Protein AF-A0A7W6EVV3-F1 (afdb_monomer_lite)

pLDDT: mean 79.95, std 17.86, range [25.75, 98.62]

InterPro domains:
  IPR005532 Sulfatase-modifying factor enzyme-like domain [PF03781] (248-465)
  IPR011600 Peptidase C14, caspase domain [PF00656] (14-215)
  IPR016187 C-type lectin fold [SSF56436] (246-467)
  IPR029030 Caspase-like domain superfamily [SSF52129] (15-216)
  IPR042095 Sulfatase-modifying factor enzyme superfamily [G3DSA:3.90.1580.10] (241-471)
  IPR051043 Sulfatase Modifying Factor and Kinase [PTHR23150] (242-467)

Sequence (474 aa):
MSTTGFVNSTGTGPVQAYRDLDLVQMREKIAEFRQALRNAGPDAFGVLYFSGHGAALTSYGDLVLLPVDAPSQLSRDHVSLTRARLTRDLLSSGAKNILIVLDMCRNVLDAPPEIARDPVMVSEAAKSSSGVVGSKGLRRIVRESDTALRPDQGYLVAFSTSADQVAFDNGAFSRILAEEVRRPLQNIADALKRTSDRVAVAGLKSGKTLQKPTFDYGLQGAPPCFVSCDANAQDRFYDCANCPYLKVVPAGSATIGSTASEPGRGADEPIQRQMQIERPFAVSVFEVTISEWAACVRDRACRAVADWSKENPNPLLPATGIGFDDAQAYVAWLSVQSGLPYRVPTELEWEYAARANSHSVFPWGDEIAPSDANYDQTASYRGSATSPYRGYPEAVTAYPPNAFGLYQMVGNAWEWTTGCSDAACKARIVRGGSFQSTPAELRTANRLAIGGGRKRDDSGLRVVRDLNADEVGQ

Secondary structure (DSSP, 8-state):
--------TTS--------S--HHHHHHHHHHHHHHHHHH-TT-EEEEEEEE-EEEESTT--EEEPPTT--SS--TTGGGSBHHHHHHHHHTT--SEEEEEEEE---EE---TTGGG-HHHHHHH---TT---S-SS-------TT----TT-EEEEEESS-TT----TT-HHHHHHHHHHT-SS-BHHHHHHHHHHHHHHHHHHH-SPPP--EEEE--SSSPPBSS---GGGTT-B-SSTTSPPEEEEPPEEEEESB-TT-TT--TTSPBPEEEEE-S-EEEESSPPBHHHHHHHHHTTSS------TTT---TTSBP-S--HHHHHHHHHHHHHHHSS-EEPPPHHHHHHHHHTT--SSBTTBS---TTT--S-TTS-STT--------S---TTSS---TTS---SSSSSEEEEEEESSTT--EEEEES--TTS-GGGGSTT-EEEEETT---TTEE---EEEPPTTTS--

Radius of gyration: 24.62 Å; chains: 1; bounding box: 57×50×73 Å

Foldseek 3Di:
DDDDPDDDPPPDDDDPDDPQDDLVRVVVVLVVQLVVLLVVAQADEAEAEDADEKEAAAQAFWIFDAHNPADPAHDPSSRCRTPLNSVVSSQVSNYLEYEYEAQYFHAYDHHDPVVVPDVSRVVQQPDDPPPDDHPQAEDQSDDDPPDPGDLRHKYKYKYQAGHNGGGDDVQCQVVQLVVLLPDAADFNLRSRLSSQLVQQLVCVVPVHDGGGMAMYMHGRDDGHHRHYHNPLCPQWDALGSLGATKHKDAWDKDWAWDDPPQPLDDPLTDHTDIDTDHGIWIWGLFFNFQSSLVVCVVVVLAPDADDCCVLPVDRQAFGFQAFPVRQVSSQVVVCVRRVFRKDAAALVRLLCLQCLRPPEQGVVHPADEPQAEQAQQCDGDPNYHGDHQSPAADGQPRHAAGPSSHGQSAEAAWAWHQDASDPVRQWGKTARYYNHHHVSCRGSRHIDTDGRPDTDSRHTYMMMGGDDPVRRPD

Organism: NCBI:txid173676

Structure (mmCIF, N/CA/C/O backbone):
data_AF-A0A7W6EVV3-F1
#
_entry.id   AF-A0A7W6EVV3-F1
#
loop_
_atom_site.group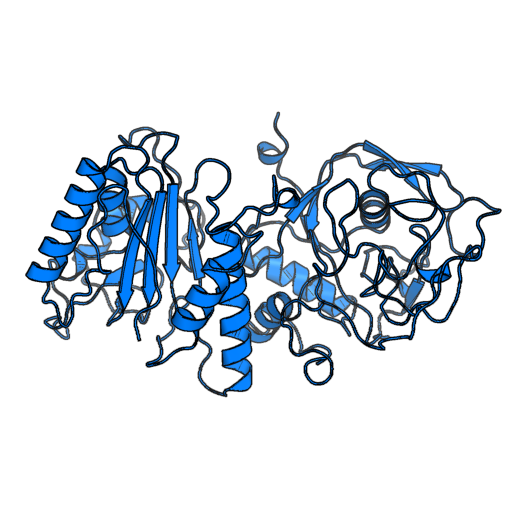_PDB
_atom_site.id
_atom_site.type_symbol
_atom_site.label_atom_id
_atom_site.label_alt_id
_atom_site.label_comp_id
_atom_site.label_asym_id
_atom_site.label_entity_id
_atom_site.label_seq_id
_atom_site.pdbx_PDB_ins_code
_atom_site.Cartn_x
_atom_site.Cartn_y
_atom_site.Cartn_z
_atom_site.occupancy
_atom_site.B_iso_or_equiv
_atom_site.auth_seq_id
_atom_site.auth_comp_id
_atom_site.auth_asym_id
_atom_site.auth_atom_id
_atom_site.pdbx_PDB_model_num
ATOM 1 N N . MET A 1 1 ? -7.040 23.750 23.199 1.00 29.56 1 MET A N 1
ATOM 2 C CA . MET A 1 1 ? -7.863 24.647 22.360 1.00 29.56 1 MET A CA 1
ATOM 3 C C . MET A 1 1 ? -8.603 23.792 21.348 1.00 29.56 1 MET A C 1
ATOM 5 O O . MET A 1 1 ? -7.978 22.962 20.702 1.00 29.56 1 MET A O 1
ATOM 9 N N . SER A 1 2 ? -9.929 23.906 21.329 1.00 34.66 2 SER A N 1
ATOM 10 C CA . SER A 1 2 ? -10.867 23.058 20.591 1.00 34.66 2 SER A CA 1
ATOM 11 C C . SER A 1 2 ? -10.888 23.396 19.099 1.00 34.66 2 SER A C 1
ATOM 13 O O . SER A 1 2 ? -11.368 24.459 18.714 1.00 34.66 2 SER A O 1
ATOM 15 N N . THR A 1 3 ? -10.417 22.482 18.256 1.00 38.22 3 THR A N 1
ATOM 16 C CA . THR A 1 3 ? -10.549 22.567 16.792 1.00 38.22 3 THR A CA 1
ATOM 17 C C . THR A 1 3 ? -10.911 21.199 16.211 1.00 38.22 3 THR A C 1
ATOM 19 O O . THR A 1 3 ? -10.162 20.588 15.451 1.00 38.22 3 THR A O 1
ATOM 22 N N . THR A 1 4 ? -12.085 20.682 16.561 1.00 39.38 4 THR A N 1
ATOM 23 C CA . THR A 1 4 ? -12.719 19.567 15.838 1.00 39.38 4 THR A CA 1
ATOM 24 C C . THR A 1 4 ? -14.141 19.979 15.486 1.00 39.38 4 THR A C 1
ATOM 26 O O . THR A 1 4 ? -15.095 19.688 16.198 1.00 39.38 4 THR A O 1
ATOM 29 N N . GLY A 1 5 ? -14.257 20.751 14.403 1.00 41.00 5 GLY A N 1
ATOM 30 C CA . GLY A 1 5 ? -15.523 21.208 13.837 1.00 41.00 5 GLY A CA 1
ATOM 31 C C . GLY A 1 5 ? -16.332 20.070 13.217 1.00 41.00 5 GLY A C 1
ATOM 32 O O . GLY A 1 5 ? -16.397 19.961 12.000 1.00 41.00 5 GLY A O 1
ATOM 33 N N . PHE A 1 6 ? -16.955 19.241 14.051 1.00 41.88 6 PHE A N 1
ATOM 34 C CA . PHE A 1 6 ? -18.080 18.404 13.643 1.00 41.88 6 PHE A CA 1
ATOM 35 C C . PHE A 1 6 ? -19.371 19.136 14.032 1.00 41.88 6 PHE A C 1
ATOM 37 O O . PHE A 1 6 ? -19.587 19.440 15.204 1.00 41.88 6 PHE A O 1
ATOM 44 N N . VAL A 1 7 ? -20.196 19.468 13.038 1.00 48.59 7 VAL A N 1
ATOM 45 C CA . VAL A 1 7 ? -21.455 20.223 13.169 1.00 48.59 7 VAL A CA 1
ATOM 46 C C . VAL A 1 7 ? -22.551 19.456 12.428 1.00 48.59 7 VAL A C 1
ATOM 48 O O . VAL A 1 7 ? -22.267 18.860 11.391 1.00 48.59 7 VAL A O 1
ATOM 51 N N . ASN A 1 8 ? -23.794 19.484 12.919 1.00 41.88 8 ASN A N 1
ATOM 52 C CA . ASN A 1 8 ? -24.967 19.085 12.132 1.00 41.88 8 ASN A CA 1
ATOM 53 C C . ASN A 1 8 ? -25.751 20.327 11.652 1.00 41.88 8 ASN A C 1
ATOM 55 O O . ASN A 1 8 ? -25.443 21.462 12.027 1.00 41.88 8 ASN A O 1
ATOM 59 N N . SER A 1 9 ? -26.761 20.105 10.806 1.00 38.62 9 SER A N 1
ATOM 60 C CA . SER A 1 9 ? -27.510 21.122 10.047 1.00 38.62 9 SER A CA 1
ATOM 61 C C . SER A 1 9 ? -28.313 22.139 10.874 1.00 38.62 9 SER A C 1
ATOM 63 O O . SER A 1 9 ? -28.941 23.018 10.288 1.00 38.62 9 SER A O 1
ATOM 65 N N . THR A 1 10 ? -28.302 22.056 12.208 1.00 46.47 10 THR A N 1
ATOM 66 C CA . THR A 1 10 ? -29.065 22.948 13.099 1.00 46.47 10 THR A CA 1
ATOM 67 C C . THR A 1 10 ? -28.201 23.942 13.883 1.00 46.47 10 THR A C 1
ATOM 69 O O . THR A 1 10 ? -28.741 24.743 14.636 1.00 46.47 10 THR A O 1
ATOM 72 N N . GLY A 1 11 ? -26.873 23.942 13.709 1.00 43.41 11 GLY A N 1
ATOM 73 C CA . GLY A 1 11 ? -26.024 25.067 14.133 1.00 43.41 11 GLY A CA 1
ATOM 74 C C . GLY A 1 11 ? -25.748 25.233 15.639 1.00 43.41 11 GLY A C 1
ATOM 75 O O . GLY A 1 11 ? -25.311 26.307 16.043 1.00 43.41 11 GLY A O 1
ATOM 76 N N . THR A 1 12 ? -25.924 24.206 16.480 1.00 39.97 12 THR A N 1
ATOM 77 C CA . THR A 1 12 ? -25.537 24.234 17.913 1.00 39.97 12 THR A CA 1
ATOM 78 C C . THR A 1 12 ? -24.711 22.995 18.287 1.00 39.97 12 THR A C 1
ATOM 80 O O . THR A 1 12 ? -25.210 21.883 18.132 1.00 39.97 12 THR A O 1
ATOM 83 N N . GLY A 1 13 ? -23.472 23.148 18.787 1.00 57.44 13 GLY A N 1
ATOM 84 C CA . GLY A 1 13 ? -22.593 22.010 19.121 1.00 57.44 13 GLY A CA 1
ATOM 85 C C . GLY A 1 13 ? -21.436 22.329 20.081 1.00 57.44 13 GLY A C 1
ATOM 86 O O . GLY A 1 13 ? -20.898 23.435 20.074 1.00 57.44 13 GLY A O 1
ATOM 87 N N . PRO A 1 14 ? -21.086 21.366 20.950 1.00 51.50 14 PRO A N 1
ATOM 88 C CA . PRO A 1 14 ? -19.719 20.840 21.029 1.00 51.50 14 PRO A CA 1
ATOM 89 C C . PRO A 1 14 ? -19.708 19.299 21.093 1.00 51.50 14 PRO A C 1
ATOM 91 O O . PRO A 1 14 ? -20.708 18.676 21.444 1.00 51.50 14 PRO A O 1
ATOM 94 N N . VAL A 1 15 ? -18.564 18.672 20.796 1.00 61.72 15 VAL A N 1
ATOM 95 C CA . VAL A 1 15 ? -18.296 17.271 21.173 1.00 61.72 15 VAL A CA 1
ATOM 96 C C . VAL A 1 15 ? -18.698 17.081 22.641 1.00 61.72 15 VAL A C 1
ATOM 98 O O . VAL A 1 15 ? -18.113 17.717 23.520 1.00 61.72 15 VAL A O 1
ATOM 101 N N . GLN A 1 16 ? -19.710 16.250 22.908 1.00 69.81 16 GLN A N 1
ATOM 102 C CA . GLN A 1 16 ? -20.174 15.978 24.268 1.00 69.81 16 GLN A CA 1
ATOM 103 C C . GLN A 1 16 ? -19.215 14.986 24.922 1.00 69.81 16 GLN A C 1
ATOM 105 O O . GLN A 1 16 ? -19.343 13.772 24.786 1.00 69.81 16 GLN A O 1
ATOM 110 N N . ALA A 1 17 ? -18.188 15.533 25.568 1.00 77.25 17 ALA A N 1
ATOM 111 C CA . ALA A 1 17 ? -17.230 14.753 26.328 1.00 77.25 17 ALA A CA 1
ATOM 112 C C . ALA A 1 17 ? -17.781 14.492 27.731 1.00 77.25 17 ALA A C 1
ATOM 114 O O . ALA A 1 17 ? -18.039 15.427 28.489 1.00 77.25 17 ALA A O 1
ATOM 115 N N . TYR A 1 18 ? -17.896 13.217 28.077 1.00 85.56 18 TYR A N 1
ATOM 116 C CA . TYR A 1 18 ? -18.209 12.757 29.422 1.00 85.56 18 TYR A CA 1
ATOM 117 C C . TYR A 1 18 ? -16.962 12.111 30.025 1.00 85.56 18 TYR A C 1
ATOM 119 O O . TYR A 1 18 ? -16.163 11.517 29.300 1.00 85.56 18 TYR A O 1
ATOM 127 N N . ARG A 1 19 ? -16.759 12.274 31.333 1.00 89.00 19 ARG A N 1
ATOM 128 C CA . ARG A 1 19 ? -15.561 11.807 32.042 1.00 89.00 19 ARG A CA 1
ATOM 129 C C . ARG A 1 19 ? -15.965 11.052 33.289 1.00 89.00 19 ARG A C 1
ATOM 131 O O . ARG A 1 19 ? -16.996 11.371 33.869 1.00 89.00 19 ARG A O 1
ATOM 138 N N . ASP A 1 20 ? -15.124 10.096 33.661 1.00 88.62 20 ASP A N 1
ATOM 139 C CA . ASP A 1 20 ? -15.216 9.345 34.909 1.00 88.62 20 ASP A CA 1
ATOM 140 C C . ASP A 1 20 ? -16.608 8.745 35.157 1.00 88.62 20 ASP A C 1
ATOM 142 O O . ASP A 1 20 ? -17.153 8.824 36.254 1.00 88.62 20 ASP A O 1
ATOM 146 N N . LEU A 1 21 ? -17.197 8.185 34.094 1.00 91.25 21 LEU A N 1
ATOM 147 C CA . LEU A 1 21 ? -18.537 7.615 34.137 1.00 91.25 21 LEU A CA 1
ATOM 148 C C . LEU A 1 21 ? -18.537 6.243 34.815 1.00 91.25 21 LEU A C 1
ATOM 150 O O . LEU A 1 21 ? -17.718 5.378 34.480 1.00 91.25 21 LEU A O 1
ATOM 154 N N . ASP A 1 22 ? -19.502 6.040 35.708 1.00 93.12 22 ASP A N 1
ATOM 155 C CA . ASP A 1 22 ? -19.850 4.715 36.222 1.00 93.12 22 ASP A CA 1
ATOM 156 C C . ASP A 1 22 ? -20.603 3.874 35.168 1.00 93.12 22 ASP A C 1
ATOM 158 O O . ASP A 1 22 ? -20.991 4.364 34.097 1.00 93.12 22 ASP A O 1
ATOM 162 N N . LEU A 1 23 ? -20.821 2.586 35.451 1.00 89.88 23 LEU A N 1
ATOM 163 C CA . LEU A 1 23 ? -21.493 1.669 34.523 1.00 89.88 23 LEU A CA 1
ATOM 164 C C . LEU A 1 23 ? -22.886 2.154 34.080 1.00 89.88 23 LEU A C 1
ATOM 166 O O . LEU A 1 23 ? -23.270 1.978 32.917 1.00 89.88 23 LEU A O 1
ATOM 170 N N . VAL A 1 24 ? -23.664 2.723 35.003 1.00 92.44 24 VAL A N 1
ATOM 171 C CA . VAL A 1 24 ? -25.041 3.168 34.748 1.00 92.44 24 VAL A CA 1
ATOM 172 C C . VAL A 1 24 ? -25.023 4.384 33.832 1.00 92.44 24 VAL A C 1
ATOM 174 O O . VAL A 1 24 ? -25.708 4.393 32.807 1.00 92.44 24 VAL A O 1
ATOM 177 N N . GLN A 1 25 ? -24.175 5.358 34.145 1.00 93.62 25 GLN A N 1
ATOM 178 C CA . GLN A 1 25 ? -23.992 6.571 33.361 1.00 93.62 25 GLN A CA 1
ATOM 179 C C . GLN A 1 25 ? -23.459 6.262 31.957 1.00 93.62 25 GLN A C 1
ATOM 181 O O . GLN A 1 25 ? -23.942 6.831 30.977 1.00 93.62 25 GLN A O 1
ATOM 186 N N . MET A 1 26 ? -22.505 5.331 31.817 1.00 91.88 26 MET A N 1
ATOM 187 C CA . MET A 1 26 ? -22.019 4.899 30.500 1.00 91.88 26 MET A CA 1
ATOM 188 C C . MET A 1 26 ? -23.154 4.338 29.637 1.00 91.88 26 MET A C 1
ATOM 190 O O . MET A 1 26 ? -23.307 4.739 28.479 1.00 91.88 26 MET A O 1
ATOM 194 N N . ARG A 1 27 ? -23.974 3.434 30.193 1.00 91.38 27 ARG A N 1
ATOM 195 C CA . ARG A 1 27 ? -25.130 2.851 29.489 1.00 91.38 27 ARG A CA 1
ATOM 196 C C . ARG A 1 27 ? -26.143 3.924 29.089 1.00 91.38 27 ARG A C 1
ATOM 198 O O . ARG A 1 27 ? -26.615 3.914 27.952 1.00 91.38 27 ARG A O 1
ATOM 205 N N . GLU A 1 28 ? -26.445 4.855 29.992 1.00 93.19 28 GLU A N 1
ATOM 206 C CA . GLU A 1 28 ? -27.360 5.969 29.736 1.00 93.19 28 GLU A CA 1
ATOM 207 C C . GLU A 1 28 ? -26.870 6.839 28.569 1.00 93.19 28 GLU A C 1
ATOM 209 O O . GLU A 1 28 ? -27.614 7.060 27.613 1.00 93.19 28 GLU A O 1
ATOM 214 N N . LYS A 1 29 ? -25.592 7.244 28.565 1.00 91.88 29 LYS A N 1
ATOM 215 C CA . LYS A 1 29 ? -25.033 8.084 27.490 1.00 91.88 29 LYS A CA 1
ATOM 216 C C . LYS A 1 29 ? -24.941 7.378 26.144 1.00 91.88 29 LYS A C 1
ATOM 218 O O . LYS A 1 29 ? -25.215 7.994 25.113 1.00 91.88 29 LYS A O 1
ATOM 223 N N . ILE A 1 30 ? -24.641 6.080 26.125 1.00 90.62 30 ILE A N 1
ATOM 224 C CA . ILE A 1 30 ? -24.694 5.281 24.892 1.00 90.62 30 ILE A CA 1
ATOM 225 C C . ILE A 1 30 ? -26.135 5.204 24.360 1.00 90.62 30 ILE A C 1
ATOM 227 O O . ILE A 1 30 ? -26.357 5.334 23.153 1.00 90.62 30 ILE A O 1
ATOM 231 N N . ALA A 1 31 ? -27.127 5.034 25.241 1.00 91.06 31 ALA A N 1
ATOM 232 C CA . ALA A 1 31 ? -28.536 4.984 24.858 1.00 91.06 31 ALA A CA 1
ATOM 233 C C . ALA A 1 31 ? -29.051 6.334 24.328 1.00 91.06 31 ALA A C 1
ATOM 235 O O . ALA A 1 31 ? -29.726 6.360 23.293 1.00 91.06 31 ALA A O 1
ATOM 236 N N . GLU A 1 32 ? -28.690 7.444 24.980 1.00 91.31 32 GLU A N 1
ATOM 237 C CA . GLU A 1 32 ? -28.970 8.809 24.514 1.00 91.31 32 GLU A CA 1
ATOM 238 C C . GLU A 1 32 ? -28.376 9.046 23.120 1.00 91.31 32 GLU A C 1
ATOM 240 O O . GLU A 1 32 ? -29.080 9.488 22.209 1.00 91.31 32 GLU A O 1
ATOM 245 N N . PHE A 1 33 ? -27.108 8.675 22.910 1.00 91.06 33 PHE A N 1
ATOM 246 C CA . PHE A 1 33 ? -26.446 8.814 21.614 1.00 91.06 33 PHE A CA 1
ATOM 247 C C . PHE A 1 33 ? -27.126 7.978 20.523 1.00 91.06 33 PHE A C 1
ATOM 249 O O . PHE A 1 33 ? -27.395 8.470 19.426 1.00 91.06 33 PHE A O 1
ATOM 256 N N . ARG A 1 34 ? -27.496 6.729 20.830 1.00 90.94 34 ARG A N 1
ATOM 257 C CA . ARG A 1 34 ? -28.255 5.866 19.913 1.00 90.94 34 ARG A CA 1
ATOM 258 C C . ARG A 1 34 ? -29.611 6.482 19.543 1.00 90.94 34 ARG A C 1
ATOM 260 O O . ARG A 1 34 ? -30.036 6.367 18.393 1.00 90.94 34 ARG A O 1
ATOM 267 N N . GLN A 1 35 ? -30.296 7.135 20.485 1.00 90.69 35 GLN A N 1
ATOM 268 C CA . GLN A 1 35 ? -31.544 7.851 20.206 1.00 90.69 35 GLN A CA 1
ATOM 269 C C . GLN A 1 35 ? -31.309 9.090 19.336 1.00 90.69 35 GLN A C 1
ATOM 271 O O . GLN A 1 35 ? -32.092 9.342 18.422 1.00 90.69 35 GLN A O 1
ATOM 276 N N . ALA A 1 36 ? -30.225 9.831 19.567 1.00 89.12 36 ALA A N 1
ATOM 277 C CA . ALA A 1 36 ? -29.850 10.960 18.723 1.00 89.12 36 ALA A CA 1
ATOM 278 C C . ALA A 1 36 ? -29.577 10.519 17.274 1.00 89.12 36 ALA A C 1
ATOM 280 O O . ALA A 1 36 ? -30.065 11.160 16.346 1.00 89.12 36 ALA A O 1
ATOM 281 N N . LEU A 1 37 ? -28.890 9.386 17.075 1.00 88.50 37 LEU A N 1
ATOM 282 C CA . LEU A 1 37 ? -28.690 8.786 15.750 1.00 88.50 37 LEU A CA 1
ATOM 283 C C . LEU A 1 37 ? -30.015 8.398 15.081 1.00 88.50 37 LEU A C 1
ATOM 285 O O . LEU A 1 37 ? -30.212 8.716 13.911 1.00 88.50 37 LEU A O 1
ATOM 289 N N . ARG A 1 38 ? -30.951 7.786 15.824 1.00 89.12 38 ARG A N 1
ATOM 290 C CA . ARG A 1 38 ? -32.304 7.492 15.311 1.00 89.12 38 ARG A CA 1
ATOM 291 C C . ARG A 1 38 ? -33.021 8.755 14.844 1.00 89.12 38 ARG A C 1
ATOM 293 O O . ARG A 1 38 ? -33.598 8.764 13.762 1.00 89.12 38 ARG A O 1
ATOM 300 N N . ASN A 1 39 ? -32.976 9.813 15.651 1.00 88.00 39 ASN A N 1
ATOM 301 C CA . ASN A 1 39 ? -33.637 11.081 15.346 1.00 88.00 39 ASN A CA 1
ATOM 302 C C . ASN A 1 39 ? -32.992 11.802 14.149 1.00 88.00 39 ASN A C 1
ATOM 304 O O . ASN A 1 39 ? -33.691 12.483 13.405 1.00 88.00 39 ASN A O 1
ATOM 308 N N . ALA A 1 40 ? -31.677 11.650 13.958 1.00 87.00 40 ALA A N 1
ATOM 309 C CA . ALA A 1 40 ? -30.947 12.198 12.813 1.00 87.00 40 ALA A CA 1
ATOM 310 C C . ALA A 1 40 ? -31.270 11.479 11.490 1.00 87.00 40 ALA A C 1
ATOM 312 O O . ALA A 1 40 ? -31.044 12.037 10.417 1.00 87.00 40 ALA A O 1
ATOM 313 N N . GLY A 1 41 ? -31.835 10.272 11.562 1.00 85.25 41 GLY A N 1
ATOM 314 C CA . GLY A 1 41 ? -32.353 9.551 10.410 1.00 85.25 41 GLY A CA 1
ATOM 315 C C . GLY A 1 41 ? -31.319 8.686 9.679 1.00 85.25 41 GLY A C 1
ATOM 316 O O . GLY A 1 41 ? -30.185 8.507 10.130 1.00 85.25 41 GLY A O 1
ATOM 317 N N . PRO A 1 42 ? -31.725 8.098 8.541 1.00 84.12 42 PRO A N 1
ATOM 318 C CA . PRO A 1 42 ? -30.989 7.032 7.876 1.00 84.12 42 PRO A CA 1
ATOM 319 C C . PRO A 1 42 ? -29.609 7.441 7.367 1.00 84.12 42 PRO A C 1
ATOM 321 O O . PRO A 1 42 ? -28.736 6.584 7.350 1.00 84.12 42 PRO A O 1
ATOM 324 N N . ASP A 1 43 ? -29.399 8.707 7.002 1.00 82.69 43 ASP A N 1
ATOM 325 C CA . ASP A 1 43 ? -28.140 9.224 6.446 1.00 82.69 43 ASP A CA 1
ATOM 326 C C . ASP A 1 43 ? -27.133 9.688 7.512 1.00 82.69 43 ASP A C 1
ATOM 328 O O . ASP A 1 43 ? -26.064 10.206 7.182 1.00 82.69 43 ASP A O 1
ATOM 332 N N . ALA A 1 44 ? -27.446 9.503 8.797 1.00 84.38 44 ALA A N 1
ATOM 333 C CA . ALA A 1 44 ? -26.578 9.926 9.885 1.00 84.38 44 ALA A CA 1
ATOM 334 C C . ALA A 1 44 ? -25.200 9.232 9.846 1.00 84.38 44 ALA A C 1
ATOM 336 O O . ALA A 1 44 ? -25.085 8.025 9.599 1.00 84.38 44 ALA A O 1
ATOM 337 N N . PHE A 1 45 ? -24.159 10.009 10.161 1.00 83.06 45 PHE A N 1
ATOM 338 C CA . PHE A 1 45 ? -22.804 9.531 10.431 1.00 83.06 45 PHE A CA 1
ATOM 339 C C . PHE A 1 45 ? -22.510 9.690 11.927 1.00 83.06 45 PHE A C 1
ATOM 341 O O . PHE A 1 45 ? -22.415 10.809 12.433 1.00 83.06 45 PHE A O 1
ATOM 348 N N . GLY A 1 46 ? -22.403 8.573 12.645 1.00 85.69 46 GLY A N 1
ATOM 349 C CA . GLY A 1 46 ? -22.153 8.556 14.084 1.00 85.69 46 GLY A CA 1
ATOM 350 C C . GLY A 1 46 ? -20.681 8.351 14.415 1.00 85.69 46 GLY A C 1
ATOM 351 O O . GLY A 1 46 ? -20.052 7.457 13.857 1.00 85.69 46 GLY A O 1
ATOM 352 N N . VAL A 1 47 ? -20.147 9.125 15.363 1.00 86.62 47 VAL A N 1
ATOM 353 C CA . VAL A 1 47 ? -18.814 8.897 15.940 1.00 86.62 47 VAL A CA 1
ATOM 354 C C . VAL A 1 47 ? -18.930 8.718 17.447 1.00 86.62 47 VAL A C 1
ATOM 356 O O . VAL A 1 47 ? -19.372 9.632 18.139 1.00 86.62 47 VAL A O 1
ATOM 359 N N . LEU A 1 48 ? -18.495 7.566 17.952 1.00 89.62 48 LEU A N 1
ATOM 360 C CA . LEU A 1 48 ? -18.287 7.325 19.377 1.00 89.62 48 LEU A CA 1
ATOM 361 C C . LEU A 1 48 ? -16.789 7.183 19.634 1.00 89.62 48 LEU A C 1
ATOM 363 O O . LEU A 1 48 ? -16.133 6.350 19.017 1.00 89.62 48 LEU A O 1
ATOM 367 N N . TYR A 1 49 ? -16.254 7.977 20.557 1.00 88.88 49 TYR A N 1
ATOM 368 C CA . TYR A 1 49 ? -14.861 7.891 20.991 1.00 88.88 49 TYR A CA 1
ATOM 369 C C . TYR A 1 49 ? -14.823 7.530 22.475 1.00 88.88 49 TYR A C 1
ATOM 371 O O . TYR A 1 49 ? -15.304 8.294 23.309 1.00 88.88 49 TYR A O 1
ATOM 379 N N . PHE A 1 50 ? -14.247 6.378 22.801 1.00 90.50 50 PHE A N 1
ATOM 380 C CA . PHE A 1 50 ? -13.999 5.936 24.166 1.00 90.50 50 PHE A CA 1
ATOM 381 C C . PHE A 1 50 ? -12.497 5.968 24.444 1.00 90.50 50 PHE A C 1
ATOM 383 O O . PHE A 1 50 ? -11.717 5.421 23.670 1.00 90.50 50 PHE A O 1
ATOM 390 N N . SER A 1 51 ? -12.104 6.587 25.555 1.00 87.06 51 SER A N 1
ATOM 391 C CA . SER A 1 51 ? -10.735 6.566 26.068 1.00 87.06 51 SER A CA 1
ATOM 392 C C . SER A 1 51 ? -10.772 6.254 27.549 1.00 87.06 51 SER A C 1
ATOM 394 O O . SER A 1 51 ? -11.385 7.002 28.309 1.00 87.06 51 SER A O 1
ATOM 396 N N . GLY A 1 52 ? -10.109 5.179 27.958 1.00 85.25 52 GLY A N 1
ATOM 397 C CA . GLY A 1 52 ? -10.124 4.741 29.348 1.00 85.25 52 GLY A CA 1
ATOM 398 C C . GLY A 1 52 ? -9.660 3.303 29.524 1.00 85.25 52 GLY A C 1
ATOM 399 O O . GLY A 1 52 ? -8.964 2.739 28.676 1.00 85.25 52 GLY A O 1
ATOM 400 N N . HIS A 1 53 ? -10.052 2.703 30.645 1.00 86.31 53 HIS A N 1
ATOM 401 C CA . HIS A 1 53 ? -9.748 1.309 30.923 1.00 86.31 53 HIS A CA 1
ATOM 402 C C . HIS A 1 53 ? -10.573 0.383 30.025 1.00 86.31 53 HIS A C 1
ATOM 404 O O . HIS A 1 53 ? -11.768 0.569 29.803 1.00 86.31 53 HIS A O 1
ATOM 410 N N . GLY A 1 54 ? -9.909 -0.637 29.503 1.00 86.19 54 GLY A N 1
ATOM 411 C CA . GLY A 1 54 ? -10.508 -1.656 28.662 1.00 86.19 54 GLY A CA 1
ATOM 412 C C . GLY A 1 54 ? -9.747 -2.957 28.822 1.00 86.19 54 GLY A C 1
ATOM 413 O O . GLY A 1 54 ? -8.618 -2.967 29.320 1.00 86.19 54 GLY A O 1
ATOM 414 N N . ALA A 1 55 ? -10.383 -4.048 28.425 1.00 80.06 55 ALA A N 1
ATOM 415 C CA . ALA A 1 55 ? -9.791 -5.372 28.489 1.00 80.06 55 ALA A CA 1
ATOM 416 C C . ALA A 1 55 ? -10.349 -6.295 27.407 1.00 80.06 55 ALA A C 1
ATOM 418 O O . ALA A 1 55 ? -11.452 -6.087 26.901 1.00 80.06 55 ALA A O 1
ATOM 419 N N . ALA A 1 56 ? -9.594 -7.342 27.083 1.00 76.38 56 ALA A N 1
ATOM 420 C CA . ALA A 1 56 ? -10.082 -8.472 26.306 1.00 76.38 56 ALA A CA 1
ATOM 421 C C . ALA A 1 56 ? -10.665 -9.534 27.250 1.00 76.38 56 ALA A C 1
ATOM 423 O O . ALA A 1 56 ? -10.025 -9.926 28.229 1.00 76.38 56 ALA A O 1
ATOM 424 N N . LEU A 1 57 ? -11.884 -9.995 26.966 1.00 69.25 57 LEU A N 1
ATOM 425 C CA . LEU A 1 57 ? -12.523 -11.076 27.713 1.00 69.25 57 LEU A CA 1
ATOM 426 C C . LEU A 1 57 ? -11.967 -12.410 27.212 1.00 69.25 57 LEU A C 1
ATOM 428 O O . LEU A 1 57 ? -12.404 -12.877 26.167 1.00 69.25 57 LEU A O 1
ATOM 432 N N . THR A 1 58 ? -11.054 -13.048 27.952 1.00 59.69 58 THR A N 1
ATOM 433 C CA . THR A 1 58 ? -10.266 -14.230 27.525 1.00 59.69 58 THR A CA 1
ATOM 434 C C . THR A 1 58 ? -9.281 -13.954 26.388 1.00 59.69 58 THR A C 1
ATOM 436 O O . THR A 1 58 ? -9.372 -12.938 25.695 1.00 59.69 58 THR A O 1
ATOM 439 N N . SER A 1 59 ? -8.306 -14.853 26.201 1.00 47.31 59 SER A N 1
ATOM 440 C CA . SER A 1 59 ? -7.386 -14.768 25.070 1.00 47.31 59 SER A CA 1
ATOM 441 C C . SER A 1 59 ? -8.209 -14.734 23.791 1.00 47.31 59 SER A C 1
ATOM 443 O O . SER A 1 59 ? -8.905 -15.695 23.474 1.00 47.31 59 SER A O 1
ATOM 445 N N . TYR A 1 60 ? -8.117 -13.599 23.098 1.00 48.56 60 TYR A N 1
ATOM 446 C CA . TYR A 1 60 ? -8.788 -13.286 21.844 1.00 48.56 60 TYR A CA 1
ATOM 447 C C . TYR A 1 60 ? -10.310 -12.961 21.913 1.00 48.56 60 TYR A C 1
ATOM 449 O O . TYR A 1 60 ? -10.862 -12.527 20.904 1.00 48.56 60 TYR A O 1
ATOM 457 N N . GLY A 1 61 ? -11.016 -13.061 23.043 1.00 58.16 61 GLY A N 1
ATOM 458 C CA . GLY A 1 61 ? -12.458 -12.745 23.069 1.00 58.16 61 GLY A CA 1
ATOM 459 C C . GLY A 1 61 ? -12.807 -11.253 22.904 1.00 58.16 61 GLY A C 1
ATOM 460 O O . GLY A 1 61 ? -11.938 -10.403 22.701 1.00 58.16 61 GLY A O 1
ATOM 461 N N . ASP A 1 62 ? -14.107 -10.931 22.935 1.00 66.69 62 ASP A N 1
ATOM 462 C CA . ASP A 1 62 ? -14.599 -9.560 22.712 1.00 66.69 62 ASP A CA 1
ATOM 463 C C . ASP A 1 62 ? -14.030 -8.567 23.738 1.00 66.69 62 ASP A C 1
ATOM 465 O O . ASP A 1 62 ? -13.624 -8.934 24.845 1.00 66.69 62 ASP A O 1
ATOM 469 N N . LEU A 1 63 ? -14.005 -7.287 23.371 1.00 78.44 63 LEU A N 1
ATOM 470 C CA . LEU A 1 63 ? -13.472 -6.245 24.244 1.00 78.44 63 LEU A CA 1
ATOM 471 C C . LEU A 1 63 ? -14.558 -5.698 25.155 1.00 78.44 63 LEU A C 1
ATOM 473 O O . LEU A 1 63 ? -15.659 -5.429 24.683 1.00 78.44 63 LEU A O 1
ATOM 477 N N . VAL A 1 64 ? -14.226 -5.462 26.419 1.00 84.50 64 VAL A N 1
ATOM 478 C CA . VAL A 1 64 ? -15.096 -4.789 27.385 1.00 84.50 64 VAL A CA 1
ATOM 479 C C . VAL A 1 64 ? -14.573 -3.384 27.673 1.00 84.50 64 VAL A C 1
ATOM 481 O O . VAL A 1 64 ? -13.376 -3.191 27.898 1.00 84.50 64 VAL A O 1
ATOM 484 N N . LEU A 1 65 ? -15.476 -2.405 27.647 1.00 89.12 65 LEU A N 1
ATOM 485 C CA . LEU A 1 65 ? -15.206 -1.045 28.104 1.00 89.12 65 LEU A CA 1
ATOM 486 C C . LEU A 1 65 ? -15.408 -1.023 29.623 1.00 89.12 65 LEU A C 1
ATOM 488 O O . LEU A 1 65 ? -16.487 -1.380 30.099 1.00 89.12 65 LEU A O 1
ATOM 492 N N . LEU A 1 66 ? -14.378 -0.641 30.380 1.00 88.69 66 LEU A N 1
ATOM 493 C CA . LEU A 1 66 ? -14.418 -0.672 31.841 1.00 88.69 66 LEU A CA 1
ATOM 494 C C . LEU A 1 66 ? -14.789 0.712 32.400 1.00 88.69 66 LEU A C 1
ATOM 496 O O . LEU A 1 66 ? -14.070 1.677 32.125 1.00 88.69 66 LEU A O 1
ATOM 500 N N . PRO A 1 67 ? -15.882 0.823 33.177 1.00 90.25 67 PRO A N 1
ATOM 501 C CA . PRO A 1 67 ? -16.245 2.062 33.861 1.00 90.25 67 PRO A CA 1
ATOM 502 C C . PRO A 1 67 ? -15.325 2.334 35.061 1.00 90.25 67 PRO A C 1
ATOM 504 O O . PRO A 1 67 ? -14.572 1.456 35.490 1.00 90.25 67 PRO A O 1
ATOM 507 N N . VAL A 1 68 ? -15.384 3.543 35.632 1.00 90.00 68 VAL A N 1
ATOM 508 C CA . VAL A 1 68 ? -14.507 3.911 36.767 1.00 90.00 68 VAL A CA 1
ATOM 509 C C . VAL A 1 68 ? -14.820 3.162 38.061 1.00 90.00 68 VAL A C 1
ATOM 511 O O . VAL A 1 68 ? -13.959 3.058 38.931 1.00 90.00 68 VAL A O 1
ATOM 514 N N . ASP A 1 69 ? -16.032 2.624 38.185 1.00 88.81 69 ASP A N 1
ATOM 515 C CA . ASP A 1 69 ? -16.488 1.803 39.305 1.00 88.81 69 ASP A CA 1
ATOM 516 C C . ASP A 1 69 ? -16.238 0.299 39.090 1.00 88.81 69 ASP A C 1
ATOM 518 O O . ASP A 1 69 ? -16.674 -0.519 39.901 1.00 88.81 69 ASP A O 1
ATOM 522 N N . ALA A 1 70 ? -15.516 -0.083 38.026 1.00 85.31 70 ALA A N 1
ATOM 523 C CA . ALA A 1 70 ? -15.222 -1.480 37.736 1.00 85.31 70 ALA A CA 1
ATOM 524 C C . ALA A 1 70 ? -14.411 -2.135 38.877 1.00 85.31 70 ALA A C 1
ATOM 526 O O . ALA A 1 70 ? -13.291 -1.704 39.174 1.00 85.31 70 ALA A O 1
ATOM 527 N N . PRO A 1 71 ? -14.925 -3.210 39.502 1.00 80.56 71 PRO A N 1
ATOM 528 C CA . PRO A 1 71 ? -14.194 -3.943 40.528 1.00 80.56 71 PRO A CA 1
ATOM 529 C C . PRO A 1 71 ? -13.049 -4.760 39.916 1.00 80.56 71 PRO A C 1
ATOM 531 O O . PRO A 1 71 ? -13.045 -5.076 38.726 1.00 80.56 71 PRO A O 1
ATOM 534 N N . SER A 1 72 ? -12.110 -5.200 40.758 1.00 75.56 72 SER A N 1
ATOM 535 C CA . SER A 1 72 ? -11.020 -6.101 40.349 1.00 75.56 72 SER A CA 1
ATOM 536 C C . SER A 1 72 ? -11.517 -7.433 39.772 1.00 75.56 72 SER A C 1
ATOM 538 O O . SER A 1 72 ? -10.843 -8.027 38.933 1.00 75.56 72 SER A O 1
ATOM 540 N N . GLN A 1 73 ? -12.700 -7.889 40.193 1.00 75.75 73 GLN A N 1
ATOM 541 C CA . GLN A 1 73 ? -13.384 -9.057 39.648 1.00 75.75 73 GLN A CA 1
ATOM 542 C C . GLN A 1 73 ? -14.703 -8.634 38.996 1.00 75.75 73 GLN A C 1
ATOM 544 O O . GLN A 1 73 ? -15.664 -8.287 39.682 1.00 75.75 73 GLN A O 1
ATOM 549 N N . LEU A 1 74 ? -14.754 -8.681 37.664 1.00 74.75 74 LEU A N 1
ATOM 550 C CA . LEU A 1 74 ? -15.902 -8.208 36.891 1.00 74.75 74 LEU A CA 1
ATOM 551 C C . LEU A 1 74 ? -17.149 -9.076 37.119 1.00 74.75 74 LEU A C 1
ATOM 553 O O . LEU A 1 74 ? -17.096 -10.305 37.044 1.00 74.75 74 LEU A O 1
ATOM 557 N N . SER A 1 75 ? -18.293 -8.424 37.339 1.00 74.44 75 SER A N 1
ATOM 558 C CA . SER A 1 75 ? -19.605 -9.085 37.364 1.00 74.44 75 SER A CA 1
ATOM 559 C C . SER A 1 75 ? -20.214 -9.195 35.956 1.00 74.44 75 SER A C 1
ATOM 561 O O . SER A 1 75 ? -19.737 -8.560 35.011 1.00 74.44 75 SER A O 1
ATOM 563 N N . ARG A 1 76 ? -21.321 -9.946 35.816 1.00 72.44 76 ARG A N 1
ATOM 564 C CA . ARG A 1 76 ? -22.087 -10.037 34.553 1.00 72.44 76 ARG A CA 1
ATOM 565 C C . ARG A 1 76 ? -22.536 -8.673 34.014 1.00 72.44 76 ARG A C 1
ATOM 567 O O . ARG A 1 76 ? -22.622 -8.495 32.803 1.00 72.44 76 ARG A O 1
ATOM 574 N N . ASP A 1 77 ? -22.809 -7.713 34.893 1.00 75.69 77 ASP A N 1
ATOM 575 C CA . ASP A 1 77 ? -23.234 -6.376 34.481 1.00 75.69 77 ASP A CA 1
ATOM 576 C C . ASP A 1 77 ? -22.100 -5.577 33.840 1.00 75.69 77 ASP A C 1
ATOM 578 O O . ASP A 1 77 ? -22.313 -4.909 32.826 1.00 75.69 77 ASP A O 1
ATOM 582 N N . HIS A 1 78 ? -20.880 -5.699 34.360 1.00 74.19 78 HIS A N 1
ATOM 583 C CA . HIS A 1 78 ? -19.715 -4.996 33.820 1.00 74.19 78 HIS A CA 1
ATOM 584 C C . HIS A 1 78 ? -19.347 -5.495 32.419 1.00 74.19 78 HIS A C 1
ATOM 586 O O . HIS A 1 78 ? -18.984 -4.709 31.551 1.00 74.19 78 HIS A O 1
ATOM 592 N N . VAL A 1 79 ? -19.548 -6.784 32.143 1.00 70.06 79 VAL A N 1
ATOM 593 C CA . VAL A 1 79 ? -19.321 -7.372 30.810 1.00 70.06 79 VAL A CA 1
ATOM 594 C C . VAL A 1 79 ? -20.491 -7.183 29.842 1.00 70.06 79 VAL A C 1
ATOM 596 O O . VAL A 1 79 ? -20.541 -7.813 28.792 1.00 70.06 79 VAL A O 1
ATOM 599 N N . SER A 1 80 ? -21.451 -6.318 30.168 1.00 73.81 80 SER A N 1
ATOM 600 C CA . SER A 1 80 ? -22.527 -5.944 29.242 1.00 73.81 80 SER A CA 1
ATOM 601 C C . SER A 1 80 ? -22.097 -4.910 28.197 1.00 73.81 80 SER A C 1
ATOM 603 O O . SER A 1 80 ? -22.710 -4.841 27.133 1.00 73.81 80 SER A O 1
ATOM 605 N N . LEU A 1 81 ? -21.059 -4.116 28.490 1.00 82.44 81 LEU A N 1
ATOM 606 C CA . LEU A 1 81 ? -20.528 -3.068 27.616 1.00 82.44 81 LEU A CA 1
ATOM 607 C C . LEU A 1 81 ? -19.394 -3.613 26.751 1.00 82.44 81 LEU A C 1
ATOM 609 O O . LEU A 1 81 ? -18.251 -3.156 26.816 1.00 82.44 81 LEU A O 1
ATOM 613 N N . THR A 1 82 ? -19.710 -4.627 25.950 1.00 81.00 82 THR A N 1
ATOM 614 C CA . THR A 1 82 ? -18.738 -5.185 25.014 1.00 81.00 82 THR A CA 1
ATOM 615 C C . THR A 1 82 ? -18.744 -4.447 23.679 1.00 81.00 82 THR A C 1
ATOM 617 O O . THR A 1 82 ? -19.747 -3.841 23.290 1.00 81.00 82 THR A O 1
ATOM 620 N N . ARG A 1 83 ? -17.638 -4.523 22.935 1.00 82.56 83 ARG A N 1
ATOM 621 C CA . ARG A 1 83 ? -17.516 -3.951 21.589 1.00 82.56 83 ARG A CA 1
ATOM 622 C C . ARG A 1 83 ? -18.569 -4.525 20.634 1.00 82.56 83 ARG A C 1
ATOM 624 O O . ARG A 1 83 ? -19.163 -3.743 19.888 1.00 82.56 83 ARG A O 1
ATOM 631 N N . ALA A 1 84 ? -18.852 -5.831 20.659 1.00 70.38 84 ALA A N 1
ATOM 632 C CA . ALA A 1 84 ? -19.888 -6.441 19.817 1.00 70.38 84 ALA A CA 1
ATOM 633 C C . ALA A 1 84 ? -21.273 -5.855 20.107 1.00 70.38 84 ALA A C 1
ATOM 635 O O . ALA A 1 84 ? -21.970 -5.402 19.194 1.00 70.38 84 ALA A O 1
ATOM 636 N N . ARG A 1 85 ? -21.657 -5.822 21.391 1.00 75.69 85 ARG A N 1
ATOM 637 C CA . ARG A 1 85 ? -22.955 -5.299 21.836 1.00 75.69 85 ARG A CA 1
ATOM 638 C C . ARG A 1 85 ? -23.093 -3.819 21.507 1.00 75.69 85 ARG A C 1
ATOM 640 O O . ARG A 1 85 ? -24.082 -3.435 20.894 1.00 75.69 85 ARG A O 1
ATOM 647 N N . LEU A 1 86 ? -22.064 -3.025 21.798 1.00 83.50 86 LEU A N 1
ATOM 648 C CA . LEU A 1 86 ? -22.017 -1.606 21.453 1.00 83.50 86 LEU A CA 1
ATOM 649 C C . LEU A 1 86 ? -22.213 -1.382 19.948 1.00 83.50 86 LEU A C 1
ATOM 651 O O . LEU A 1 86 ? -23.039 -0.568 19.542 1.00 83.50 86 LEU A O 1
ATOM 655 N N . THR A 1 87 ? -21.485 -2.128 19.114 1.00 78.25 87 THR A N 1
ATOM 656 C CA . THR A 1 87 ? -21.579 -2.014 17.651 1.00 78.25 87 THR A CA 1
ATOM 657 C C . THR A 1 87 ? -22.989 -2.347 17.164 1.00 78.25 87 THR A C 1
ATOM 659 O O . THR A 1 87 ? -23.580 -1.581 16.402 1.00 78.25 87 THR A O 1
ATOM 662 N N . ARG A 1 88 ? -23.562 -3.457 17.642 1.00 76.31 88 ARG A N 1
ATOM 663 C CA . ARG A 1 88 ? -24.920 -3.900 17.296 1.00 76.31 88 ARG A CA 1
ATOM 664 C C . ARG A 1 88 ? -25.986 -2.896 17.733 1.00 76.31 88 ARG A C 1
ATOM 666 O O . ARG A 1 88 ? -26.874 -2.555 16.948 1.00 76.31 88 ARG A O 1
ATOM 673 N N . ASP A 1 89 ? -25.883 -2.398 18.959 1.00 82.00 89 ASP A N 1
ATOM 674 C CA . ASP A 1 89 ? -26.823 -1.432 19.515 1.00 82.00 89 ASP A CA 1
ATOM 675 C C . ASP A 1 89 ? -26.796 -0.128 18.724 1.00 82.00 89 ASP A C 1
ATOM 677 O O . ASP A 1 89 ? -27.851 0.385 18.348 1.00 82.00 89 ASP A O 1
ATOM 681 N N . LEU A 1 90 ? -25.612 0.384 18.391 1.00 86.12 90 LEU A N 1
ATOM 682 C CA . LEU A 1 90 ? -25.493 1.588 17.578 1.00 86.12 90 LEU A CA 1
ATOM 683 C C . LEU A 1 90 ? -26.020 1.368 16.155 1.00 86.12 90 LEU A C 1
ATOM 685 O O . LEU A 1 90 ? -26.774 2.207 15.665 1.00 86.12 90 LEU A O 1
ATOM 689 N N . LEU A 1 91 ? -25.719 0.239 15.508 1.00 80.25 91 LEU A N 1
ATOM 690 C CA . LEU A 1 91 ? -26.223 -0.079 14.163 1.00 80.25 91 LEU A CA 1
ATOM 691 C C . LEU A 1 91 ? -27.752 -0.141 14.100 1.00 80.25 91 LEU A C 1
ATOM 693 O O . LEU A 1 91 ? -28.357 0.349 13.145 1.00 80.25 91 LEU A O 1
ATOM 697 N N . SER A 1 92 ? -28.398 -0.643 15.152 1.00 82.19 92 SER A N 1
ATOM 698 C CA . SER A 1 92 ? -29.864 -0.660 15.251 1.00 82.19 92 SER A CA 1
ATOM 699 C C . SER A 1 92 ? -30.509 0.734 15.368 1.00 82.19 92 SER A C 1
ATOM 701 O O . SER A 1 92 ? -31.732 0.844 15.431 1.00 82.19 92 SER A O 1
ATOM 703 N N . SER A 1 93 ? -29.720 1.817 15.422 1.00 87.06 93 SER A N 1
ATOM 704 C CA . SER A 1 93 ? -30.238 3.182 15.257 1.00 87.06 93 SER A CA 1
ATOM 705 C C . SER A 1 93 ? -30.718 3.481 13.832 1.00 87.06 93 SER A C 1
ATOM 707 O O . SER A 1 93 ? -31.456 4.439 13.634 1.00 87.06 93 SER A O 1
ATOM 709 N N . GLY A 1 94 ? -30.305 2.686 12.840 1.00 81.31 94 GLY A N 1
ATOM 710 C CA . GLY A 1 94 ? -30.598 2.951 11.432 1.00 81.31 94 GLY A CA 1
ATOM 711 C C . GLY A 1 94 ? -29.656 3.966 10.774 1.00 81.31 94 GLY A C 1
ATOM 712 O O . GLY A 1 94 ? -29.858 4.278 9.602 1.00 81.31 94 GLY A O 1
ATOM 713 N N . ALA A 1 95 ? -28.637 4.469 11.481 1.00 84.25 95 ALA A N 1
ATOM 714 C CA . ALA A 1 95 ? -27.612 5.338 10.903 1.00 84.25 95 ALA A CA 1
ATOM 715 C C . ALA A 1 95 ? -26.803 4.606 9.820 1.00 84.25 95 ALA A C 1
ATOM 717 O O . ALA A 1 95 ? -26.466 3.428 9.982 1.00 84.25 95 ALA A O 1
ATOM 718 N N . LYS A 1 96 ? -26.477 5.306 8.728 1.00 81.62 96 LYS A N 1
ATOM 719 C CA . LYS A 1 96 ? -25.758 4.744 7.577 1.00 81.62 96 LYS A CA 1
ATOM 720 C C . LYS A 1 96 ? -24.343 4.321 7.930 1.00 81.62 96 LYS A C 1
ATOM 722 O O . LYS A 1 96 ? -23.903 3.267 7.501 1.00 81.62 96 LYS A O 1
ATOM 727 N N . ASN A 1 97 ? -23.623 5.140 8.689 1.00 79.50 97 ASN A N 1
ATOM 728 C CA . ASN A 1 97 ? -22.217 4.900 8.993 1.00 79.50 97 ASN A CA 1
ATOM 729 C C . ASN A 1 97 ? -21.931 5.164 10.467 1.00 79.50 97 ASN A C 1
ATOM 731 O O . ASN A 1 97 ? -22.321 6.202 11.003 1.00 79.50 97 ASN A O 1
ATOM 735 N N . ILE A 1 98 ? -21.221 4.239 11.110 1.00 84.56 98 ILE A N 1
ATOM 736 C CA . ILE A 1 98 ? -20.852 4.345 12.525 1.00 84.56 98 ILE A CA 1
ATOM 737 C C . ILE A 1 98 ? -19.353 4.116 12.678 1.00 84.56 98 ILE A C 1
ATOM 739 O O . ILE A 1 98 ? -18.848 3.049 12.340 1.00 84.56 98 ILE A O 1
ATOM 743 N N . LEU A 1 99 ? -18.653 5.113 13.210 1.00 85.44 99 LEU A N 1
ATOM 744 C CA . LEU A 1 99 ? -17.259 5.033 13.619 1.00 85.44 99 LEU A CA 1
ATOM 745 C C . LEU A 1 99 ? -17.187 4.910 15.141 1.00 85.44 99 LEU A C 1
ATOM 747 O O . LEU A 1 99 ? -17.601 5.811 15.868 1.00 85.44 99 LEU A O 1
ATOM 751 N N . ILE A 1 100 ? -16.619 3.815 15.624 1.00 87.31 100 ILE A N 1
ATOM 752 C CA . ILE A 1 100 ? -16.304 3.605 17.035 1.00 87.31 100 ILE A CA 1
ATOM 753 C C . ILE A 1 100 ? -14.786 3.674 17.172 1.00 87.31 100 ILE A C 1
ATOM 755 O O . ILE A 1 100 ? -14.079 2.952 16.481 1.00 87.31 100 ILE A O 1
ATOM 759 N N . VAL A 1 101 ? -14.264 4.525 18.046 1.00 88.12 101 VAL A N 1
ATOM 760 C CA . VAL A 1 101 ? -12.834 4.596 18.362 1.00 88.12 101 VAL A CA 1
ATOM 761 C C . VAL A 1 101 ? -12.645 4.177 19.811 1.00 88.12 101 VAL A C 1
ATOM 763 O O . VAL A 1 101 ? -13.180 4.817 20.712 1.00 88.12 101 VAL A O 1
ATOM 766 N N . LEU A 1 102 ? -11.902 3.097 20.028 1.00 88.75 102 LEU A N 1
ATOM 767 C CA . LEU A 1 102 ? -11.584 2.539 21.337 1.00 88.75 102 LEU A CA 1
ATOM 768 C C . LEU A 1 102 ? -10.100 2.772 21.630 1.00 88.75 102 LEU A C 1
ATOM 770 O O . LEU A 1 102 ? -9.228 2.016 21.191 1.00 88.75 102 LEU A O 1
ATOM 774 N N . ASP A 1 103 ? -9.821 3.845 22.363 1.00 87.56 103 ASP A N 1
ATOM 775 C CA . ASP A 1 103 ? -8.493 4.200 22.851 1.00 87.56 103 ASP A CA 1
ATOM 776 C C . ASP A 1 103 ? -8.273 3.655 24.264 1.00 87.56 103 ASP A C 1
ATOM 778 O O . ASP A 1 103 ? -8.395 4.355 25.266 1.00 87.56 103 ASP A O 1
ATOM 782 N N . MET A 1 104 ? -8.046 2.347 24.341 1.00 85.75 104 MET A N 1
ATOM 783 C CA . MET A 1 104 ? -8.022 1.617 25.604 1.00 85.75 104 MET A CA 1
ATOM 784 C C . MET A 1 104 ? -7.050 0.440 25.562 1.00 85.75 104 MET A C 1
ATOM 786 O O . MET A 1 104 ? -6.621 -0.018 24.495 1.00 85.75 104 MET A O 1
ATOM 790 N N . CYS A 1 105 ? -6.701 -0.059 26.744 1.00 82.38 105 CYS A N 1
ATOM 791 C CA . CYS A 1 105 ? -5.936 -1.292 26.886 1.00 82.38 105 CYS A CA 1
ATOM 792 C C . CYS A 1 105 ? -6.734 -2.502 26.380 1.00 82.38 105 CYS A C 1
ATOM 794 O O . CYS A 1 105 ? -7.965 -2.511 26.375 1.00 82.38 105 CYS A O 1
ATOM 796 N N . ARG A 1 106 ? -6.011 -3.535 25.951 1.00 78.56 106 ARG A N 1
ATOM 797 C CA . ARG A 1 106 ? -6.555 -4.824 25.503 1.00 78.56 106 ARG A CA 1
ATOM 798 C C . ARG A 1 106 ? -5.845 -5.990 26.187 1.00 78.56 106 ARG A C 1
ATOM 800 O O . ARG A 1 106 ? -5.653 -7.043 25.587 1.00 78.56 106 ARG A O 1
ATOM 807 N N . ASN A 1 107 ? -5.426 -5.794 27.436 1.00 74.25 107 ASN A N 1
ATOM 808 C CA . ASN A 1 107 ? -4.921 -6.877 28.271 1.00 74.25 107 ASN A CA 1
ATOM 809 C C . ASN A 1 107 ? -6.019 -7.924 28.489 1.00 74.25 107 ASN A C 1
ATOM 811 O O . ASN A 1 107 ? -7.192 -7.585 28.646 1.00 74.25 107 ASN A O 1
ATOM 815 N N . VAL A 1 108 ? -5.624 -9.193 28.497 1.00 70.88 108 VAL A N 1
ATOM 816 C CA . VAL A 1 108 ? -6.540 -10.311 28.724 1.00 70.88 108 VAL A CA 1
ATOM 817 C C . VAL A 1 108 ? -6.925 -10.360 30.193 1.00 70.88 108 VAL A C 1
ATOM 819 O O . VAL A 1 108 ? -6.055 -10.357 31.064 1.00 70.88 108 VAL A O 1
ATOM 822 N N . LEU A 1 109 ? -8.226 -10.422 30.456 1.00 68.56 109 LEU A N 1
ATOM 823 C CA . LEU A 1 109 ? -8.774 -10.768 31.761 1.00 68.56 109 LEU A CA 1
ATOM 824 C C . LEU A 1 109 ? -9.346 -12.184 31.720 1.00 68.56 109 LEU A C 1
ATOM 826 O O . LEU A 1 109 ? -9.950 -12.596 30.723 1.00 68.56 109 LEU A O 1
ATOM 830 N N . ASP A 1 110 ? -9.207 -12.900 32.834 1.00 61.72 110 ASP A N 1
ATOM 831 C CA . ASP A 1 110 ? -9.910 -14.158 33.060 1.00 61.72 110 ASP A CA 1
ATOM 832 C C . ASP A 1 110 ? -11.412 -13.870 33.173 1.00 61.72 110 ASP A C 1
ATOM 834 O O . ASP A 1 110 ? -11.888 -13.279 34.146 1.00 61.72 110 ASP A O 1
ATOM 838 N N . ALA A 1 111 ? -12.175 -14.240 32.143 1.00 56.47 111 ALA A N 1
ATOM 839 C CA . ALA A 1 111 ? -13.616 -14.024 32.136 1.00 56.47 111 ALA A CA 1
ATOM 840 C C . ALA A 1 111 ? -14.329 -15.079 33.009 1.00 56.47 111 ALA A C 1
ATOM 842 O O . ALA A 1 111 ? -14.020 -16.269 32.901 1.00 56.47 111 ALA A O 1
ATOM 843 N N . PRO A 1 112 ? -15.325 -14.690 33.830 1.00 56.06 112 PRO A N 1
ATOM 844 C CA . PRO A 1 112 ? -16.196 -15.631 34.529 1.00 56.06 112 PRO A CA 1
ATOM 845 C C . PRO A 1 112 ? -16.767 -16.739 33.608 1.00 56.06 112 PRO A C 1
ATOM 847 O O . PRO A 1 112 ? -17.212 -16.430 32.499 1.00 56.06 112 PRO A O 1
ATOM 850 N N . PRO A 1 113 ? -16.853 -18.012 34.059 1.00 53.56 113 PRO A N 1
ATOM 851 C CA . PRO A 1 113 ? -17.277 -19.160 33.233 1.00 53.56 113 PRO A CA 1
ATOM 852 C C . PRO A 1 113 ? -18.649 -19.009 32.558 1.00 53.56 113 PRO A C 1
ATOM 854 O O . PRO A 1 113 ? -18.945 -19.646 31.549 1.00 53.56 113 PRO A O 1
ATOM 857 N N . GLU A 1 114 ? -19.505 -18.173 33.135 1.00 52.66 114 GLU A N 1
ATOM 858 C CA . GLU A 1 114 ? -20.878 -17.925 32.697 1.00 52.66 114 GLU A CA 1
ATOM 859 C C . GLU A 1 114 ? -20.950 -17.048 31.434 1.00 52.66 114 GLU A C 1
ATOM 861 O O . GLU A 1 114 ? -21.945 -17.089 30.715 1.00 52.66 114 GLU A O 1
ATOM 866 N N . ILE A 1 115 ? -19.887 -16.294 31.135 1.00 50.50 115 ILE A N 1
ATOM 867 C CA . ILE A 1 115 ? -19.789 -15.364 29.996 1.00 50.50 115 ILE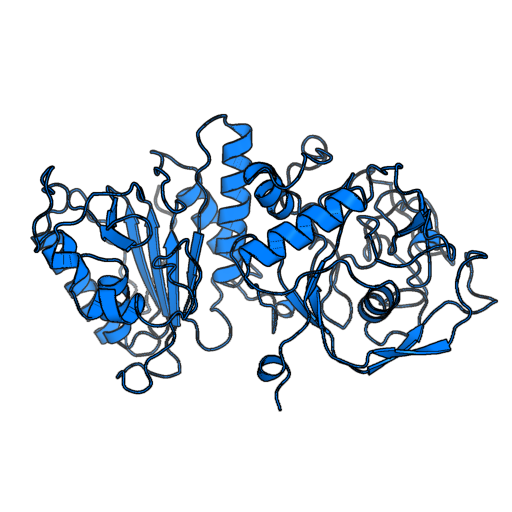 A CA 1
ATOM 868 C C . ILE A 1 115 ? -19.383 -16.097 28.714 1.00 50.50 115 ILE A C 1
ATOM 870 O O . ILE A 1 115 ? -19.829 -15.738 27.627 1.00 50.50 115 ILE A O 1
ATOM 874 N N . ALA A 1 116 ? -18.626 -17.193 28.834 1.00 48.84 116 ALA A N 1
ATOM 875 C CA . ALA A 1 116 ? -18.251 -18.056 27.711 1.00 48.84 116 ALA A CA 1
ATOM 876 C C . ALA A 1 116 ? -19.457 -18.732 27.017 1.00 48.84 116 ALA A C 1
ATOM 878 O O . ALA A 1 116 ? -19.297 -19.348 25.966 1.00 48.84 116 ALA A O 1
ATOM 879 N N . ARG A 1 117 ? -20.663 -18.638 27.602 1.00 47.88 117 ARG A N 1
ATOM 880 C CA . ARG A 1 117 ? -21.907 -19.253 27.107 1.00 47.88 117 ARG A CA 1
ATOM 881 C C . ARG A 1 117 ? -22.918 -18.252 26.526 1.00 47.88 117 ARG A C 1
ATOM 883 O O . ARG A 1 117 ? -24.016 -18.665 26.164 1.00 47.88 117 ARG A O 1
ATOM 890 N N . ASP A 1 118 ? -22.589 -16.961 26.449 1.00 52.88 118 ASP A N 1
ATOM 891 C CA . ASP A 1 118 ? -23.491 -15.930 25.915 1.00 52.88 118 ASP A CA 1
ATOM 892 C C . ASP A 1 118 ? -23.695 -16.091 24.390 1.00 52.88 118 ASP A C 1
ATOM 894 O O . ASP A 1 118 ? -22.717 -16.000 23.649 1.00 52.88 118 ASP A O 1
ATOM 898 N N . PRO A 1 119 ? -24.929 -16.266 23.876 1.00 45.50 119 PRO A N 1
ATOM 899 C CA . PRO A 1 119 ? -25.204 -16.471 22.449 1.00 45.50 119 PRO A CA 1
ATOM 900 C C . PRO A 1 119 ? -24.681 -15.363 21.526 1.00 45.50 119 PRO A C 1
ATOM 902 O O . PRO A 1 119 ? -24.357 -15.629 20.371 1.00 45.50 119 PRO A O 1
ATOM 905 N N . VAL A 1 120 ? -24.584 -14.119 22.004 1.00 47.84 120 VAL A N 1
ATOM 906 C CA . VAL A 1 120 ? -24.052 -12.984 21.228 1.00 47.84 120 VAL A CA 1
ATOM 907 C C . VAL A 1 120 ? -22.542 -13.113 21.038 1.00 47.84 120 VAL A C 1
ATOM 909 O O . VAL A 1 120 ? -22.025 -12.820 19.965 1.00 47.84 120 VAL A O 1
ATOM 912 N N . MET A 1 121 ? -21.859 -13.623 22.060 1.00 47.94 121 MET A N 1
ATOM 913 C CA . MET A 1 121 ? -20.428 -13.918 22.038 1.00 47.94 121 MET A CA 1
ATOM 914 C C . MET A 1 121 ? -20.153 -15.223 21.283 1.00 47.94 121 MET A C 1
ATOM 916 O O . MET A 1 121 ? -19.189 -15.317 20.533 1.00 47.94 121 MET A O 1
ATOM 920 N N . VAL A 1 122 ? -21.033 -16.219 21.442 1.00 40.31 122 VAL A N 1
ATOM 921 C CA . VAL A 1 122 ? -20.945 -17.538 20.806 1.00 40.31 122 VAL A CA 1
ATOM 922 C C . VAL A 1 122 ? -21.269 -17.465 19.312 1.00 40.31 122 VAL A C 1
ATOM 924 O O . VAL A 1 122 ? -20.612 -18.156 18.556 1.00 40.31 122 VAL A O 1
ATOM 927 N N . SER A 1 123 ? -22.200 -16.625 18.844 1.00 37.44 123 SER A N 1
ATOM 928 C CA . SER A 1 123 ? -22.495 -16.457 17.401 1.00 37.44 123 SER A CA 1
ATOM 929 C C . SER A 1 123 ? -21.382 -15.728 16.638 1.00 37.44 123 SER A C 1
ATOM 931 O O . SER A 1 123 ? -21.080 -16.107 15.509 1.00 37.44 123 SER A O 1
ATOM 933 N N . GLU A 1 124 ? -20.693 -14.762 17.259 1.00 38.75 124 GLU A N 1
ATOM 934 C CA . GLU A 1 124 ? -19.459 -14.187 16.692 1.00 38.75 124 GLU A CA 1
ATOM 935 C C . GLU A 1 124 ? -18.241 -15.126 16.850 1.00 38.75 124 GLU A C 1
ATOM 937 O O . GLU A 1 124 ? -17.305 -15.061 16.050 1.00 38.75 124 GLU A O 1
ATOM 942 N N . ALA A 1 125 ? -18.265 -16.052 17.821 1.00 34.50 125 ALA A N 1
ATOM 943 C CA . ALA A 1 125 ? -17.254 -17.100 18.001 1.00 34.50 125 ALA A CA 1
ATOM 944 C C . ALA A 1 125 ? -17.485 -18.364 17.140 1.00 34.50 125 ALA A C 1
ATOM 946 O O . ALA A 1 125 ? -16.537 -19.100 16.860 1.00 34.50 125 ALA A O 1
ATOM 947 N N . ALA A 1 126 ? -18.713 -18.642 16.697 1.00 27.61 126 ALA A N 1
ATOM 948 C CA . ALA A 1 126 ? -19.105 -19.908 16.082 1.00 27.61 126 ALA A CA 1
ATOM 949 C C . ALA A 1 126 ? -19.356 -19.762 14.579 1.00 27.61 126 ALA A C 1
ATOM 951 O O . ALA A 1 126 ? -20.487 -19.617 14.122 1.00 27.61 126 ALA A O 1
ATOM 952 N N . LYS A 1 127 ? -18.261 -19.869 13.817 1.00 31.28 127 LYS A N 1
ATOM 953 C CA . LYS A 1 127 ? -18.131 -20.637 12.559 1.00 31.28 127 LYS A CA 1
ATOM 954 C C . LYS A 1 127 ? -16.695 -20.475 12.042 1.00 31.28 127 LYS A C 1
ATOM 956 O O . LYS A 1 127 ? -16.366 -19.617 11.216 1.00 31.28 127 LYS A O 1
ATOM 961 N N . SER A 1 128 ? -15.804 -21.306 12.571 1.00 32.12 128 SER A N 1
ATOM 962 C CA . SER A 1 128 ? -14.546 -21.678 11.924 1.00 32.12 128 SER A CA 1
ATOM 963 C C . SER A 1 128 ? -14.373 -23.184 12.114 1.00 32.12 128 SER A C 1
ATOM 965 O O . SER A 1 128 ? -14.524 -23.703 13.217 1.00 32.12 128 SER A O 1
ATOM 967 N N . SER A 1 129 ? -14.060 -23.890 11.033 1.00 28.53 129 SER A N 1
ATOM 968 C CA . SER A 1 129 ? -13.661 -25.301 11.031 1.00 28.53 129 SER A CA 1
ATOM 969 C C . SER A 1 129 ? -12.235 -25.515 11.575 1.00 28.53 129 SER A C 1
ATOM 971 O O . SER A 1 129 ? -11.672 -26.591 11.406 1.00 28.53 129 SER A O 1
ATOM 973 N N . SER A 1 130 ? -11.638 -24.502 12.219 1.00 28.44 130 SER A N 1
ATOM 974 C CA . SER A 1 130 ? -10.218 -24.462 12.594 1.00 28.44 130 SER A CA 1
ATOM 975 C C . SER A 1 130 ? -9.920 -23.977 14.023 1.00 28.44 130 SER A C 1
ATOM 977 O O . SER A 1 130 ? -8.754 -23.839 14.372 1.00 28.44 130 SER A O 1
ATOM 979 N N . GLY A 1 131 ? -10.926 -23.757 14.879 1.00 25.75 131 GLY A N 1
ATOM 980 C CA . GLY A 1 131 ? -10.712 -23.655 16.332 1.00 25.75 131 GLY A CA 1
ATOM 981 C C . GLY A 1 131 ? -9.905 -22.448 16.840 1.00 25.75 131 GLY A C 1
ATOM 982 O O . GLY A 1 131 ? -9.254 -22.562 17.874 1.00 25.75 131 GLY A O 1
ATOM 983 N N . VAL A 1 132 ? -9.950 -21.289 16.173 1.00 27.44 132 VAL A N 1
ATOM 984 C CA . VAL A 1 132 ? -9.293 -20.057 16.659 1.00 27.44 132 VAL A CA 1
ATOM 985 C C . VAL A 1 132 ? -10.352 -18.992 16.925 1.00 27.44 132 VAL A C 1
ATOM 987 O O . VAL A 1 132 ? -10.801 -18.297 16.014 1.00 27.44 132 VAL A O 1
ATOM 990 N N . VAL A 1 133 ? -10.791 -18.895 18.179 1.00 33.09 133 VAL A N 1
ATOM 991 C CA . VAL A 1 133 ? -11.767 -17.893 18.617 1.00 33.09 133 VAL A CA 1
ATOM 992 C C . VAL A 1 133 ? -11.006 -16.682 19.097 1.00 33.09 133 VAL A C 1
ATOM 994 O O . VAL A 1 133 ? -10.488 -16.724 20.202 1.00 33.09 133 VAL A O 1
ATOM 997 N N . GLY A 1 134 ? -10.984 -15.635 18.265 1.00 34.56 134 GLY A N 1
ATOM 998 C CA . GLY A 1 134 ? -11.017 -14.266 18.746 1.00 34.56 134 GLY A CA 1
ATOM 999 C C . GLY A 1 134 ? -10.297 -13.191 17.909 1.00 34.56 134 GLY A C 1
ATOM 1000 O O . GLY A 1 134 ? -9.433 -13.495 17.084 1.00 34.56 134 GLY A O 1
ATOM 1001 N N . SER A 1 135 ? -10.714 -11.923 18.035 1.00 39.56 135 SER A N 1
ATOM 1002 C CA . SER A 1 135 ? -10.351 -10.880 17.067 1.00 39.56 135 SER A CA 1
ATOM 1003 C C . SER A 1 135 ? -9.006 -10.221 17.395 1.00 39.56 135 SER A C 1
ATOM 1005 O O . SER A 1 135 ? -8.862 -9.351 18.255 1.00 39.56 135 SER A O 1
ATOM 1007 N N . LYS A 1 136 ? -7.995 -10.531 16.580 1.00 43.47 136 LYS A N 1
ATOM 1008 C CA . LYS A 1 136 ? -6.774 -9.715 16.429 1.00 43.47 136 LYS A CA 1
ATOM 1009 C C . LYS A 1 136 ? -7.049 -8.336 15.784 1.00 43.47 136 LYS A C 1
ATOM 1011 O O . LYS A 1 136 ? -6.116 -7.641 15.394 1.00 43.47 136 LYS A O 1
ATOM 1016 N N . GLY A 1 137 ? -8.322 -7.938 15.700 1.00 43.28 137 GLY A N 1
ATOM 1017 C CA . GLY A 1 137 ? -8.849 -7.080 14.648 1.00 43.28 137 GLY A CA 1
ATOM 1018 C C . GLY A 1 137 ? -8.947 -7.840 13.314 1.00 43.28 137 GLY A C 1
ATOM 1019 O O . GLY A 1 137 ? -8.087 -8.663 13.013 1.00 43.28 137 GLY A O 1
ATOM 1020 N N . LEU A 1 138 ? -9.960 -7.526 12.507 1.00 49.66 138 LEU A N 1
ATOM 1021 C CA . LEU A 1 138 ? -10.029 -7.656 11.044 1.00 49.66 138 LEU A CA 1
ATOM 1022 C C . LEU A 1 138 ? -10.637 -8.933 10.442 1.00 49.66 138 LEU A C 1
ATOM 1024 O O . LEU A 1 138 ? -10.250 -9.327 9.345 1.00 49.66 138 LEU A O 1
ATOM 1028 N N . ARG A 1 139 ? -11.664 -9.538 11.057 1.00 40.81 139 ARG A N 1
ATOM 1029 C CA . ARG A 1 139 ? -12.585 -10.410 10.292 1.00 40.81 139 ARG A CA 1
ATOM 1030 C C . ARG A 1 139 ? -13.799 -9.590 9.856 1.00 40.81 139 ARG A C 1
ATOM 1032 O O . ARG A 1 139 ? -14.387 -8.890 10.679 1.00 40.81 139 ARG A O 1
ATOM 1039 N N . ARG A 1 140 ? -14.212 -9.705 8.585 1.00 36.91 140 ARG A N 1
ATOM 1040 C CA . ARG A 1 140 ? -15.547 -9.266 8.144 1.00 36.91 140 ARG A CA 1
ATOM 1041 C C . ARG A 1 140 ? -16.564 -9.909 9.086 1.00 36.91 140 ARG A C 1
ATOM 1043 O O . ARG A 1 140 ? -16.611 -11.138 9.156 1.00 36.91 140 ARG A O 1
ATOM 1050 N N . ILE A 1 141 ? -17.370 -9.121 9.802 1.00 42.03 141 ILE A N 1
ATOM 1051 C CA . ILE A 1 141 ? -18.525 -9.700 10.497 1.00 42.03 141 ILE A CA 1
ATOM 1052 C C . ILE A 1 141 ? -19.450 -10.217 9.396 1.00 42.03 141 ILE A C 1
ATOM 1054 O O . ILE A 1 141 ? -19.986 -9.450 8.590 1.00 42.03 141 ILE A O 1
ATOM 1058 N N . VAL A 1 142 ? -19.555 -11.542 9.301 1.00 38.53 142 VAL A N 1
ATOM 1059 C CA . VAL A 1 142 ? -20.474 -12.203 8.378 1.00 38.53 142 VAL A CA 1
ATOM 1060 C C . VAL A 1 142 ? -21.875 -11.878 8.875 1.00 38.53 142 VAL A C 1
ATOM 1062 O O . VAL A 1 142 ? -22.237 -12.241 9.990 1.00 38.53 142 VAL A O 1
ATOM 1065 N N . ARG A 1 143 ? -22.639 -11.133 8.072 1.00 46.41 143 ARG A N 1
ATOM 1066 C CA . ARG A 1 143 ? -24.026 -10.799 8.402 1.00 46.41 143 ARG A CA 1
ATOM 1067 C C . ARG A 1 143 ? -24.834 -12.092 8.406 1.00 46.41 143 ARG A C 1
ATOM 1069 O O . ARG A 1 143 ? -24.863 -12.787 7.393 1.00 46.41 143 ARG A O 1
ATOM 1076 N N . GLU A 1 144 ? -25.489 -12.409 9.517 1.00 40.34 144 GLU A N 1
ATOM 1077 C CA . GLU A 1 144 ? -26.567 -13.393 9.481 1.00 40.34 144 GLU A CA 1
ATOM 1078 C C . GLU A 1 144 ? -27.700 -12.819 8.627 1.00 40.34 144 GLU A C 1
ATOM 1080 O O . GLU A 1 144 ? -28.082 -11.656 8.783 1.00 40.34 144 GLU A O 1
ATOM 1085 N N . SER A 1 145 ? -28.220 -13.637 7.712 1.00 38.66 145 SER A N 1
ATOM 1086 C CA . SER A 1 145 ? -29.232 -13.282 6.708 1.00 38.66 145 SER A CA 1
ATOM 1087 C C . SER A 1 145 ? -30.574 -12.813 7.284 1.00 38.66 145 SER A C 1
ATOM 1089 O O . SER A 1 145 ? -31.450 -12.437 6.516 1.00 38.66 145 SER A O 1
ATOM 1091 N N . ASP A 1 146 ? -30.728 -12.824 8.609 1.00 38.84 146 ASP A N 1
ATOM 1092 C CA . ASP A 1 146 ? -31.998 -12.630 9.316 1.00 38.84 146 ASP A CA 1
ATOM 1093 C C . ASP A 1 146 ? -31.991 -11.421 10.276 1.00 38.84 146 ASP A C 1
ATOM 1095 O O . ASP A 1 146 ? -32.865 -11.274 11.129 1.00 38.84 146 ASP A O 1
ATOM 1099 N N . THR A 1 147 ? -30.997 -10.528 10.174 1.00 45.50 147 THR A N 1
ATOM 1100 C CA . THR A 1 147 ? -30.940 -9.320 11.017 1.00 45.50 147 THR A CA 1
ATOM 1101 C C . THR A 1 147 ? -31.538 -8.096 10.324 1.00 45.50 147 THR A C 1
ATOM 1103 O O . THR A 1 147 ? -31.251 -7.809 9.165 1.00 45.50 147 THR A O 1
ATOM 1106 N N . ALA A 1 148 ? -32.348 -7.342 11.076 1.00 48.22 148 ALA A N 1
ATOM 1107 C CA . ALA A 1 148 ? -33.031 -6.099 10.701 1.00 48.22 148 ALA A CA 1
ATOM 1108 C C . ALA A 1 148 ? -32.081 -4.895 10.468 1.00 48.22 148 ALA A C 1
ATOM 1110 O O . ALA A 1 148 ? -32.328 -3.791 10.952 1.00 48.22 148 ALA A O 1
ATOM 1111 N N . LEU A 1 149 ? -30.964 -5.109 9.772 1.00 54.72 149 LEU A N 1
ATOM 1112 C CA . LEU A 1 149 ? -29.985 -4.089 9.395 1.00 54.72 149 LEU A CA 1
ATOM 1113 C C . LEU A 1 149 ? -30.098 -3.812 7.898 1.00 54.72 149 LEU A C 1
ATOM 1115 O O . LEU A 1 149 ? -30.184 -4.741 7.092 1.00 54.72 149 LEU A O 1
ATOM 1119 N N . ARG A 1 150 ? -30.096 -2.535 7.505 1.00 60.00 150 ARG A N 1
ATOM 1120 C CA . ARG A 1 150 ? -30.255 -2.188 6.091 1.00 60.00 150 ARG A CA 1
ATOM 1121 C C . ARG A 1 150 ? -28.996 -2.561 5.281 1.00 60.00 150 ARG A C 1
ATOM 1123 O O . ARG A 1 150 ? -27.877 -2.472 5.800 1.00 60.00 150 ARG A O 1
ATOM 1130 N N . PRO A 1 151 ? -29.138 -2.912 3.991 1.00 54.53 151 PRO A N 1
ATOM 1131 C CA . PRO A 1 151 ? -28.008 -3.199 3.098 1.00 54.53 151 PRO A CA 1
ATOM 1132 C C . PRO A 1 151 ? -27.081 -1.999 2.810 1.00 54.53 151 PRO A C 1
ATOM 1134 O O . PRO A 1 151 ? -26.053 -2.133 2.168 1.00 54.53 151 PRO A O 1
ATOM 1137 N N . ASP A 1 152 ? -27.422 -0.788 3.234 1.00 60.31 152 ASP A N 1
ATOM 1138 C CA . ASP A 1 152 ? -26.582 0.402 3.045 1.00 60.31 152 ASP A CA 1
ATOM 1139 C C . ASP A 1 152 ? -25.818 0.804 4.316 1.00 60.31 152 ASP A C 1
ATOM 1141 O O . ASP A 1 152 ? -25.030 1.748 4.278 1.00 60.31 152 ASP A O 1
ATOM 1145 N N . GLN A 1 153 ? -26.039 0.112 5.443 1.00 69.12 153 GLN A N 1
ATOM 1146 C CA . GLN A 1 153 ? -25.372 0.428 6.705 1.00 69.12 153 GLN A CA 1
ATOM 1147 C C . GLN A 1 153 ? -23.956 -0.140 6.756 1.00 69.12 153 GLN A C 1
ATOM 1149 O O . GLN A 1 153 ? -23.717 -1.289 6.384 1.00 69.12 153 GLN A O 1
ATOM 1154 N N . GLY A 1 154 ? -23.026 0.642 7.287 1.00 71.12 154 GLY A N 1
ATOM 1155 C CA . GLY A 1 154 ? -21.644 0.276 7.526 1.00 71.12 154 GLY A CA 1
ATOM 1156 C C . GLY A 1 154 ? -21.190 0.681 8.926 1.00 71.12 154 GLY A C 1
ATOM 1157 O O . GLY A 1 154 ? -21.669 1.653 9.509 1.00 71.12 154 GLY A O 1
ATOM 1158 N N . TYR A 1 155 ? -20.238 -0.063 9.477 1.00 74.56 155 TYR A N 1
ATOM 1159 C CA . TYR A 1 155 ? -19.543 0.339 10.694 1.00 74.56 155 TYR A CA 1
ATOM 1160 C C . TYR A 1 155 ? -18.042 0.154 10.538 1.00 74.56 155 TYR A C 1
ATOM 1162 O O . TYR A 1 155 ? -17.570 -0.660 9.735 1.00 74.56 155 TYR A O 1
ATOM 1170 N N . LEU A 1 156 ? -17.313 0.895 11.357 1.00 76.12 156 LEU A N 1
ATOM 1171 C CA . LEU A 1 156 ? -15.895 0.735 11.557 1.00 76.12 156 LEU A CA 1
ATOM 1172 C C . LEU A 1 156 ? -15.575 0.901 13.046 1.00 76.12 156 LEU A C 1
ATOM 1174 O O . LEU A 1 156 ? -16.067 1.823 13.693 1.00 76.12 156 LEU A O 1
ATOM 1178 N N . VAL A 1 157 ? -14.735 0.022 13.581 1.00 78.44 157 VAL A N 1
ATOM 1179 C CA . VAL A 1 157 ? -14.231 0.088 14.954 1.00 78.44 157 VAL A CA 1
ATOM 1180 C C . VAL A 1 157 ? -12.721 0.243 14.909 1.00 78.44 157 VAL A C 1
ATOM 1182 O O . VAL A 1 157 ? -12.036 -0.705 14.567 1.00 78.44 157 VAL A O 1
ATOM 1185 N N . ALA A 1 158 ? -12.184 1.408 15.246 1.00 82.38 158 ALA A N 1
ATOM 1186 C CA . ALA A 1 158 ? -10.753 1.631 15.392 1.00 82.38 158 ALA A CA 1
ATOM 1187 C C . ALA A 1 158 ? -10.312 1.332 16.827 1.00 82.38 158 ALA A C 1
ATOM 1189 O O . ALA A 1 158 ? -10.921 1.808 17.780 1.00 82.38 158 ALA A O 1
ATOM 1190 N N . PHE A 1 159 ? -9.222 0.599 16.986 1.00 83.12 159 PHE A N 1
ATOM 1191 C CA . PHE A 1 159 ? -8.583 0.322 18.265 1.00 83.12 159 PHE A CA 1
ATOM 1192 C C . PHE A 1 159 ? -7.241 1.030 18.293 1.00 83.12 159 PHE A C 1
ATOM 1194 O O . PHE A 1 159 ? -6.471 0.924 17.338 1.00 83.12 159 PHE A O 1
ATOM 1201 N N . SER A 1 160 ? -6.919 1.704 19.392 1.00 79.94 160 SER A N 1
ATOM 1202 C CA . SER A 1 160 ? -5.598 2.312 19.535 1.00 79.94 160 SER A CA 1
ATOM 1203 C C . SER A 1 160 ? -4.494 1.271 19.745 1.00 79.94 160 SER A C 1
ATOM 1205 O O . SER A 1 160 ? -3.336 1.542 19.444 1.00 79.94 160 SER A O 1
ATOM 1207 N N . THR A 1 161 ? -4.851 0.063 20.194 1.00 73.94 161 THR A N 1
ATOM 1208 C CA . THR A 1 161 ? -3.952 -1.046 20.544 1.00 73.94 161 THR A CA 1
ATOM 1209 C C . THR A 1 161 ? -4.298 -2.346 19.801 1.00 73.94 161 THR A C 1
ATOM 1211 O O . THR A 1 161 ? -5.447 -2.593 19.411 1.00 73.94 161 THR A O 1
ATOM 1214 N N . SER A 1 162 ? -3.301 -3.219 19.616 1.00 70.81 162 SER A N 1
ATOM 1215 C CA . SER A 1 162 ? -3.532 -4.606 19.187 1.00 70.81 162 SER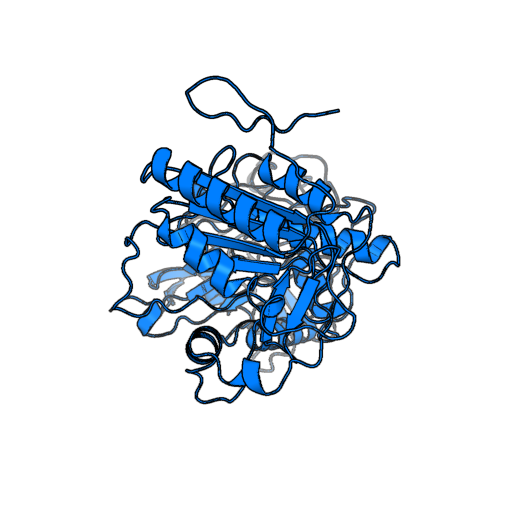 A CA 1
ATOM 1216 C C . SER A 1 162 ? -3.973 -5.470 20.367 1.00 70.81 162 SER A C 1
ATOM 1218 O O . SER A 1 162 ? -3.909 -5.037 21.518 1.00 70.81 162 SER A O 1
ATOM 1220 N N . ALA A 1 163 ? -4.408 -6.701 20.087 1.00 66.38 163 ALA A N 1
ATOM 1221 C CA . ALA A 1 163 ? -4.649 -7.689 21.136 1.00 66.38 163 ALA A CA 1
ATOM 1222 C C . ALA A 1 163 ? -3.411 -7.829 22.044 1.00 66.38 163 ALA A C 1
ATOM 1224 O O . ALA A 1 163 ? -2.278 -7.783 21.557 1.00 66.38 163 ALA A O 1
ATOM 1225 N N . ASP A 1 164 ? -3.649 -7.955 23.349 1.00 66.25 164 ASP A N 1
ATOM 1226 C CA . ASP A 1 164 ? -2.639 -8.116 24.402 1.00 66.25 164 ASP A CA 1
ATOM 1227 C C . ASP A 1 164 ? -1.692 -6.914 24.580 1.00 66.25 164 ASP A C 1
ATOM 1229 O O . ASP A 1 164 ? -0.610 -7.036 25.155 1.00 66.25 164 ASP A O 1
ATOM 1233 N N . GLN A 1 165 ? -2.088 -5.728 24.103 1.00 70.94 165 GLN A N 1
ATOM 1234 C CA . GLN A 1 165 ? -1.319 -4.493 24.264 1.00 70.94 165 GLN A CA 1
ATOM 1235 C C . GLN A 1 165 ? -2.002 -3.477 25.183 1.00 70.94 165 GLN A C 1
ATOM 1237 O O . GLN A 1 165 ? -3.217 -3.473 25.380 1.00 70.94 165 GLN A O 1
ATOM 1242 N N . VAL A 1 166 ? -1.188 -2.581 25.738 1.00 69.25 166 VAL A N 1
ATOM 1243 C CA . VAL A 1 166 ? -1.603 -1.524 26.667 1.00 69.25 166 VAL A CA 1
ATOM 1244 C C . VAL A 1 166 ? -1.648 -0.195 25.910 1.00 69.25 166 VAL A C 1
ATOM 1246 O O . VAL A 1 166 ? -0.780 0.069 25.073 1.00 69.25 166 VAL A O 1
ATOM 1249 N N . ALA A 1 167 ? -2.671 0.621 26.163 1.00 69.12 167 ALA A N 1
ATOM 1250 C CA . ALA A 1 167 ? -2.734 1.983 25.642 1.00 69.12 167 ALA A CA 1
ATOM 1251 C C . ALA A 1 167 ? -1.851 2.902 26.495 1.00 69.12 167 ALA A C 1
ATOM 1253 O O . ALA A 1 167 ? -1.623 2.635 27.673 1.00 69.12 167 ALA A O 1
ATOM 1254 N N . PHE A 1 168 ? -1.336 3.974 25.897 1.00 68.06 168 PHE A N 1
ATOM 1255 C CA . PHE A 1 168 ? -0.463 4.913 26.597 1.00 68.06 168 PHE A CA 1
ATOM 1256 C C . PHE A 1 168 ? -1.158 6.239 26.834 1.00 68.06 168 PHE A C 1
ATOM 1258 O O . PHE A 1 168 ? -1.709 6.833 25.904 1.00 68.06 168 PHE A O 1
ATOM 1265 N N . ASP A 1 169 ? -0.991 6.759 28.045 1.00 63.47 169 ASP A N 1
ATOM 1266 C CA . ASP A 1 169 ? -1.318 8.143 28.349 1.00 63.47 169 ASP A CA 1
ATOM 1267 C C . ASP A 1 169 ? -0.523 9.069 27.423 1.00 63.47 169 ASP A C 1
ATOM 1269 O O . ASP A 1 169 ? 0.700 8.946 27.276 1.00 63.47 169 ASP A O 1
ATOM 1273 N N . ASN A 1 170 ? -1.226 10.002 26.779 1.00 64.56 170 ASN A N 1
ATOM 1274 C CA . ASN A 1 170 ? -0.663 10.890 25.757 1.00 64.56 170 ASN A CA 1
ATOM 1275 C C . ASN A 1 170 ? -0.017 10.135 24.573 1.00 64.56 170 ASN A C 1
ATOM 1277 O O . ASN A 1 170 ? 0.960 10.607 23.982 1.00 64.56 170 ASN A O 1
ATOM 1281 N N . GLY A 1 171 ? -0.550 8.957 24.230 1.00 69.50 171 GLY A N 1
ATOM 1282 C CA . GLY A 1 171 ? -0.147 8.185 23.059 1.00 69.50 171 GLY A CA 1
ATOM 1283 C C . GLY A 1 171 ? -0.279 8.974 21.751 1.00 69.50 171 GLY A C 1
ATOM 1284 O O . GLY A 1 171 ? -1.060 9.917 21.624 1.00 69.50 171 GLY A O 1
ATOM 1285 N N . ALA A 1 172 ? 0.497 8.584 20.737 1.00 78.06 172 ALA A N 1
ATOM 1286 C CA . ALA A 1 172 ? 0.488 9.270 19.445 1.00 78.06 172 ALA A CA 1
ATOM 1287 C C . ALA A 1 172 ? -0.800 9.019 18.636 1.00 78.06 172 ALA A C 1
ATOM 1289 O O . ALA A 1 172 ? -1.062 9.757 17.688 1.00 78.06 172 ALA A O 1
ATOM 1290 N N . PHE A 1 173 ? -1.590 8.004 19.008 1.00 82.81 173 PHE A N 1
ATOM 1291 C CA . PHE A 1 173 ? -2.757 7.539 18.262 1.00 82.81 173 PHE A CA 1
ATOM 1292 C C . PHE A 1 173 ? -3.798 8.626 18.010 1.00 82.81 173 PHE A C 1
ATOM 1294 O O . PHE A 1 173 ? -4.057 8.944 16.855 1.00 82.81 173 PHE A O 1
ATOM 1301 N N . SER A 1 174 ? -4.358 9.229 19.058 1.00 80.12 174 SER A N 1
ATOM 1302 C CA . SER A 1 174 ? -5.453 10.199 18.930 1.00 80.12 174 SER A CA 1
ATOM 1303 C C . SER A 1 174 ? -5.053 11.430 18.111 1.00 80.12 174 SER A C 1
ATOM 1305 O O . SER A 1 174 ? -5.809 11.896 17.255 1.00 80.12 174 SER A O 1
ATOM 1307 N N . ARG A 1 175 ? -3.822 11.920 18.308 1.00 82.44 175 ARG A N 1
ATOM 1308 C CA . ARG A 1 175 ? -3.253 13.032 17.536 1.00 82.44 175 ARG A CA 1
ATOM 1309 C C . ARG A 1 175 ? -3.072 12.664 16.065 1.00 82.44 175 ARG A C 1
ATOM 1311 O O . ARG A 1 175 ? -3.520 13.411 15.200 1.00 82.44 175 ARG A O 1
ATOM 1318 N N . ILE A 1 176 ? -2.426 11.533 15.782 1.00 83.69 176 ILE A N 1
ATOM 1319 C CA . ILE A 1 176 ? -2.184 11.072 14.409 1.00 83.69 176 ILE A CA 1
ATOM 1320 C C . ILE A 1 176 ? -3.514 10.793 13.702 1.00 83.69 176 ILE A C 1
ATOM 1322 O O . ILE A 1 176 ? -3.682 11.227 12.568 1.00 83.69 176 ILE A O 1
ATOM 1326 N N . LEU A 1 177 ? -4.475 10.157 14.377 1.00 84.19 177 LEU A N 1
ATOM 1327 C CA . LEU A 1 177 ? -5.810 9.910 13.841 1.00 84.19 177 LEU A CA 1
ATOM 1328 C C . LEU A 1 177 ? -6.489 11.214 13.433 1.00 84.19 177 LEU A C 1
ATOM 1330 O O . LEU A 1 177 ? -6.993 11.336 12.322 1.00 84.19 177 LEU A O 1
ATOM 1334 N N . ALA A 1 178 ? -6.455 12.219 14.308 1.00 81.00 178 ALA A N 1
ATOM 1335 C CA . ALA A 1 178 ? -7.036 13.517 14.011 1.00 81.00 178 ALA A CA 1
ATOM 1336 C C . ALA A 1 178 ? -6.341 14.210 12.822 1.00 81.00 178 ALA A C 1
ATOM 1338 O O . ALA A 1 178 ? -6.988 14.947 12.078 1.00 81.00 178 ALA A O 1
ATOM 1339 N N . GLU A 1 179 ? -5.034 14.017 12.638 1.00 82.56 179 GLU A N 1
ATOM 1340 C CA . GLU A 1 179 ? -4.306 14.527 11.472 1.00 82.56 179 GLU A CA 1
ATOM 1341 C C . GLU A 1 179 ? -4.723 13.800 10.183 1.00 82.56 179 GLU A C 1
ATOM 1343 O O . GLU A 1 179 ? -5.043 14.468 9.203 1.00 82.56 179 GLU A O 1
ATOM 1348 N N . GLU A 1 180 ? -4.773 12.462 10.179 1.00 83.19 180 GLU A N 1
ATOM 1349 C CA . GLU A 1 180 ? -5.116 11.669 8.987 1.00 83.19 180 GLU A CA 1
ATOM 1350 C C . GLU A 1 180 ? -6.574 11.858 8.553 1.00 83.19 180 GLU A C 1
ATOM 1352 O O . GLU A 1 180 ? -6.842 12.050 7.373 1.00 83.19 180 GLU A O 1
ATOM 1357 N N . VAL A 1 181 ? -7.512 11.935 9.500 1.00 80.19 181 VAL A N 1
ATOM 1358 C CA . VAL A 1 181 ? -8.937 12.213 9.230 1.00 80.19 181 VAL A CA 1
ATOM 1359 C C . VAL A 1 181 ? -9.147 13.559 8.519 1.00 80.19 181 VAL A C 1
ATOM 1361 O O . VAL A 1 181 ? -10.120 13.731 7.792 1.00 80.19 181 VAL A O 1
ATOM 1364 N N . ARG A 1 182 ? -8.248 14.535 8.703 1.00 79.38 182 ARG A N 1
ATOM 1365 C CA . ARG A 1 182 ? -8.334 15.854 8.049 1.00 79.38 182 ARG A CA 1
ATOM 1366 C C . ARG A 1 182 ? -7.593 15.924 6.716 1.00 79.38 182 ARG A C 1
ATOM 1368 O O . ARG A 1 182 ? -7.639 16.966 6.060 1.00 79.38 182 ARG A O 1
ATOM 1375 N N . ARG A 1 183 ? -6.874 14.875 6.318 1.00 73.19 183 ARG A N 1
ATOM 1376 C CA . ARG A 1 183 ? -6.171 14.882 5.037 1.00 73.19 183 ARG A CA 1
ATOM 1377 C C . ARG A 1 183 ? -7.172 14.674 3.889 1.00 73.19 183 ARG A C 1
ATOM 1379 O O . ARG A 1 183 ? -8.052 13.821 3.994 1.00 73.19 183 ARG A O 1
ATOM 1386 N N . PRO A 1 184 ? -7.052 15.437 2.789 1.00 73.25 184 PRO A N 1
ATOM 1387 C CA . PRO A 1 184 ? -7.832 15.191 1.583 1.00 73.25 184 PRO A CA 1
ATOM 1388 C C . PRO A 1 184 ? -7.356 13.917 0.872 1.00 73.25 184 PRO A C 1
ATOM 1390 O O . PRO A 1 184 ? -6.254 13.429 1.132 1.00 73.25 184 PRO A O 1
ATOM 1393 N N . LEU A 1 185 ? -8.170 13.438 -0.072 1.00 73.31 185 LEU A N 1
ATOM 1394 C CA . LEU A 1 185 ? -7.893 12.279 -0.928 1.00 73.31 185 LEU A CA 1
ATOM 1395 C C . LEU A 1 185 ? -7.707 10.977 -0.137 1.00 73.31 185 LEU A C 1
ATOM 1397 O O . LEU A 1 185 ? -6.801 10.193 -0.412 1.00 73.31 185 LEU A O 1
ATOM 1401 N N . GLN A 1 186 ? -8.542 10.767 0.880 1.00 73.12 186 GLN A N 1
ATOM 1402 C CA . GLN A 1 186 ? -8.525 9.552 1.692 1.00 73.12 186 GLN A CA 1
ATOM 1403 C C . GLN A 1 186 ? -9.942 9.181 2.111 1.00 73.12 186 GLN A C 1
ATOM 1405 O O . GLN A 1 186 ? -10.724 10.033 2.552 1.00 73.12 186 GLN A O 1
ATOM 1410 N N . ASN A 1 187 ? -10.260 7.896 2.013 1.00 73.81 187 ASN A N 1
ATOM 1411 C CA . ASN A 1 187 ? -11.437 7.360 2.677 1.00 73.81 187 ASN A CA 1
ATOM 1412 C C . ASN A 1 187 ? -11.127 7.044 4.161 1.00 73.81 187 ASN A C 1
ATOM 1414 O O . ASN A 1 187 ? -9.981 7.120 4.611 1.00 73.81 187 ASN A O 1
ATOM 1418 N N . ILE A 1 188 ? -12.148 6.709 4.951 1.00 74.56 188 ILE A N 1
ATOM 1419 C CA . ILE A 1 188 ? -11.996 6.435 6.389 1.00 74.56 188 ILE A CA 1
ATOM 1420 C C . ILE A 1 188 ? -11.038 5.277 6.697 1.00 74.56 188 ILE A C 1
ATOM 1422 O O . ILE A 1 188 ? -10.269 5.357 7.657 1.00 74.56 188 ILE A O 1
ATOM 1426 N N . ALA A 1 189 ? -11.058 4.220 5.885 1.00 71.81 189 ALA A N 1
ATOM 1427 C CA . ALA A 1 189 ? -10.141 3.101 6.037 1.00 71.81 189 ALA A CA 1
ATOM 1428 C C . ALA A 1 189 ? -8.702 3.534 5.738 1.00 71.81 189 ALA A C 1
ATOM 1430 O O . ALA A 1 189 ? -7.790 3.167 6.481 1.00 71.81 189 ALA A O 1
ATOM 1431 N N . ASP A 1 190 ? -8.512 4.385 4.726 1.00 74.00 190 ASP A N 1
ATOM 1432 C CA . ASP A 1 190 ? -7.195 4.904 4.373 1.00 74.00 190 ASP A CA 1
ATOM 1433 C C . ASP A 1 190 ? -6.581 5.727 5.505 1.00 74.00 190 ASP A C 1
ATOM 1435 O O . ASP A 1 190 ? -5.419 5.526 5.870 1.00 74.00 190 ASP A O 1
ATOM 1439 N N . ALA A 1 191 ? -7.379 6.618 6.099 1.00 79.38 191 ALA A N 1
ATOM 1440 C CA . ALA A 1 191 ? -6.958 7.444 7.224 1.00 79.38 191 ALA A CA 1
ATOM 1441 C C . ALA A 1 191 ? -6.536 6.585 8.429 1.00 79.38 191 ALA A C 1
ATOM 1443 O O . ALA A 1 191 ? -5.564 6.893 9.122 1.00 79.38 191 ALA A O 1
ATOM 1444 N N . LEU A 1 192 ? -7.231 5.474 8.674 1.00 78.06 192 LEU A N 1
ATOM 1445 C CA . LEU A 1 192 ? -6.942 4.575 9.789 1.00 78.06 192 LEU A CA 1
ATOM 1446 C C . LEU A 1 192 ? -5.742 3.676 9.552 1.00 78.06 192 LEU A C 1
ATOM 1448 O O . LEU A 1 192 ? -4.932 3.510 10.467 1.00 78.06 192 LEU A O 1
ATOM 1452 N N . LYS A 1 193 ? -5.579 3.151 8.335 1.00 75.38 193 LYS A N 1
ATOM 1453 C CA . LYS A 1 193 ? -4.358 2.435 7.968 1.00 75.38 193 LYS A CA 1
ATOM 1454 C C . LYS A 1 193 ? -3.149 3.354 8.132 1.00 75.38 193 LYS A C 1
ATOM 1456 O O . LYS A 1 193 ? -2.211 3.005 8.842 1.00 75.38 193 LYS A O 1
ATOM 1461 N N . ARG A 1 194 ? -3.219 4.582 7.602 1.00 77.12 194 ARG A N 1
ATOM 1462 C CA . ARG A 1 194 ? -2.159 5.592 7.767 1.00 77.12 194 ARG A CA 1
ATOM 1463 C C . ARG A 1 194 ? -1.921 5.951 9.229 1.00 77.12 194 ARG A C 1
ATOM 1465 O O . ARG A 1 194 ? -0.780 6.169 9.632 1.00 77.12 194 ARG A O 1
ATOM 1472 N N . THR A 1 195 ? -2.977 5.987 10.036 1.00 81.62 195 THR A N 1
ATOM 1473 C CA . THR A 1 195 ? -2.852 6.189 11.481 1.00 81.62 195 THR A CA 1
ATOM 1474 C C . THR A 1 195 ? -2.058 5.056 12.120 1.00 81.62 195 THR A C 1
ATOM 1476 O O . THR A 1 195 ? -1.103 5.329 12.845 1.00 81.62 195 THR A O 1
ATOM 1479 N N . SER A 1 196 ? -2.405 3.802 11.823 1.00 78.06 196 SER A N 1
ATOM 1480 C CA . SER A 1 196 ? -1.673 2.628 12.308 1.00 78.06 196 SER A CA 1
ATOM 1481 C C . SER A 1 196 ? -0.203 2.675 11.890 1.00 78.06 196 SER A C 1
ATOM 1483 O O . SER A 1 196 ? 0.681 2.596 12.746 1.00 78.06 196 SER A O 1
ATOM 1485 N N . ASP A 1 197 ? 0.049 2.944 10.607 1.00 74.62 197 ASP A N 1
ATOM 1486 C CA . ASP A 1 197 ? 1.382 3.047 10.018 1.00 74.62 197 ASP A CA 1
ATOM 1487 C C . ASP A 1 197 ? 2.247 4.103 10.737 1.00 74.62 197 ASP A C 1
ATOM 1489 O O . ASP A 1 197 ? 3.360 3.841 11.207 1.00 74.62 197 ASP A O 1
ATOM 1493 N N . ARG A 1 198 ? 1.711 5.315 10.916 1.00 78.44 198 ARG A N 1
ATOM 1494 C CA . ARG A 1 198 ? 2.425 6.426 11.565 1.00 78.44 198 ARG A CA 1
ATOM 1495 C C . ARG A 1 198 ? 2.628 6.211 13.067 1.00 78.44 198 ARG A C 1
ATOM 1497 O O . ARG A 1 198 ? 3.674 6.597 13.594 1.00 78.44 198 ARG A O 1
ATOM 1504 N N . VAL A 1 199 ? 1.660 5.613 13.764 1.00 77.94 199 VAL A N 1
ATOM 1505 C CA . VAL A 1 199 ? 1.784 5.298 15.199 1.00 77.94 199 VAL A CA 1
ATOM 1506 C C . VAL A 1 199 ? 2.839 4.216 15.417 1.00 77.94 199 VAL A C 1
ATOM 1508 O O . VAL A 1 199 ? 3.673 4.362 16.312 1.00 77.94 199 VAL A O 1
ATOM 1511 N N . ALA A 1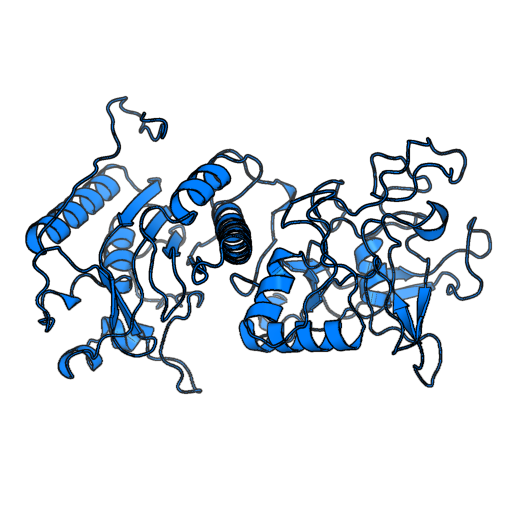 200 ? 2.869 3.185 14.567 1.00 70.69 200 ALA A N 1
ATOM 1512 C CA . ALA A 1 200 ? 3.868 2.124 14.640 1.00 70.69 200 ALA A CA 1
ATOM 1513 C C . ALA A 1 200 ? 5.297 2.677 14.498 1.00 70.69 200 ALA A C 1
ATOM 1515 O O . ALA A 1 200 ? 6.180 2.334 15.290 1.00 70.69 200 ALA A O 1
ATOM 1516 N N . VAL A 1 201 ? 5.517 3.595 13.551 1.00 68.56 201 VAL A N 1
ATOM 1517 C CA . VAL A 1 201 ? 6.826 4.239 13.346 1.00 68.56 201 VAL A CA 1
ATOM 1518 C C . VAL A 1 201 ? 7.197 5.192 14.488 1.00 68.56 201 VAL A C 1
ATOM 1520 O O . VAL A 1 201 ? 8.354 5.221 14.913 1.00 68.56 201 VAL A O 1
ATOM 1523 N N . ALA A 1 202 ? 6.239 5.940 15.042 1.00 69.25 202 ALA A N 1
ATOM 1524 C CA . ALA A 1 202 ? 6.484 6.775 16.221 1.00 69.25 202 ALA A CA 1
ATOM 1525 C C . ALA A 1 202 ? 6.886 5.937 17.452 1.00 69.25 202 ALA A C 1
ATOM 1527 O O . ALA A 1 202 ? 7.782 6.329 18.206 1.00 69.25 202 ALA A O 1
ATOM 1528 N N . GLY A 1 203 ? 6.269 4.763 17.624 1.00 60.88 203 GLY A N 1
ATOM 1529 C CA . GLY A 1 203 ? 6.617 3.797 18.665 1.00 60.88 203 GLY A CA 1
ATOM 1530 C C . GLY A 1 203 ? 8.073 3.338 18.567 1.00 60.88 203 GLY A C 1
ATOM 1531 O O . GLY A 1 203 ? 8.804 3.450 19.549 1.00 60.88 203 GLY A O 1
ATOM 1532 N N . LEU A 1 204 ? 8.522 2.941 17.368 1.00 58.88 204 LEU A N 1
ATOM 1533 C CA . LEU A 1 204 ? 9.910 2.517 17.118 1.00 58.88 204 LEU A CA 1
ATOM 1534 C C . LEU A 1 204 ? 10.944 3.584 17.515 1.00 58.88 204 LEU A C 1
ATOM 1536 O O . LEU A 1 204 ? 11.956 3.252 18.124 1.00 58.88 204 LEU A O 1
ATOM 1540 N N . LYS A 1 205 ? 10.684 4.864 17.220 1.00 59.50 205 LYS A N 1
ATOM 1541 C CA . LYS A 1 205 ? 11.620 5.965 17.525 1.00 59.50 205 LYS A CA 1
ATOM 1542 C C . LYS A 1 205 ? 11.689 6.325 19.011 1.00 59.50 205 LYS A C 1
ATOM 1544 O O . LYS A 1 205 ? 12.707 6.830 19.468 1.00 59.50 205 LYS A O 1
ATOM 1549 N N . SER A 1 206 ? 10.605 6.111 19.756 1.00 60.41 206 SER A N 1
ATOM 1550 C CA . SER A 1 206 ? 10.490 6.564 21.151 1.00 60.41 206 SER A CA 1
ATOM 1551 C C . SER A 1 206 ? 11.003 5.563 22.190 1.00 60.41 206 SER A C 1
ATOM 1553 O O . SER A 1 206 ? 11.074 5.907 23.368 1.00 60.41 206 SER A O 1
ATOM 1555 N N . GLY A 1 207 ? 11.310 4.322 21.792 1.00 55.56 207 GLY A N 1
ATOM 1556 C CA . GLY A 1 207 ? 11.712 3.251 22.714 1.00 55.56 207 GLY A CA 1
ATOM 1557 C C . GLY A 1 207 ? 10.616 2.801 23.694 1.00 55.56 207 GLY A C 1
ATOM 1558 O O . GLY A 1 207 ? 10.853 1.907 24.503 1.00 55.56 207 GLY A O 1
ATOM 1559 N N . LYS A 1 208 ? 9.414 3.393 23.630 1.00 55.41 208 LYS A N 1
ATOM 1560 C CA . LYS A 1 208 ? 8.228 2.940 24.366 1.00 55.41 208 LYS A CA 1
ATOM 1561 C C . LYS A 1 208 ? 7.646 1.699 23.684 1.00 55.41 208 LYS A C 1
ATOM 1563 O O . LYS A 1 208 ? 7.772 1.540 22.469 1.00 55.41 208 LYS A O 1
ATOM 1568 N N . THR A 1 209 ? 7.007 0.816 24.453 1.00 54.56 209 THR A N 1
ATOM 1569 C CA . THR A 1 209 ? 6.325 -0.373 23.920 1.00 54.56 209 THR A CA 1
ATOM 1570 C C . THR A 1 209 ? 5.382 0.042 22.785 1.00 54.56 209 THR A C 1
ATOM 1572 O O . THR A 1 209 ? 4.631 1.003 22.917 1.00 54.56 209 THR A O 1
ATOM 1575 N N . LEU A 1 210 ? 5.456 -0.633 21.634 1.00 57.97 210 LEU A N 1
ATOM 1576 C CA . LEU A 1 210 ? 4.702 -0.227 20.447 1.00 57.97 210 LEU A CA 1
ATOM 1577 C C . LEU A 1 210 ? 3.191 -0.327 20.685 1.00 57.97 210 LEU A C 1
ATOM 1579 O O . LEU A 1 210 ? 2.667 -1.432 20.837 1.00 57.97 210 LEU A O 1
ATOM 1583 N N . GLN A 1 211 ? 2.499 0.808 20.599 1.00 65.31 211 GLN A N 1
ATOM 1584 C CA . GLN A 1 211 ? 1.061 0.844 20.355 1.00 65.31 211 GLN A CA 1
ATOM 1585 C C . GLN A 1 211 ? 0.826 0.488 18.879 1.00 65.31 211 GLN A C 1
ATOM 1587 O O . GLN A 1 211 ? 1.414 1.115 17.996 1.00 65.31 211 GLN A O 1
ATOM 1592 N N . LYS A 1 212 ? 0.020 -0.536 18.593 1.00 66.88 212 LYS A N 1
ATOM 1593 C CA . LYS A 1 212 ? -0.332 -0.934 17.222 1.00 66.88 212 LYS A CA 1
ATOM 1594 C C . LYS A 1 212 ? -1.828 -0.720 16.985 1.00 66.88 212 LYS A C 1
ATOM 1596 O O . LYS A 1 212 ? -2.606 -1.631 17.291 1.00 66.88 212 LYS A O 1
ATOM 1601 N N . PRO A 1 213 ? -2.246 0.432 16.442 1.00 75.50 213 PRO A N 1
ATOM 1602 C CA . PRO A 1 213 ? -3.641 0.624 16.113 1.00 75.50 213 PRO A CA 1
ATOM 1603 C C . PRO A 1 213 ? -4.122 -0.425 15.114 1.00 75.50 213 PRO A C 1
ATOM 1605 O O . PRO A 1 213 ? -3.424 -0.763 14.159 1.00 75.50 213 PRO A O 1
ATOM 1608 N N . THR A 1 214 ? -5.316 -0.947 15.339 1.00 71.12 214 THR A N 1
ATOM 1609 C CA . THR A 1 214 ? -5.995 -1.894 14.442 1.00 71.12 214 THR A CA 1
ATOM 1610 C C . THR A 1 214 ? -7.406 -1.386 14.198 1.00 71.12 214 THR A C 1
ATOM 1612 O O . THR A 1 214 ? -7.825 -0.424 14.839 1.00 71.12 214 THR A O 1
ATOM 1615 N N . PHE A 1 215 ? -8.158 -1.974 13.274 1.00 71.38 215 PHE A N 1
ATOM 1616 C CA . PHE A 1 215 ? -9.562 -1.610 13.119 1.00 71.38 215 PHE A CA 1
ATOM 1617 C C . PHE A 1 215 ? -10.389 -2.764 12.551 1.00 71.38 215 PHE A C 1
ATOM 1619 O O . PHE A 1 215 ? -9.880 -3.536 11.760 1.00 71.38 215 PHE A O 1
ATOM 1626 N N . ASP A 1 216 ? -11.659 -2.874 12.917 1.00 68.38 216 ASP A N 1
ATOM 1627 C CA . ASP A 1 216 ? -12.629 -3.775 12.291 1.00 68.38 216 ASP A CA 1
ATOM 1628 C C . ASP A 1 216 ? -13.537 -2.973 11.369 1.00 68.38 216 ASP A C 1
ATOM 1630 O O . ASP A 1 216 ? -13.890 -1.843 11.699 1.00 68.38 216 ASP A O 1
ATOM 1634 N N . TYR A 1 217 ? -13.983 -3.544 10.252 1.00 66.00 217 TYR A N 1
ATOM 1635 C CA . TYR A 1 217 ? -14.966 -2.883 9.396 1.00 66.00 217 TYR A CA 1
ATOM 1636 C C . TYR A 1 217 ? -16.013 -3.858 8.851 1.00 66.00 217 TYR A C 1
ATOM 1638 O O . TYR A 1 217 ? -15.763 -5.048 8.659 1.00 66.00 217 TYR A O 1
ATOM 1646 N N . GLY A 1 218 ? -17.209 -3.327 8.606 1.00 63.59 218 GLY A N 1
ATOM 1647 C CA . GLY A 1 218 ? -18.331 -4.023 7.973 1.00 63.59 218 GLY A CA 1
ATOM 1648 C C . GLY A 1 218 ? -19.109 -3.102 7.038 1.00 63.59 218 GLY A C 1
ATOM 1649 O O . GLY A 1 218 ? -20.342 -3.130 7.013 1.00 63.59 218 GLY A O 1
ATOM 1650 N N . LEU A 1 219 ? -18.380 -2.244 6.321 1.00 60.00 219 LEU A N 1
ATOM 1651 C CA . LEU A 1 219 ? -18.918 -1.313 5.333 1.00 60.00 219 LEU A CA 1
ATOM 1652 C C . LEU A 1 219 ? -19.491 -2.087 4.133 1.00 60.00 219 LEU A C 1
ATOM 1654 O O . LEU A 1 219 ? -18.871 -3.034 3.648 1.00 60.00 219 LEU A O 1
ATOM 1658 N N . GLN A 1 220 ? -20.679 -1.697 3.668 1.00 53.97 220 GLN A N 1
ATOM 1659 C CA . GLN A 1 220 ? -21.211 -2.112 2.368 1.00 53.97 220 GLN A CA 1
ATOM 1660 C C . GLN A 1 220 ? -21.072 -0.940 1.390 1.00 53.97 220 GLN A C 1
ATOM 1662 O O . GLN A 1 220 ? -21.517 0.167 1.685 1.00 53.97 220 GLN A O 1
ATOM 1667 N N . GLY A 1 221 ? -20.417 -1.180 0.249 1.00 54.44 221 GLY A N 1
ATOM 1668 C CA . GLY A 1 221 ? -20.035 -0.136 -0.711 1.00 54.44 221 GLY A CA 1
ATOM 1669 C C . GLY A 1 221 ? -18.687 0.531 -0.402 1.00 54.44 221 GLY A C 1
ATOM 1670 O O . GLY A 1 221 ? -17.931 0.074 0.456 1.00 54.44 221 GLY A O 1
ATOM 1671 N N . ALA A 1 222 ? -18.371 1.606 -1.134 1.00 58.16 222 ALA A N 1
ATOM 1672 C CA . ALA A 1 222 ? -17.122 2.346 -0.960 1.00 58.16 222 ALA A CA 1
ATOM 1673 C C . ALA A 1 222 ? -17.063 3.035 0.422 1.00 58.16 222 ALA A C 1
ATOM 1675 O O . ALA A 1 222 ? -18.065 3.627 0.842 1.00 58.16 222 ALA A O 1
ATOM 1676 N N . PRO A 1 223 ? -15.918 3.003 1.133 1.00 65.31 223 PRO A N 1
ATOM 1677 C CA . PRO A 1 223 ? -15.811 3.657 2.430 1.00 65.31 223 PRO A CA 1
ATOM 1678 C C . PRO A 1 223 ? -16.044 5.174 2.323 1.00 65.31 223 PRO A C 1
ATOM 1680 O O . PRO A 1 223 ? -15.568 5.795 1.369 1.00 65.31 223 PRO A O 1
ATOM 1683 N N . PRO A 1 224 ? -16.743 5.800 3.291 1.00 68.56 224 PRO A N 1
ATOM 1684 C CA . PRO A 1 224 ? -16.983 7.237 3.270 1.00 68.56 224 PRO A CA 1
ATOM 1685 C C . PRO A 1 224 ? -15.671 8.015 3.406 1.00 68.56 224 PRO A C 1
ATOM 1687 O O . PRO A 1 224 ? -14.704 7.545 4.010 1.00 68.56 224 PRO A O 1
ATOM 1690 N N . CYS A 1 225 ? -15.658 9.232 2.874 1.00 72.31 225 CYS A N 1
ATOM 1691 C CA . CYS A 1 225 ? -14.503 10.122 2.907 1.00 72.31 225 CYS A CA 1
ATOM 1692 C C . CYS A 1 225 ? -14.745 11.263 3.889 1.00 72.31 225 CYS A C 1
ATOM 1694 O O . CYS A 1 225 ? -15.874 11.729 4.033 1.00 72.31 225 CYS A O 1
ATOM 1696 N N . PHE A 1 226 ? -13.688 11.711 4.566 1.00 68.25 226 PHE A N 1
ATOM 1697 C CA . PHE A 1 226 ? -13.800 12.810 5.525 1.00 68.25 226 PHE A CA 1
ATOM 1698 C C . PHE A 1 226 ? -13.787 14.175 4.837 1.00 68.25 226 PHE A C 1
ATOM 1700 O O . PHE A 1 226 ? -14.701 14.968 5.033 1.00 68.25 226 PHE A O 1
ATOM 1707 N N . VAL A 1 227 ? -12.759 14.441 4.022 1.00 68.94 227 VAL A N 1
ATOM 1708 C CA . VAL A 1 227 ? -12.595 15.716 3.300 1.00 68.94 227 VAL A CA 1
ATOM 1709 C C . VAL A 1 227 ? -12.855 15.537 1.806 1.00 68.94 227 VAL A C 1
ATOM 1711 O O . VAL A 1 227 ? -13.665 16.250 1.224 1.00 68.94 227 VAL A O 1
ATOM 1714 N N . SER A 1 228 ? -12.193 14.565 1.179 1.00 65.50 228 SER A N 1
ATOM 1715 C CA . SER A 1 228 ? -12.431 14.166 -0.210 1.00 65.50 228 SER A CA 1
ATOM 1716 C C . SER A 1 228 ? -11.932 12.743 -0.438 1.00 65.50 228 SER A C 1
ATOM 1718 O O . SER A 1 228 ? -11.008 12.292 0.241 1.00 65.50 228 SER A O 1
ATOM 1720 N N . CYS A 1 229 ? -12.540 12.033 -1.386 1.00 68.31 229 CYS A N 1
ATOM 1721 C CA . CYS A 1 229 ? -12.070 10.714 -1.794 1.00 68.31 229 CYS A CA 1
ATOM 1722 C C . CYS A 1 229 ? -10.914 10.840 -2.786 1.00 68.31 229 CYS A C 1
ATOM 1724 O O . CYS A 1 229 ? -10.928 11.726 -3.641 1.00 68.31 229 CYS A O 1
ATOM 1726 N N . ASP A 1 230 ? -9.947 9.926 -2.715 1.00 69.06 230 ASP A N 1
ATOM 1727 C CA . ASP A 1 230 ? -9.070 9.677 -3.857 1.00 69.06 230 ASP A CA 1
ATOM 1728 C C . ASP A 1 230 ? -9.916 9.019 -4.955 1.00 69.06 230 ASP A C 1
ATOM 1730 O O . ASP A 1 230 ? -10.385 7.892 -4.798 1.00 69.06 230 ASP A O 1
ATOM 1734 N N . ALA A 1 231 ? -10.141 9.733 -6.060 1.00 65.31 231 ALA A N 1
ATOM 1735 C CA . ALA A 1 231 ? -10.889 9.208 -7.201 1.00 65.31 231 ALA A CA 1
ATOM 1736 C C . ALA A 1 231 ? -10.242 7.934 -7.774 1.00 65.31 231 ALA A C 1
ATOM 1738 O O . ALA A 1 231 ? -10.937 7.081 -8.316 1.00 65.31 231 ALA A O 1
ATOM 1739 N N . ASN A 1 232 ? -8.928 7.765 -7.586 1.00 65.31 232 ASN A N 1
ATOM 1740 C CA . ASN A 1 232 ? -8.182 6.591 -8.025 1.00 65.31 232 ASN A CA 1
ATOM 1741 C C . ASN A 1 232 ? -8.199 5.447 -6.997 1.00 65.31 232 ASN A C 1
ATOM 1743 O O . ASN A 1 232 ? -7.641 4.381 -7.278 1.00 65.31 232 ASN A O 1
ATOM 1747 N N . ALA A 1 233 ? -8.788 5.654 -5.811 1.00 65.69 233 ALA A N 1
ATOM 1748 C CA . ALA A 1 233 ? -8.940 4.628 -4.777 1.00 65.69 233 ALA A CA 1
ATOM 1749 C C . ALA A 1 233 ? -10.166 3.733 -4.972 1.00 65.69 233 ALA A C 1
ATOM 1751 O O . ALA A 1 233 ? -10.359 2.800 -4.192 1.00 65.69 233 ALA A O 1
ATOM 1752 N N . GLN A 1 234 ? -10.967 3.979 -6.014 1.00 64.75 234 GLN A N 1
ATOM 1753 C CA . GLN A 1 234 ? -12.031 3.057 -6.391 1.00 64.75 234 GLN A CA 1
ATOM 1754 C C . GLN A 1 234 ? -11.453 1.658 -6.644 1.00 64.75 234 GLN A C 1
ATOM 1756 O O . GLN A 1 234 ? -10.384 1.502 -7.244 1.00 64.75 234 GLN A O 1
ATOM 1761 N N . ASP A 1 235 ? -12.148 0.661 -6.101 1.00 72.88 235 ASP A N 1
ATOM 1762 C CA . ASP A 1 235 ? -11.833 -0.767 -6.196 1.00 72.88 235 ASP A CA 1
ATOM 1763 C C . ASP A 1 235 ? -10.497 -1.202 -5.566 1.00 72.88 235 ASP A C 1
ATOM 1765 O O . ASP A 1 235 ? -10.068 -2.345 -5.743 1.00 72.88 235 ASP A O 1
ATOM 1769 N N . ARG A 1 236 ? -9.834 -0.324 -4.795 1.00 78.88 236 ARG A N 1
ATOM 1770 C CA . ARG A 1 236 ? -8.734 -0.741 -3.917 1.00 78.88 236 ARG A CA 1
ATOM 1771 C C . ARG A 1 236 ? -9.298 -1.462 -2.699 1.00 78.88 236 ARG A C 1
ATOM 1773 O O . ARG A 1 236 ? -10.295 -1.039 -2.116 1.00 78.88 236 ARG A O 1
ATOM 1780 N N . PHE A 1 237 ? -8.613 -2.507 -2.267 1.00 74.31 237 PHE A N 1
ATOM 1781 C CA . PHE A 1 237 ? -8.957 -3.256 -1.062 1.00 74.31 237 PHE A CA 1
ATOM 1782 C C . PHE A 1 237 ? -7.691 -3.660 -0.304 1.00 74.31 237 PHE A C 1
ATOM 1784 O O . PHE A 1 237 ? -6.580 -3.389 -0.747 1.00 74.31 237 PHE A O 1
ATOM 1791 N N . TYR A 1 238 ? -7.837 -4.263 0.867 1.00 73.44 238 TYR A N 1
ATOM 1792 C CA . TYR A 1 238 ? -6.729 -4.810 1.648 1.00 73.44 238 TYR A CA 1
ATOM 1793 C C . TYR A 1 238 ? -7.253 -5.983 2.473 1.00 73.44 238 TYR A C 1
ATOM 1795 O O . TYR A 1 238 ? -8.386 -5.957 2.956 1.00 73.44 238 TYR A O 1
ATOM 1803 N N . ASP A 1 239 ? -6.411 -6.996 2.656 1.00 74.44 239 ASP A N 1
ATOM 1804 C CA . ASP A 1 239 ? -6.817 -8.243 3.314 1.00 74.44 239 ASP A CA 1
ATOM 1805 C C . ASP A 1 239 ? -6.570 -8.233 4.832 1.00 74.44 239 ASP A C 1
ATOM 1807 O O . ASP A 1 239 ? -7.118 -9.047 5.570 1.00 74.44 239 ASP A O 1
ATOM 1811 N N . CYS A 1 240 ? -5.751 -7.298 5.321 1.00 65.81 240 CYS A N 1
ATOM 1812 C CA . CYS A 1 240 ? -5.458 -7.099 6.739 1.00 65.81 240 CYS A CA 1
ATOM 1813 C C . CYS A 1 240 ? -4.929 -5.675 6.997 1.00 65.81 240 CYS A C 1
ATOM 1815 O O . CYS A 1 240 ? -4.523 -4.982 6.068 1.00 65.81 240 CYS A O 1
ATOM 1817 N N . ALA A 1 241 ? -4.878 -5.218 8.253 1.00 61.28 241 ALA A N 1
ATOM 1818 C CA . ALA A 1 241 ? -4.453 -3.846 8.580 1.00 61.28 241 ALA A CA 1
ATOM 1819 C C . ALA A 1 241 ? -3.000 -3.527 8.198 1.00 61.28 241 ALA A C 1
ATOM 1821 O O . ALA A 1 241 ? -2.696 -2.387 7.861 1.00 61.28 241 ALA A O 1
ATOM 1822 N N . ASN A 1 242 ? -2.108 -4.522 8.249 1.00 68.44 242 ASN A N 1
ATOM 1823 C CA . ASN A 1 242 ? -0.709 -4.363 7.838 1.00 68.44 242 ASN A CA 1
ATOM 1824 C C . ASN A 1 242 ? -0.472 -4.831 6.392 1.00 68.44 242 ASN A C 1
ATOM 1826 O O . ASN A 1 242 ? 0.677 -4.898 5.959 1.00 68.44 242 ASN A O 1
ATOM 1830 N N . CYS A 1 243 ? -1.532 -5.208 5.673 1.00 78.69 243 CYS A N 1
ATOM 1831 C CA . CYS A 1 243 ? -1.428 -5.662 4.298 1.00 78.69 243 CYS A CA 1
ATOM 1832 C C . CYS A 1 243 ? -1.358 -4.446 3.365 1.00 78.69 243 CYS A C 1
ATOM 1834 O O . CYS A 1 243 ? -2.013 -3.431 3.632 1.00 78.69 243 CYS A O 1
ATOM 1836 N N . PRO A 1 244 ? -0.606 -4.542 2.258 1.00 86.94 244 PRO A N 1
ATOM 1837 C CA . PRO A 1 244 ? -0.628 -3.519 1.226 1.00 86.94 244 PRO A CA 1
ATOM 1838 C C . PRO A 1 244 ? -2.029 -3.338 0.642 1.00 86.94 244 PRO A C 1
ATOM 1840 O O . PRO A 1 244 ? -2.808 -4.293 0.564 1.00 86.94 244 PRO A O 1
ATOM 1843 N N . TYR A 1 245 ? -2.324 -2.127 0.167 1.00 84.62 245 TYR A N 1
ATOM 1844 C CA . TYR A 1 245 ? -3.479 -1.926 -0.706 1.00 84.62 245 TYR A CA 1
ATOM 1845 C C . TYR A 1 245 ? -3.305 -2.753 -1.961 1.00 84.62 245 TYR A C 1
ATOM 1847 O O . TYR A 1 245 ? -2.262 -2.669 -2.601 1.00 84.62 245 TYR A O 1
ATOM 1855 N N . LEU A 1 246 ? -4.339 -3.489 -2.327 1.00 87.38 246 LEU A N 1
ATOM 1856 C CA . LEU A 1 246 ? -4.425 -4.305 -3.515 1.00 87.38 246 LEU A CA 1
ATOM 1857 C C . LEU A 1 246 ? -5.410 -3.704 -4.510 1.00 87.38 246 LEU A C 1
ATOM 1859 O O . LEU A 1 246 ? -6.377 -3.039 -4.134 1.00 87.38 246 LEU A O 1
ATOM 1863 N N . LYS A 1 247 ? -5.175 -3.989 -5.787 1.00 90.25 247 LYS A N 1
ATOM 1864 C CA . LYS A 1 247 ? -6.138 -3.775 -6.861 1.00 90.25 247 LYS A CA 1
ATOM 1865 C C . LYS A 1 247 ? -6.126 -4.966 -7.806 1.00 90.25 247 LYS A C 1
ATOM 1867 O O . LYS A 1 247 ? -5.072 -5.557 -8.041 1.00 90.25 247 LYS A O 1
ATOM 1872 N N . VAL A 1 248 ? -7.297 -5.323 -8.327 1.00 92.31 248 VAL A N 1
ATOM 1873 C CA . VAL A 1 248 ? -7.419 -6.392 -9.321 1.00 92.31 248 VAL A CA 1
ATOM 1874 C C . VAL A 1 248 ? -6.899 -5.901 -10.667 1.00 92.31 248 VAL A C 1
ATOM 1876 O O . VAL A 1 248 ? -7.355 -4.886 -11.192 1.00 92.31 248 VAL A O 1
ATOM 1879 N N . VAL A 1 249 ? -5.961 -6.653 -11.231 1.00 95.44 249 VAL A N 1
ATOM 1880 C CA . VAL A 1 249 ? -5.500 -6.528 -12.610 1.00 95.44 249 VAL A CA 1
ATOM 1881 C C . VAL A 1 249 ? -6.236 -7.577 -13.447 1.00 95.44 249 VAL A C 1
ATOM 1883 O O . VAL A 1 249 ? -6.207 -8.761 -13.096 1.00 95.44 249 VAL A O 1
ATOM 1886 N N . PRO A 1 250 ? -6.928 -7.178 -14.530 1.00 95.06 250 PRO A N 1
ATOM 1887 C CA . PRO A 1 250 ? -7.741 -8.100 -15.312 1.00 95.06 250 PRO A CA 1
ATOM 1888 C C . PRO A 1 250 ? -6.878 -9.079 -16.114 1.00 95.06 250 PRO A C 1
ATOM 1890 O O . PRO A 1 250 ? -5.799 -8.726 -16.598 1.00 95.06 250 PRO A O 1
ATOM 1893 N N . ALA A 1 251 ? -7.405 -10.288 -16.324 1.00 95.88 251 ALA A N 1
ATOM 1894 C CA . ALA A 1 251 ? -6.901 -11.179 -17.365 1.00 95.88 251 ALA A CA 1
ATOM 1895 C C . ALA A 1 251 ? -6.975 -10.494 -18.735 1.00 95.88 251 ALA A C 1
ATOM 1897 O O . ALA A 1 251 ? -7.843 -9.654 -18.979 1.00 95.88 251 ALA A O 1
ATOM 1898 N N . GLY A 1 252 ? -6.082 -10.870 -19.642 1.00 96.06 252 GLY A N 1
ATOM 1899 C CA . GLY A 1 252 ? -6.027 -10.240 -20.952 1.00 96.06 252 GLY A CA 1
ATOM 1900 C C . GLY A 1 252 ? -4.767 -10.577 -21.722 1.00 96.06 252 GLY A C 1
ATOM 1901 O O . GLY A 1 252 ? -3.979 -11.440 -21.335 1.00 96.06 252 GLY A O 1
ATOM 1902 N N . SER A 1 253 ? -4.581 -9.898 -22.846 1.00 95.50 253 SER A N 1
ATOM 1903 C CA . SER A 1 253 ? -3.389 -10.042 -23.674 1.00 95.50 253 SER A CA 1
ATOM 1904 C C . SER A 1 253 ? -2.684 -8.706 -23.824 1.00 95.50 253 SER A C 1
ATOM 1906 O O . SER A 1 253 ? -3.335 -7.677 -23.977 1.00 95.50 253 SER A O 1
ATOM 1908 N N . ALA A 1 254 ? -1.355 -8.731 -23.823 1.00 95.06 254 ALA A N 1
ATOM 1909 C CA . ALA A 1 254 ? -0.538 -7.546 -24.050 1.00 95.06 254 ALA A CA 1
ATOM 1910 C C . ALA A 1 254 ? 0.708 -7.881 -24.867 1.00 95.06 254 ALA A C 1
ATOM 1912 O O . ALA A 1 254 ? 1.197 -9.014 -24.857 1.00 95.06 254 ALA A O 1
ATOM 1913 N N . THR A 1 255 ? 1.246 -6.864 -25.532 1.00 95.50 255 THR A N 1
ATOM 1914 C CA . THR A 1 255 ? 2.571 -6.920 -26.147 1.00 95.50 255 THR A CA 1
ATOM 1915 C C . THR A 1 255 ? 3.627 -6.714 -25.063 1.00 95.50 255 THR A C 1
ATOM 1917 O O . THR A 1 255 ? 3.646 -5.673 -24.412 1.00 95.50 255 THR A O 1
ATOM 1920 N N . ILE A 1 256 ? 4.499 -7.701 -24.869 1.00 96.19 256 ILE A N 1
ATOM 1921 C CA . ILE A 1 256 ? 5.527 -7.737 -23.817 1.00 96.19 256 ILE A CA 1
ATOM 1922 C C . ILE A 1 256 ? 6.911 -7.785 -24.458 1.00 96.19 256 ILE A C 1
ATOM 1924 O O . ILE A 1 256 ? 7.094 -8.509 -25.436 1.00 96.19 256 ILE A O 1
ATOM 1928 N N . GLY A 1 257 ? 7.872 -7.053 -23.895 1.00 95.94 257 GLY A N 1
ATOM 1929 C CA . GLY A 1 257 ? 9.228 -6.860 -24.415 1.00 95.94 257 GLY A CA 1
ATOM 1930 C C . GLY A 1 257 ? 9.439 -5.508 -25.105 1.00 95.94 257 GLY A C 1
ATOM 1931 O O . GLY A 1 257 ? 8.568 -4.634 -25.094 1.00 95.94 257 GLY A O 1
ATOM 1932 N N . SER A 1 258 ? 10.596 -5.335 -25.743 1.00 96.06 258 SER A N 1
ATOM 1933 C CA . SER A 1 258 ? 10.962 -4.120 -26.493 1.00 96.06 258 SER A CA 1
ATOM 1934 C C . SER A 1 258 ? 11.175 -4.398 -27.981 1.00 96.06 258 SER A C 1
ATOM 1936 O O . SER A 1 258 ? 11.449 -5.528 -28.408 1.00 96.06 258 SER A O 1
ATOM 1938 N N . THR A 1 259 ? 10.992 -3.369 -28.811 1.00 94.81 259 THR A N 1
ATOM 1939 C CA . THR A 1 259 ? 11.330 -3.476 -30.240 1.00 94.81 259 THR A CA 1
ATOM 1940 C C . THR A 1 259 ? 12.846 -3.504 -30.417 1.00 94.81 259 THR A C 1
ATOM 1942 O O . THR A 1 259 ? 13.582 -2.922 -29.624 1.00 94.81 259 THR A O 1
ATOM 1945 N N . ALA A 1 260 ? 13.344 -4.132 -31.487 1.00 92.44 260 ALA A N 1
ATOM 1946 C CA . ALA A 1 260 ? 14.787 -4.200 -31.745 1.00 92.44 260 ALA A CA 1
ATOM 1947 C C . ALA A 1 260 ? 15.450 -2.815 -31.897 1.00 92.44 260 ALA A C 1
ATOM 1949 O O . ALA A 1 260 ? 16.646 -2.683 -31.655 1.00 92.44 260 ALA A O 1
ATOM 1950 N N . SER A 1 261 ? 14.675 -1.799 -32.287 1.00 92.50 261 SER A N 1
ATOM 1951 C CA . SER A 1 261 ? 15.111 -0.414 -32.482 1.00 92.50 261 SER A CA 1
ATOM 1952 C C . SER A 1 261 ? 14.782 0.514 -31.308 1.00 92.50 261 SER A C 1
ATOM 1954 O O . SER A 1 261 ? 14.977 1.722 -31.428 1.00 92.50 261 SER A O 1
ATOM 1956 N N . GLU A 1 262 ? 14.240 0.002 -30.199 1.00 94.94 262 GLU A N 1
ATOM 1957 C CA . GLU A 1 262 ? 13.917 0.829 -29.035 1.00 94.94 262 GLU A CA 1
ATOM 1958 C C . GLU A 1 262 ? 15.205 1.411 -28.421 1.00 94.94 262 GLU A C 1
ATOM 1960 O O . GLU A 1 262 ? 16.105 0.648 -28.053 1.00 94.94 262 GLU A O 1
ATOM 1965 N N . PRO A 1 263 ? 15.341 2.748 -28.307 1.00 93.44 263 PRO A N 1
ATOM 1966 C CA . PRO A 1 263 ? 16.530 3.355 -27.722 1.00 93.44 263 PRO A CA 1
ATOM 1967 C C . PRO A 1 263 ? 16.777 2.864 -26.294 1.00 93.44 263 PRO A C 1
ATOM 1969 O O . PRO A 1 263 ? 15.861 2.789 -25.482 1.00 93.44 263 PRO A O 1
ATOM 1972 N N . GLY A 1 264 ? 18.032 2.548 -25.976 1.00 91.69 264 GLY A N 1
ATOM 1973 C CA . GLY A 1 264 ? 18.415 2.076 -24.645 1.00 91.69 264 GLY A CA 1
ATOM 1974 C C . GLY A 1 264 ? 18.098 0.607 -24.358 1.00 91.69 264 GLY A C 1
ATOM 1975 O O . GLY A 1 264 ? 18.394 0.169 -23.250 1.00 91.69 264 GLY A O 1
ATOM 1976 N N . ARG A 1 265 ? 17.544 -0.151 -25.320 1.00 94.12 265 ARG A N 1
ATOM 1977 C CA . ARG A 1 265 ? 17.276 -1.593 -25.190 1.00 94.12 265 ARG A CA 1
ATOM 1978 C C . ARG A 1 265 ? 18.523 -2.383 -24.774 1.00 94.12 265 ARG A C 1
ATOM 1980 O O . ARG A 1 265 ? 19.540 -2.368 -25.469 1.00 94.12 265 ARG A O 1
ATOM 1987 N N . GLY A 1 266 ? 18.397 -3.137 -23.687 1.00 91.12 266 GLY A N 1
ATOM 1988 C CA . GLY A 1 266 ? 19.350 -4.135 -23.221 1.00 91.12 266 GLY A CA 1
ATOM 1989 C C . GLY A 1 266 ? 19.350 -5.400 -24.081 1.00 91.12 266 GLY A C 1
ATOM 1990 O O . GLY A 1 266 ? 18.357 -5.767 -24.715 1.00 91.12 266 GLY A O 1
ATOM 1991 N N . ALA A 1 267 ? 20.489 -6.093 -24.115 1.00 91.25 267 ALA A N 1
ATOM 1992 C CA . ALA A 1 267 ? 20.654 -7.318 -24.903 1.00 91.25 267 ALA A CA 1
ATOM 1993 C C . ALA A 1 267 ? 19.835 -8.506 -24.361 1.00 91.25 267 ALA A C 1
ATOM 1995 O O . ALA A 1 267 ? 19.534 -9.438 -25.105 1.00 91.25 267 ALA A O 1
ATOM 1996 N N . ASP A 1 268 ? 19.480 -8.467 -23.079 1.00 91.94 268 ASP A N 1
ATOM 1997 C CA . ASP A 1 268 ? 18.696 -9.466 -22.356 1.00 91.94 268 ASP A CA 1
ATOM 1998 C C . ASP A 1 268 ? 17.183 -9.199 -22.395 1.00 91.94 268 ASP A C 1
ATOM 2000 O O . ASP A 1 268 ? 16.399 -9.993 -21.865 1.00 91.94 268 ASP A O 1
ATOM 2004 N N . GLU A 1 269 ? 16.748 -8.113 -23.038 1.00 93.69 269 GLU A N 1
ATOM 2005 C CA . GLU A 1 269 ? 15.330 -7.814 -23.204 1.00 93.69 269 GLU A CA 1
ATOM 2006 C C . GLU A 1 269 ? 14.698 -8.683 -24.295 1.00 93.69 269 GLU A C 1
ATOM 2008 O O . GLU A 1 269 ? 15.201 -8.730 -25.429 1.00 93.69 269 GLU A O 1
ATOM 2013 N N . PRO A 1 270 ? 13.564 -9.345 -24.006 1.00 91.00 270 PRO A N 1
ATOM 2014 C CA . PRO A 1 270 ? 12.859 -10.116 -25.013 1.00 91.00 270 PRO A CA 1
ATOM 2015 C C . PRO A 1 270 ? 12.356 -9.196 -26.129 1.00 91.00 270 PRO A C 1
ATOM 2017 O O . PRO A 1 270 ? 11.897 -8.079 -25.885 1.00 91.00 270 PRO A O 1
ATOM 2020 N N . ILE A 1 271 ? 12.419 -9.691 -27.367 1.00 93.94 271 ILE A N 1
ATOM 2021 C CA . ILE A 1 271 ? 11.755 -9.039 -28.499 1.00 93.94 271 ILE A CA 1
ATOM 2022 C C . ILE A 1 271 ? 10.248 -9.036 -28.233 1.00 93.94 271 ILE A C 1
ATOM 2024 O O . ILE A 1 271 ? 9.703 -10.040 -27.763 1.00 93.94 271 ILE A O 1
ATOM 2028 N N . GLN A 1 272 ? 9.596 -7.919 -28.562 1.00 94.12 272 GLN A N 1
ATOM 2029 C CA . GLN A 1 272 ? 8.154 -7.762 -28.411 1.00 94.12 272 GLN A CA 1
ATOM 2030 C C . GLN A 1 272 ? 7.355 -8.934 -28.977 1.00 94.12 272 GLN A C 1
ATOM 2032 O O . GLN A 1 272 ? 7.513 -9.317 -30.138 1.00 94.12 272 GLN A O 1
ATOM 2037 N N . ARG A 1 273 ? 6.458 -9.474 -28.152 1.00 95.44 273 ARG A N 1
ATOM 2038 C CA . ARG A 1 273 ? 5.544 -10.552 -28.531 1.00 95.44 273 ARG A CA 1
ATOM 2039 C C . ARG A 1 273 ? 4.238 -10.475 -27.754 1.00 95.44 273 ARG A C 1
ATOM 2041 O O . ARG A 1 273 ? 4.208 -9.977 -26.629 1.00 95.44 273 ARG A O 1
ATOM 2048 N N . GLN A 1 274 ? 3.173 -11.012 -28.341 1.00 96.62 274 GLN A N 1
ATOM 2049 C CA . GLN A 1 274 ? 1.893 -11.136 -27.656 1.00 96.62 274 GLN A CA 1
ATOM 2050 C C . GLN A 1 274 ? 2.005 -12.181 -26.543 1.00 96.62 274 GLN A C 1
ATOM 2052 O O . GLN A 1 274 ? 2.434 -13.310 -26.782 1.00 96.62 274 GLN A O 1
ATOM 2057 N N . MET A 1 275 ? 1.614 -11.800 -25.334 1.00 96.88 275 MET A N 1
ATOM 2058 C CA . MET A 1 275 ? 1.534 -12.672 -24.167 1.00 96.88 275 MET A CA 1
ATOM 2059 C C . MET A 1 275 ? 0.131 -12.602 -23.574 1.00 96.88 275 MET A C 1
ATOM 2061 O O . MET A 1 275 ? -0.581 -11.614 -23.763 1.00 96.88 275 MET A O 1
ATOM 2065 N N . GLN A 1 276 ? -0.253 -13.643 -22.841 1.00 96.62 276 GLN A N 1
ATOM 2066 C CA . GLN A 1 276 ? -1.562 -13.748 -22.211 1.00 96.62 276 GLN A CA 1
ATOM 2067 C C . GLN A 1 276 ? -1.419 -13.901 -20.695 1.00 96.62 276 GLN A C 1
ATOM 2069 O O . GLN A 1 276 ? -0.634 -14.716 -20.217 1.00 96.62 276 GLN A O 1
ATOM 2074 N N . ILE A 1 277 ? -2.200 -13.114 -19.959 1.00 97.31 277 ILE A N 1
ATOM 2075 C CA . ILE A 1 277 ? -2.507 -13.313 -18.546 1.00 97.31 277 ILE A CA 1
ATOM 2076 C C . ILE A 1 277 ? -3.818 -14.092 -18.494 1.00 97.31 277 ILE A C 1
ATOM 2078 O O . ILE A 1 277 ? -4.868 -13.575 -18.873 1.00 97.31 277 ILE A O 1
ATOM 2082 N N . GLU A 1 278 ? -3.750 -15.351 -18.068 1.00 93.94 278 GLU A N 1
ATOM 2083 C CA . GLU A 1 278 ? -4.897 -16.268 -18.111 1.00 93.94 278 GLU A CA 1
ATOM 2084 C C . GLU A 1 278 ? -5.979 -15.927 -17.088 1.00 93.94 278 GLU A C 1
ATOM 2086 O O . GLU A 1 278 ? -7.163 -16.148 -17.336 1.00 93.94 278 GLU A O 1
ATOM 2091 N N . ARG A 1 279 ? -5.576 -15.417 -15.922 1.00 93.81 279 ARG A N 1
ATOM 2092 C CA . ARG A 1 279 ? -6.473 -15.155 -14.797 1.00 93.81 279 ARG A CA 1
ATOM 2093 C C . ARG A 1 279 ? -6.205 -13.778 -14.214 1.00 93.81 279 ARG A C 1
ATOM 2095 O O . ARG A 1 279 ? -5.043 -13.376 -14.152 1.00 93.81 279 ARG A O 1
ATOM 2102 N N . PRO A 1 280 ? -7.254 -13.064 -13.774 1.00 95.50 280 PRO A N 1
ATOM 2103 C CA . PRO A 1 280 ? -7.047 -11.850 -13.015 1.00 95.50 280 PRO A CA 1
ATOM 2104 C C . PRO A 1 280 ? -6.318 -12.182 -11.713 1.00 95.50 280 PRO A C 1
ATOM 2106 O O . PRO A 1 280 ? -6.508 -13.247 -11.122 1.00 95.50 280 PRO A O 1
ATOM 2109 N N . PHE A 1 281 ? -5.493 -11.250 -11.266 1.00 96.31 281 PHE A N 1
ATOM 2110 C CA . PHE A 1 281 ? -4.758 -11.345 -10.012 1.00 96.31 281 PHE A CA 1
ATOM 2111 C C . PHE A 1 281 ? -4.822 -9.997 -9.307 1.00 96.31 281 PHE A C 1
ATOM 2113 O O . PHE A 1 281 ? -4.987 -8.956 -9.944 1.00 96.31 281 PHE A O 1
ATOM 2120 N N . ALA A 1 282 ? -4.704 -9.997 -7.986 1.00 95.38 282 ALA A N 1
ATOM 2121 C CA . ALA A 1 282 ? -4.542 -8.761 -7.246 1.00 95.38 282 ALA A CA 1
ATOM 2122 C C . ALA A 1 282 ? -3.059 -8.415 -7.123 1.00 95.38 282 ALA A C 1
ATOM 2124 O O . ALA A 1 282 ? -2.225 -9.287 -6.894 1.00 95.38 282 ALA A O 1
ATOM 2125 N N . VAL A 1 283 ? -2.727 -7.136 -7.247 1.00 97.75 283 VAL A N 1
ATOM 2126 C CA . VAL A 1 283 ? -1.365 -6.618 -7.082 1.00 97.75 283 VAL A CA 1
ATOM 2127 C C . VAL A 1 283 ? -1.381 -5.452 -6.113 1.00 97.75 283 VAL A C 1
ATOM 2129 O O . VAL A 1 283 ? -2.358 -4.697 -6.075 1.00 97.75 283 VAL A O 1
ATOM 2132 N N . SER A 1 284 ? -0.318 -5.293 -5.323 1.00 96.69 284 SER A N 1
ATOM 2133 C CA . SER A 1 284 ? -0.223 -4.123 -4.466 1.00 96.69 284 SER A CA 1
ATOM 2134 C C . SER A 1 284 ? -0.159 -2.847 -5.300 1.00 96.69 284 SER A C 1
ATOM 2136 O O . SER A 1 284 ? 0.590 -2.756 -6.269 1.00 96.69 284 SER A O 1
ATOM 2138 N N . VAL A 1 285 ? -0.987 -1.868 -4.935 1.00 94.50 285 VAL A N 1
ATOM 2139 C CA . VAL A 1 285 ? -1.137 -0.567 -5.609 1.00 94.50 285 VAL A CA 1
ATOM 2140 C C . VAL A 1 285 ? 0.174 0.211 -5.579 1.00 94.50 285 VAL A C 1
ATOM 2142 O O . VAL A 1 285 ? 0.533 0.891 -6.541 1.00 94.50 285 VAL A O 1
ATOM 2145 N N . PHE A 1 286 ? 0.901 0.051 -4.481 1.00 95.56 286 PHE A N 1
ATOM 2146 C CA . PHE A 1 286 ? 2.188 0.659 -4.202 1.00 95.56 286 PHE A CA 1
ATOM 2147 C C . PHE A 1 286 ? 3.266 -0.420 -4.068 1.00 95.56 286 PHE A C 1
ATOM 2149 O O . PHE A 1 286 ? 2.967 -1.598 -3.828 1.00 95.56 286 PHE A O 1
ATOM 2156 N N . GLU A 1 287 ? 4.520 0.009 -4.166 1.00 98.31 287 GLU A N 1
ATOM 2157 C CA . GLU A 1 287 ? 5.646 -0.706 -3.567 1.00 98.31 287 GLU A CA 1
ATOM 2158 C C . GLU A 1 287 ? 5.369 -0.915 -2.066 1.00 98.31 287 GLU A C 1
ATOM 2160 O O . GLU A 1 287 ? 4.749 -0.067 -1.416 1.00 98.31 287 GLU A O 1
ATOM 2165 N N . VAL A 1 288 ? 5.832 -2.032 -1.500 1.00 96.75 288 VAL A N 1
ATOM 2166 C CA . VAL A 1 288 ? 5.734 -2.304 -0.061 1.00 96.75 288 VAL A CA 1
ATOM 2167 C C . VAL A 1 288 ? 6.456 -1.194 0.691 1.00 96.75 288 VAL A C 1
ATOM 2169 O O . VAL A 1 288 ? 7.650 -0.966 0.495 1.00 96.75 288 VAL A O 1
ATOM 2172 N N . THR A 1 289 ? 5.732 -0.498 1.561 1.00 91.81 289 THR A N 1
ATOM 2173 C CA . THR A 1 289 ? 6.260 0.673 2.269 1.00 91.81 289 THR A CA 1
ATOM 2174 C C . THR A 1 289 ? 7.158 0.290 3.446 1.00 91.81 289 THR A C 1
ATOM 2176 O O . THR A 1 289 ? 7.080 -0.821 3.977 1.00 91.81 289 THR A O 1
ATOM 2179 N N . ILE A 1 290 ? 7.972 1.236 3.930 1.00 87.25 290 ILE A N 1
ATOM 2180 C CA . ILE A 1 290 ? 8.739 1.081 5.179 1.00 87.25 290 ILE A CA 1
ATOM 2181 C C . ILE A 1 290 ? 7.816 0.680 6.335 1.00 87.25 290 ILE A C 1
ATOM 2183 O O . ILE A 1 290 ? 8.180 -0.187 7.129 1.00 87.25 290 ILE A O 1
ATOM 2187 N N . SER A 1 291 ? 6.623 1.274 6.431 1.00 78.81 291 SER A N 1
ATOM 2188 C CA . SER A 1 291 ? 5.659 0.927 7.482 1.00 78.81 291 SER A CA 1
ATOM 2189 C C . SER A 1 291 ? 5.178 -0.524 7.393 1.00 78.81 291 SER A C 1
ATOM 2191 O O . SER A 1 291 ? 5.211 -1.263 8.381 1.00 78.81 291 SER A O 1
ATOM 2193 N N . GLU A 1 292 ? 4.780 -0.958 6.197 1.00 84.31 292 GLU A N 1
ATOM 2194 C CA . GLU A 1 292 ? 4.302 -2.323 5.958 1.00 84.31 292 GLU A CA 1
ATOM 2195 C C . GLU A 1 292 ? 5.414 -3.354 6.176 1.00 84.31 292 GLU A C 1
ATOM 2197 O O . GLU A 1 292 ? 5.177 -4.413 6.758 1.00 84.31 292 GLU A O 1
ATOM 2202 N N . TRP A 1 293 ? 6.649 -3.032 5.790 1.00 90.62 293 TRP A N 1
ATOM 2203 C CA . TRP A 1 293 ? 7.809 -3.871 6.071 1.00 90.62 293 TRP A CA 1
ATOM 2204 C C . TRP A 1 293 ? 8.130 -3.933 7.568 1.00 90.62 293 TRP A C 1
ATOM 2206 O O . TRP A 1 293 ? 8.366 -5.010 8.121 1.00 90.62 293 TRP A O 1
ATOM 2216 N N . ALA A 1 294 ? 8.095 -2.792 8.263 1.00 80.94 294 ALA A N 1
ATOM 2217 C CA . ALA A 1 294 ? 8.358 -2.710 9.697 1.00 80.94 294 ALA A CA 1
ATOM 2218 C C . ALA A 1 294 ? 7.393 -3.581 10.516 1.00 80.94 294 ALA A C 1
ATOM 2220 O O . ALA A 1 294 ? 7.785 -4.112 11.560 1.00 80.94 294 ALA A O 1
ATOM 2221 N N . ALA A 1 295 ? 6.160 -3.790 10.038 1.00 76.00 295 ALA A N 1
ATOM 2222 C CA . ALA A 1 295 ? 5.230 -4.737 10.643 1.00 76.00 295 ALA A CA 1
ATOM 2223 C C . ALA A 1 295 ? 5.776 -6.176 10.640 1.00 76.00 295 ALA A C 1
ATOM 2225 O O . ALA A 1 295 ? 5.755 -6.824 11.689 1.00 76.00 295 ALA A O 1
ATOM 2226 N N . CYS A 1 296 ? 6.342 -6.632 9.519 1.00 85.31 296 CYS A N 1
ATOM 2227 C CA . CYS A 1 296 ? 6.978 -7.945 9.403 1.00 85.31 296 CYS A CA 1
ATOM 2228 C C . CYS A 1 296 ? 8.238 -8.067 10.281 1.00 85.31 296 CYS A C 1
ATOM 2230 O O . CYS A 1 296 ? 8.456 -9.089 10.937 1.00 85.31 296 CYS A O 1
ATOM 2232 N N . VAL A 1 297 ? 9.058 -7.010 10.346 1.00 84.25 297 VAL A N 1
ATOM 2233 C CA . VAL A 1 297 ? 10.276 -6.984 11.184 1.00 84.25 297 VAL A CA 1
ATOM 2234 C C . VAL A 1 297 ? 9.945 -7.139 12.657 1.00 84.25 297 VAL A C 1
ATOM 2236 O O . VAL A 1 297 ? 10.552 -7.921 13.386 1.00 84.25 297 VAL A O 1
ATOM 2239 N N . ARG A 1 298 ? 8.941 -6.396 13.099 1.00 75.50 298 ARG A N 1
ATOM 2240 C CA . ARG A 1 298 ? 8.449 -6.410 14.472 1.00 75.50 298 ARG A CA 1
ATOM 2241 C C . ARG A 1 298 ? 7.874 -7.762 14.875 1.00 75.50 298 ARG A C 1
ATOM 2243 O O . ARG A 1 298 ? 8.039 -8.172 16.021 1.00 75.50 298 ARG A O 1
ATOM 2250 N N . ASP A 1 299 ? 7.240 -8.454 13.937 1.00 77.00 299 ASP A N 1
ATOM 2251 C CA . ASP A 1 299 ? 6.736 -9.812 14.136 1.00 77.00 299 ASP A CA 1
ATOM 2252 C C . ASP A 1 299 ? 7.851 -10.870 13.961 1.00 77.00 299 ASP A C 1
ATOM 2254 O O . ASP A 1 299 ? 7.589 -12.069 13.999 1.00 77.00 299 ASP A O 1
ATOM 2258 N N . ARG A 1 300 ? 9.112 -10.420 13.833 1.00 84.56 300 ARG A N 1
ATOM 2259 C CA . ARG A 1 300 ? 10.344 -11.219 13.727 1.00 84.56 300 ARG A CA 1
ATOM 2260 C C . ARG A 1 300 ? 10.399 -12.144 12.511 1.00 84.56 300 ARG A C 1
ATOM 2262 O O . ARG A 1 300 ? 11.196 -13.077 12.497 1.00 84.56 300 ARG A O 1
ATOM 2269 N N . ALA A 1 301 ? 9.584 -11.874 11.496 1.00 85.94 301 ALA A N 1
ATOM 2270 C CA . ALA A 1 301 ? 9.586 -12.623 10.244 1.00 85.94 301 ALA A CA 1
ATOM 2271 C C . ALA A 1 301 ? 10.511 -11.998 9.185 1.00 85.94 301 ALA A C 1
ATOM 2273 O O . ALA A 1 301 ? 11.014 -12.708 8.320 1.00 85.94 301 ALA A O 1
ATOM 2274 N N . CYS A 1 302 ? 10.780 -10.692 9.282 1.00 92.50 302 CYS A N 1
ATOM 2275 C CA . CYS A 1 302 ? 11.683 -9.974 8.383 1.00 92.50 302 CYS A CA 1
ATOM 2276 C C . CYS A 1 302 ? 12.845 -9.326 9.144 1.00 92.50 302 CYS A C 1
ATOM 2278 O O . CYS A 1 302 ? 12.763 -9.045 10.340 1.00 92.50 302 CYS A O 1
ATOM 2280 N N . ARG A 1 303 ? 13.929 -9.016 8.433 1.00 92.06 303 ARG A N 1
ATOM 2281 C CA . ARG A 1 303 ? 15.015 -8.171 8.954 1.00 92.06 303 ARG A CA 1
ATOM 2282 C C . ARG A 1 303 ? 14.743 -6.687 8.717 1.00 92.06 303 ARG A C 1
ATOM 2284 O O . ARG A 1 303 ? 13.988 -6.326 7.817 1.00 92.06 303 ARG A O 1
ATOM 2291 N N . ALA A 1 304 ? 15.440 -5.826 9.450 1.00 89.75 304 ALA A N 1
ATOM 2292 C CA . ALA A 1 304 ? 15.468 -4.399 9.145 1.00 89.75 304 ALA A CA 1
ATOM 2293 C C . ALA A 1 304 ? 16.027 -4.120 7.730 1.00 89.75 304 ALA A C 1
ATOM 2295 O O . ALA A 1 304 ? 16.870 -4.864 7.209 1.00 89.75 304 ALA A O 1
ATOM 2296 N N . VAL A 1 305 ? 15.526 -3.046 7.125 1.00 87.81 305 VAL A N 1
ATOM 2297 C CA . VAL A 1 305 ? 15.842 -2.560 5.770 1.00 87.81 305 VAL A CA 1
ATOM 2298 C C . VAL A 1 305 ? 16.524 -1.193 5.831 1.00 87.81 305 VAL A C 1
ATOM 2300 O O . VAL A 1 305 ? 16.766 -0.686 6.927 1.00 87.81 305 VAL A O 1
ATOM 2303 N N . ALA A 1 306 ? 16.873 -0.632 4.669 1.00 83.25 306 ALA A N 1
ATOM 2304 C CA . ALA A 1 306 ? 17.500 0.682 4.577 1.00 83.25 306 ALA A CA 1
ATOM 2305 C C . ALA A 1 306 ? 16.664 1.760 5.292 1.00 83.25 306 ALA A C 1
ATOM 2307 O O . ALA A 1 306 ? 15.433 1.762 5.220 1.00 83.25 306 ALA A O 1
ATOM 2308 N N . ASP A 1 307 ? 17.348 2.669 5.987 1.00 82.50 307 ASP A N 1
ATOM 2309 C CA . ASP A 1 307 ? 16.736 3.775 6.720 1.00 82.50 307 ASP A CA 1
ATOM 2310 C C . ASP A 1 307 ? 17.015 5.095 5.997 1.00 82.50 307 ASP A C 1
ATOM 2312 O O . ASP A 1 307 ? 18.120 5.627 6.065 1.00 82.50 307 ASP A O 1
ATOM 2316 N N . TRP A 1 308 ? 15.985 5.615 5.332 1.00 85.38 308 TRP A N 1
ATOM 2317 C CA . TRP A 1 308 ? 15.999 6.904 4.634 1.00 85.38 308 TRP A CA 1
ATOM 2318 C C . TRP A 1 308 ? 15.501 8.057 5.505 1.00 85.38 308 TRP A C 1
ATOM 2320 O O . TRP A 1 308 ? 15.170 9.128 5.005 1.00 85.38 308 TRP A O 1
ATOM 2330 N N . SER A 1 309 ? 15.370 7.860 6.820 1.00 77.12 309 SER A N 1
ATOM 2331 C CA . SER A 1 309 ? 14.703 8.843 7.674 1.00 77.12 309 SER A CA 1
ATOM 2332 C C . SER A 1 309 ? 15.454 10.166 7.836 1.00 77.12 309 SER A C 1
ATOM 2334 O O . SER A 1 309 ? 14.838 11.144 8.268 1.00 77.12 309 SER A O 1
ATOM 2336 N N . LYS A 1 310 ? 16.748 10.216 7.491 1.00 83.56 310 LYS A N 1
ATOM 2337 C CA . LYS A 1 310 ? 17.541 11.454 7.471 1.00 83.56 310 LYS A CA 1
ATOM 2338 C C . LYS A 1 310 ? 17.205 12.312 6.257 1.00 83.56 310 LYS A C 1
ATOM 2340 O O . LYS A 1 310 ? 17.078 13.524 6.391 1.00 83.56 310 LYS A O 1
ATOM 2345 N N . GLU A 1 311 ? 17.054 11.678 5.101 1.00 88.06 311 GLU A N 1
ATOM 2346 C CA . GLU A 1 311 ? 16.742 12.309 3.823 1.00 88.06 311 GLU A CA 1
ATOM 2347 C C . GLU A 1 311 ? 15.246 12.625 3.736 1.00 88.06 311 GLU A C 1
ATOM 2349 O O . GLU A 1 311 ? 14.850 13.725 3.353 1.00 88.06 311 GLU A O 1
ATOM 2354 N N . ASN A 1 312 ? 14.406 11.668 4.137 1.00 79.75 312 ASN A N 1
ATOM 2355 C CA . ASN A 1 312 ? 12.957 11.769 4.098 1.00 79.75 312 ASN A CA 1
ATOM 2356 C C . ASN A 1 312 ? 12.310 10.877 5.188 1.00 79.75 312 ASN A C 1
ATOM 2358 O O . ASN A 1 312 ? 12.159 9.669 5.014 1.00 79.75 312 ASN A O 1
ATOM 2362 N N . PRO A 1 313 ? 11.861 11.438 6.329 1.00 76.12 313 PRO A N 1
ATOM 2363 C CA . PRO A 1 313 ? 11.295 10.675 7.450 1.00 76.12 313 PRO A CA 1
ATOM 2364 C C . PRO A 1 313 ? 9.866 10.155 7.203 1.00 76.12 313 PRO A C 1
ATOM 2366 O O . PRO A 1 313 ? 9.127 9.906 8.163 1.00 76.12 313 PRO A O 1
ATOM 2369 N N . ASN A 1 314 ? 9.452 10.018 5.943 1.00 78.31 314 ASN A N 1
ATOM 2370 C CA . ASN A 1 314 ? 8.119 9.581 5.564 1.00 78.31 314 ASN A CA 1
ATOM 2371 C C . ASN A 1 314 ? 7.996 8.044 5.659 1.00 78.31 314 ASN A C 1
ATOM 2373 O O . ASN A 1 314 ? 8.723 7.322 4.986 1.00 78.31 314 ASN A O 1
ATOM 2377 N N . PRO A 1 315 ? 7.056 7.504 6.454 1.00 75.25 315 PRO A N 1
ATOM 2378 C CA . PRO A 1 315 ? 6.869 6.055 6.569 1.00 75.25 315 PRO A CA 1
ATOM 2379 C C . PRO A 1 315 ? 6.288 5.398 5.302 1.00 75.25 315 PRO A C 1
ATOM 2381 O O . PRO A 1 315 ? 6.238 4.173 5.225 1.00 75.25 315 PRO A O 1
ATOM 2384 N N . LEU A 1 316 ? 5.844 6.203 4.329 1.00 82.50 316 LEU A N 1
ATOM 2385 C CA . LEU A 1 316 ? 5.282 5.776 3.044 1.00 82.50 316 LEU A CA 1
ATOM 2386 C C . LEU A 1 316 ? 6.308 5.785 1.908 1.00 82.50 316 LEU A C 1
ATOM 2388 O O . LEU A 1 316 ? 5.926 5.789 0.741 1.00 82.50 316 LEU A O 1
ATOM 2392 N N . LEU A 1 317 ? 7.597 5.848 2.225 1.00 89.56 317 LEU A N 1
ATOM 2393 C CA . LEU A 1 317 ? 8.631 5.484 1.261 1.00 89.56 317 LEU A CA 1
ATOM 2394 C C . LEU A 1 317 ? 8.574 3.977 0.982 1.00 89.56 317 LEU A C 1
ATOM 2396 O O . LEU A 1 317 ? 8.177 3.226 1.883 1.00 89.56 317 LEU A O 1
ATOM 2400 N N . PRO A 1 318 ? 8.999 3.515 -0.206 1.00 96.25 318 PRO A N 1
ATOM 2401 C CA . PRO A 1 318 ? 9.229 2.097 -0.437 1.00 96.25 318 PRO A CA 1
ATOM 2402 C C . PRO A 1 318 ? 10.280 1.575 0.550 1.00 96.25 318 PRO A C 1
ATOM 2404 O O . PRO A 1 318 ? 11.280 2.236 0.837 1.00 96.25 318 PRO A O 1
ATOM 2407 N N . ALA A 1 319 ? 10.062 0.375 1.077 1.00 95.62 319 ALA A N 1
ATOM 2408 C CA . ALA A 1 319 ? 11.109 -0.359 1.766 1.00 95.62 319 ALA A CA 1
ATOM 2409 C C . ALA A 1 319 ? 12.155 -0.795 0.731 1.00 95.62 319 ALA A C 1
ATOM 2411 O O . ALA A 1 319 ? 11.827 -1.517 -0.209 1.00 95.62 319 ALA A O 1
ATOM 2412 N N . THR A 1 320 ? 13.408 -0.366 0.898 1.00 96.12 320 THR A N 1
ATOM 2413 C CA . THR A 1 320 ? 14.503 -0.691 -0.029 1.00 96.12 320 THR A CA 1
ATOM 2414 C C . THR A 1 320 ? 15.658 -1.415 0.664 1.00 96.12 320 THR A C 1
ATOM 2416 O O . THR A 1 320 ? 15.696 -1.559 1.888 1.00 96.12 320 THR A O 1
ATOM 2419 N N . GLY A 1 321 ? 16.616 -1.925 -0.109 1.00 94.25 321 GLY A N 1
ATOM 2420 C CA . GLY A 1 321 ? 17.655 -2.795 0.432 1.00 94.25 321 GLY A CA 1
ATOM 2421 C C . GLY A 1 321 ? 17.138 -4.201 0.716 1.00 94.25 321 GLY A C 1
ATOM 2422 O O . GLY A 1 321 ? 17.651 -4.841 1.630 1.00 94.25 321 GLY A O 1
ATOM 2423 N N . ILE A 1 322 ? 16.114 -4.671 -0.002 1.00 94.62 322 ILE A N 1
ATOM 2424 C CA . ILE A 1 322 ? 15.480 -5.990 0.147 1.00 94.62 322 ILE A CA 1
ATOM 2425 C C . ILE A 1 322 ? 16.222 -7.015 -0.725 1.00 94.62 322 ILE A C 1
ATOM 2427 O O . ILE A 1 322 ? 16.482 -6.765 -1.894 1.00 94.62 322 ILE A O 1
ATOM 2431 N N . GLY A 1 323 ? 16.573 -8.185 -0.183 1.00 94.06 323 GLY A N 1
ATOM 2432 C CA . GLY A 1 323 ? 17.043 -9.325 -0.982 1.00 94.06 323 GLY A CA 1
ATOM 2433 C C . GLY A 1 323 ? 15.884 -10.230 -1.409 1.00 94.06 323 GLY A C 1
ATOM 2434 O O . GLY A 1 323 ? 14.820 -10.195 -0.795 1.00 94.06 323 GLY A O 1
ATOM 2435 N N . PHE A 1 324 ? 16.087 -11.089 -2.412 1.00 94.75 324 PHE A N 1
ATOM 2436 C CA . PHE A 1 324 ? 15.020 -11.983 -2.886 1.00 94.75 324 PHE A CA 1
ATOM 2437 C C . PHE A 1 324 ? 14.487 -12.919 -1.784 1.00 94.75 324 PHE A C 1
ATOM 2439 O O . PHE A 1 324 ? 13.276 -13.076 -1.647 1.00 94.75 324 PHE A O 1
ATOM 2446 N N . ASP A 1 325 ? 15.364 -13.475 -0.945 1.00 93.69 325 ASP A N 1
ATOM 2447 C CA . ASP A 1 325 ? 14.946 -14.319 0.185 1.00 93.69 325 ASP A CA 1
ATOM 2448 C C . ASP A 1 325 ? 14.166 -13.524 1.244 1.00 93.69 325 ASP A C 1
ATOM 2450 O O . ASP A 1 325 ? 13.214 -14.036 1.833 1.00 93.69 325 ASP A O 1
ATOM 2454 N N . ASP A 1 326 ? 14.511 -12.246 1.445 1.00 95.12 326 ASP A N 1
ATOM 2455 C CA . ASP A 1 326 ? 13.749 -11.360 2.328 1.00 95.12 326 ASP A CA 1
ATOM 2456 C C . ASP A 1 326 ? 12.342 -11.112 1.754 1.00 95.12 326 ASP A C 1
ATOM 2458 O O . ASP A 1 326 ? 11.361 -11.113 2.496 1.00 95.12 326 ASP A O 1
ATOM 2462 N N . ALA A 1 327 ? 12.223 -10.942 0.432 1.00 95.88 327 ALA A N 1
ATOM 2463 C CA . ALA A 1 327 ? 10.933 -10.801 -0.240 1.00 95.88 327 ALA A CA 1
ATOM 2464 C C . ALA A 1 327 ? 10.068 -12.065 -0.102 1.00 95.88 327 ALA A C 1
ATOM 2466 O O . ALA A 1 327 ? 8.870 -11.956 0.159 1.00 95.88 327 ALA A O 1
ATOM 2467 N N . GLN A 1 328 ? 10.668 -13.256 -0.214 1.00 96.06 328 GLN A N 1
ATOM 2468 C CA . GLN A 1 328 ? 9.981 -14.530 0.032 1.00 96.06 328 GLN A CA 1
ATOM 2469 C C . GLN A 1 328 ? 9.494 -14.639 1.485 1.00 96.06 328 GLN A C 1
ATOM 2471 O O . GLN A 1 328 ? 8.345 -15.013 1.726 1.00 96.06 328 GLN A O 1
ATOM 2476 N N . ALA A 1 329 ? 10.330 -14.256 2.456 1.00 96.50 329 ALA A N 1
ATOM 2477 C CA . ALA A 1 329 ? 9.941 -14.226 3.864 1.00 96.50 329 ALA A CA 1
ATOM 2478 C C . ALA A 1 329 ? 8.772 -13.258 4.117 1.00 96.50 329 ALA A C 1
ATOM 2480 O O . ALA A 1 329 ? 7.833 -13.601 4.839 1.00 96.50 329 ALA A O 1
ATOM 2481 N N . TYR A 1 330 ? 8.784 -12.086 3.473 1.00 97.19 330 TYR A N 1
ATOM 2482 C CA . TYR A 1 330 ? 7.706 -11.107 3.581 1.00 97.19 330 TYR A CA 1
ATOM 2483 C C . TYR A 1 330 ? 6.375 -11.642 3.038 1.00 97.19 330 TYR A C 1
ATOM 2485 O O . TYR A 1 330 ? 5.367 -11.568 3.738 1.00 97.19 330 TYR A O 1
ATOM 2493 N N . VAL A 1 331 ? 6.345 -12.229 1.834 1.00 97.62 331 VAL A N 1
ATOM 2494 C CA . VAL A 1 331 ? 5.091 -12.765 1.261 1.00 97.62 331 VAL A CA 1
ATOM 2495 C C . VAL A 1 331 ? 4.583 -13.999 2.011 1.00 97.62 331 VAL A C 1
ATOM 2497 O O . VAL A 1 331 ? 3.370 -14.181 2.135 1.00 97.62 331 VAL A O 1
ATOM 2500 N N . ALA A 1 332 ? 5.479 -14.805 2.591 1.00 94.88 332 ALA A N 1
ATOM 2501 C CA . ALA A 1 332 ? 5.102 -15.905 3.476 1.00 94.88 332 ALA A CA 1
ATOM 2502 C C . ALA A 1 332 ? 4.453 -15.388 4.770 1.00 94.88 332 ALA A C 1
ATOM 2504 O O . ALA A 1 332 ? 3.378 -15.851 5.154 1.00 94.88 332 ALA A O 1
ATOM 2505 N N . TRP A 1 333 ? 5.057 -14.384 5.416 1.00 93.31 333 TRP A N 1
ATOM 2506 C CA . TRP A 1 333 ? 4.460 -13.715 6.574 1.00 93.31 333 TRP A CA 1
ATOM 2507 C C . TRP A 1 333 ? 3.108 -13.091 6.224 1.00 93.31 333 TRP A C 1
ATOM 2509 O O . TRP A 1 333 ? 2.139 -13.299 6.951 1.00 93.31 333 TRP A O 1
ATOM 2519 N N . LEU A 1 334 ? 3.013 -12.395 5.091 1.00 86.56 334 LEU A N 1
ATOM 2520 C CA . LEU A 1 334 ? 1.787 -11.746 4.636 1.00 86.56 334 LEU A CA 1
ATOM 2521 C C . LEU A 1 334 ? 0.662 -12.758 4.373 1.00 86.56 334 LEU A C 1
ATOM 2523 O O . LEU A 1 334 ? -0.492 -12.506 4.726 1.00 86.56 334 LEU A O 1
ATOM 2527 N N . SER A 1 335 ? 1.008 -13.934 3.844 1.00 86.38 335 SER A N 1
ATOM 2528 C CA . SER A 1 335 ? 0.063 -15.040 3.669 1.00 86.38 335 SER A CA 1
ATOM 2529 C C . SER A 1 335 ? -0.470 -15.557 5.006 1.00 86.38 335 SER A C 1
ATOM 2531 O O . SER A 1 335 ? -1.663 -15.808 5.149 1.00 86.38 335 SER A O 1
ATOM 2533 N N . VAL A 1 336 ? 0.388 -15.655 6.028 1.00 82.31 336 VAL A N 1
ATOM 2534 C CA . VAL A 1 336 ? -0.035 -16.022 7.390 1.00 82.31 336 VAL A CA 1
ATOM 2535 C C . VAL A 1 336 ? -0.907 -14.932 8.022 1.00 82.31 336 VAL A C 1
ATOM 2537 O O . VAL A 1 336 ? -1.876 -15.257 8.706 1.00 82.31 336 VAL A O 1
ATOM 2540 N N . GLN A 1 337 ? -0.589 -13.651 7.806 1.00 75.69 337 GLN A N 1
ATOM 2541 C CA . GLN A 1 337 ? -1.361 -12.537 8.374 1.00 75.69 337 GLN A CA 1
ATOM 2542 C C . GLN A 1 337 ? -2.768 -12.423 7.782 1.00 75.69 337 GLN A C 1
ATOM 2544 O O . GLN A 1 337 ? -3.711 -12.120 8.508 1.00 75.69 337 GLN A O 1
ATOM 2549 N N . SER A 1 338 ? -2.901 -12.642 6.475 1.00 73.69 338 SER A N 1
ATOM 2550 C CA . SER A 1 338 ? -4.170 -12.515 5.748 1.00 73.69 338 SER A CA 1
ATOM 2551 C C . SER A 1 338 ? -4.976 -13.814 5.692 1.00 73.69 338 SER A C 1
ATOM 2553 O O . SER A 1 338 ? -6.190 -13.778 5.513 1.00 73.69 338 SER A O 1
ATOM 2555 N N . GLY A 1 339 ? -4.315 -14.969 5.820 1.00 78.44 339 GLY A N 1
ATOM 2556 C CA . GLY A 1 339 ? -4.904 -16.270 5.504 1.00 78.44 339 GLY A CA 1
ATOM 2557 C C . GLY A 1 339 ? -5.090 -16.512 4.000 1.00 78.44 339 GLY A C 1
ATOM 2558 O O . GLY A 1 339 ? -5.803 -17.442 3.630 1.00 78.44 339 GLY A O 1
ATOM 2559 N N . LEU A 1 340 ? -4.478 -15.688 3.142 1.00 82.94 340 LEU A N 1
ATOM 2560 C CA . LEU A 1 340 ? -4.627 -15.711 1.684 1.00 82.94 340 LEU A CA 1
ATOM 2561 C C . LEU A 1 340 ? -3.273 -15.923 0.985 1.00 82.94 340 LEU A C 1
ATOM 2563 O O . LEU A 1 340 ? -2.231 -15.614 1.561 1.00 82.94 340 LEU A O 1
ATOM 2567 N N . PRO A 1 341 ? -3.248 -16.459 -0.248 1.00 88.69 341 PRO A N 1
ATOM 2568 C CA . PRO A 1 341 ? -2.004 -16.804 -0.932 1.00 88.69 341 PRO A CA 1
ATOM 2569 C C . PRO A 1 341 ? -1.328 -15.568 -1.545 1.00 88.69 341 PRO A C 1
ATOM 2571 O O . PRO A 1 341 ? -1.661 -15.144 -2.654 1.00 88.69 341 PRO A O 1
ATOM 2574 N N . TYR A 1 342 ? -0.346 -15.006 -0.839 1.00 95.56 342 TYR A N 1
ATOM 2575 C CA . TYR A 1 342 ? 0.516 -13.942 -1.354 1.00 95.56 342 TYR A CA 1
ATOM 2576 C C . TYR A 1 342 ? 1.816 -14.497 -1.930 1.00 95.56 342 TYR A C 1
ATOM 2578 O O . TYR A 1 342 ? 2.409 -15.443 -1.408 1.00 95.56 342 TYR A O 1
ATOM 2586 N N . ARG A 1 343 ? 2.306 -13.855 -2.990 1.00 98.06 343 ARG A N 1
ATOM 2587 C CA . ARG A 1 343 ? 3.559 -14.216 -3.656 1.00 98.06 343 ARG A CA 1
ATOM 2588 C C . ARG A 1 343 ? 4.251 -12.999 -4.265 1.00 98.06 343 ARG A C 1
ATOM 2590 O O . ARG A 1 343 ? 3.680 -11.918 -4.399 1.00 98.06 343 ARG A O 1
ATOM 2597 N N . VAL A 1 344 ? 5.510 -13.196 -4.636 1.00 98.31 344 VAL A N 1
ATOM 2598 C CA . VAL A 1 344 ? 6.260 -12.254 -5.477 1.00 98.31 344 VAL A CA 1
ATOM 2599 C C . VAL A 1 344 ? 5.702 -12.339 -6.911 1.00 98.31 344 VAL A C 1
ATOM 2601 O O . VAL A 1 344 ? 5.419 -13.456 -7.365 1.00 98.31 344 VAL A O 1
ATOM 2604 N N . PRO A 1 345 ? 5.522 -11.215 -7.631 1.00 98.31 345 PRO A N 1
ATOM 2605 C CA . PRO A 1 345 ? 5.022 -11.228 -9.004 1.00 98.31 345 PRO A CA 1
ATOM 2606 C C . PRO A 1 345 ? 5.925 -12.042 -9.925 1.00 98.31 345 PRO A C 1
ATOM 2608 O O . PRO A 1 345 ? 7.151 -12.062 -9.780 1.00 98.31 345 PRO A O 1
ATOM 2611 N N . THR A 1 346 ? 5.329 -12.687 -10.921 1.00 98.00 346 THR A N 1
ATOM 2612 C CA . THR A 1 346 ? 6.098 -13.121 -12.086 1.00 98.00 346 THR A CA 1
ATOM 2613 C C . THR A 1 346 ? 6.567 -11.909 -12.877 1.00 98.00 346 THR A C 1
ATOM 2615 O O . THR A 1 346 ? 5.975 -10.833 -12.825 1.00 98.00 346 THR A O 1
ATOM 2618 N N . GLU A 1 347 ? 7.640 -12.084 -13.641 1.00 97.75 347 GLU A N 1
ATOM 2619 C CA . GLU A 1 347 ? 8.132 -11.016 -14.507 1.00 97.75 347 GLU A CA 1
ATOM 2620 C C . GLU A 1 347 ? 7.080 -10.570 -15.538 1.00 97.75 347 GLU A C 1
ATOM 2622 O O . GLU A 1 347 ? 6.942 -9.380 -15.817 1.00 97.75 347 GLU A O 1
ATOM 2627 N N . LEU A 1 348 ? 6.309 -11.527 -16.065 1.00 97.75 348 LEU A N 1
ATOM 2628 C CA . LEU A 1 348 ? 5.236 -11.258 -17.015 1.00 97.75 348 LEU A CA 1
ATOM 2629 C C . LEU A 1 348 ? 4.108 -10.437 -16.379 1.00 97.75 348 LEU A C 1
ATOM 2631 O O . LEU A 1 348 ? 3.673 -9.450 -16.965 1.00 97.75 348 LEU A O 1
ATOM 2635 N N . GLU A 1 349 ? 3.643 -10.832 -15.192 1.00 98.50 349 GLU A N 1
ATOM 2636 C CA . GLU A 1 349 ? 2.609 -10.089 -14.462 1.00 98.50 349 GLU A CA 1
ATOM 2637 C C . GLU A 1 349 ? 3.058 -8.670 -14.144 1.00 98.50 349 GLU A C 1
ATOM 2639 O O . GLU A 1 349 ? 2.269 -7.740 -14.288 1.00 98.50 349 GLU A O 1
ATOM 2644 N N . TRP A 1 350 ? 4.323 -8.505 -13.751 1.00 98.62 350 TRP A N 1
ATOM 2645 C CA . TRP A 1 350 ? 4.885 -7.196 -13.458 1.00 98.62 350 TRP A CA 1
ATOM 2646 C C . TRP A 1 350 ? 4.853 -6.290 -14.692 1.00 98.62 350 TRP A C 1
ATOM 2648 O O . TRP A 1 350 ? 4.325 -5.183 -14.626 1.00 98.62 350 TRP A O 1
ATOM 2658 N N . GLU A 1 351 ? 5.355 -6.764 -15.840 1.00 98.50 351 GLU A N 1
ATOM 2659 C CA . GLU A 1 351 ? 5.385 -5.945 -17.057 1.00 98.50 351 GLU A CA 1
ATOM 2660 C C . GLU A 1 351 ? 3.975 -5.667 -17.590 1.00 98.50 351 GLU A C 1
ATOM 2662 O O . GLU A 1 351 ? 3.678 -4.542 -17.991 1.00 98.50 351 GLU A O 1
ATOM 2667 N N . TYR A 1 352 ? 3.081 -6.657 -17.540 1.00 98.56 352 TYR A N 1
ATOM 2668 C CA . TYR A 1 352 ? 1.675 -6.482 -17.900 1.00 98.56 352 TYR A CA 1
ATOM 2669 C C . TYR A 1 352 ? 1.004 -5.397 -17.044 1.00 98.56 352 TYR A C 1
ATOM 2671 O O . TYR A 1 352 ? 0.369 -4.481 -17.573 1.00 98.56 352 TYR A O 1
ATOM 2679 N N . ALA A 1 353 ? 1.198 -5.467 -15.723 1.00 98.25 353 ALA A N 1
ATOM 2680 C CA . ALA A 1 353 ? 0.671 -4.495 -14.776 1.00 98.25 353 ALA A CA 1
ATOM 2681 C C . ALA A 1 353 ? 1.285 -3.103 -14.977 1.00 98.25 353 ALA A C 1
ATOM 2683 O O . ALA A 1 353 ? 0.562 -2.113 -14.891 1.00 98.25 353 ALA A O 1
ATOM 2684 N N . ALA A 1 354 ? 2.584 -3.016 -15.284 1.00 98.31 354 ALA A N 1
ATOM 2685 C CA . ALA A 1 354 ? 3.282 -1.758 -15.530 1.00 98.31 354 ALA A CA 1
ATOM 2686 C C . ALA A 1 354 ? 2.771 -1.069 -16.799 1.00 98.31 354 ALA A C 1
ATOM 2688 O O . ALA A 1 354 ? 2.474 0.126 -16.761 1.00 98.31 354 ALA A O 1
ATOM 2689 N N . ARG A 1 355 ? 2.606 -1.826 -17.895 1.00 97.94 355 ARG A N 1
ATOM 2690 C CA . ARG A 1 355 ? 2.095 -1.313 -19.175 1.00 97.94 355 ARG A CA 1
ATOM 2691 C C . ARG A 1 355 ? 0.662 -0.818 -19.074 1.00 97.94 355 ARG A C 1
ATOM 2693 O O . ARG A 1 355 ? 0.351 0.189 -19.695 1.00 97.94 355 ARG A O 1
ATOM 2700 N N . ALA A 1 356 ? -0.202 -1.517 -18.336 1.00 96.56 356 ALA A N 1
ATOM 2701 C CA . ALA A 1 356 ? -1.613 -1.157 -18.173 1.00 96.56 356 ALA A CA 1
ATOM 2702 C C . ALA A 1 356 ? -2.303 -0.789 -19.506 1.00 96.56 356 ALA A C 1
ATOM 2704 O O . ALA A 1 356 ? -2.853 0.297 -19.663 1.00 96.56 356 ALA A O 1
ATOM 2705 N N . ASN A 1 357 ? -2.240 -1.705 -20.480 1.00 95.00 357 ASN A N 1
ATOM 2706 C CA . ASN A 1 357 ? -2.709 -1.549 -21.869 1.00 95.00 357 ASN A CA 1
ATOM 2707 C C . ASN A 1 357 ? -1.897 -0.598 -22.767 1.00 95.00 357 ASN A C 1
ATOM 2709 O O . ASN A 1 357 ? -2.234 -0.443 -23.939 1.00 95.00 357 ASN A O 1
ATOM 2713 N N . SER A 1 358 ? -0.824 0.015 -22.270 1.00 95.88 358 SER A N 1
ATOM 2714 C CA . SER A 1 358 ? 0.063 0.829 -23.098 1.00 95.88 358 SER A CA 1
ATOM 2715 C C . SER A 1 358 ? 0.990 -0.016 -23.981 1.00 95.88 358 SER A C 1
ATOM 2717 O O . SER A 1 358 ? 1.543 -1.038 -23.560 1.00 95.88 358 SER A O 1
ATOM 2719 N N . HIS A 1 359 ? 1.207 0.468 -25.205 1.00 93.62 359 HIS A N 1
ATOM 2720 C CA . HIS A 1 359 ? 2.169 -0.073 -26.169 1.00 93.62 359 HIS A CA 1
ATOM 2721 C C . HIS A 1 359 ? 3.442 0.781 -26.299 1.00 93.62 359 HIS A C 1
ATOM 2723 O O . HIS A 1 359 ? 4.336 0.413 -27.060 1.00 93.62 359 HIS A O 1
ATOM 2729 N N . SER A 1 360 ? 3.527 1.906 -25.584 1.00 95.06 360 SER A N 1
ATOM 2730 C CA . SER A 1 360 ? 4.684 2.804 -25.615 1.00 95.06 360 SER A CA 1
ATOM 2731 C C . SER A 1 360 ? 5.833 2.319 -24.723 1.00 95.06 360 SER A C 1
ATOM 2733 O O . SER A 1 360 ? 5.741 1.288 -24.045 1.00 95.06 360 SER A O 1
ATOM 2735 N N . VAL A 1 361 ? 6.944 3.061 -24.748 1.00 96.38 361 VAL A N 1
ATOM 2736 C CA . VAL A 1 361 ? 8.147 2.785 -23.941 1.00 96.38 361 VAL A CA 1
ATOM 2737 C C . VAL A 1 361 ? 7.868 2.854 -22.430 1.00 96.38 361 VAL A C 1
ATOM 2739 O O . VAL A 1 361 ? 8.331 1.994 -21.675 1.00 96.38 361 VAL A O 1
ATOM 2742 N N . PHE A 1 362 ? 7.116 3.869 -22.001 1.00 97.50 362 PHE A N 1
ATOM 2743 C CA . PHE A 1 362 ? 6.651 4.078 -20.629 1.00 97.50 362 PHE A CA 1
ATOM 2744 C C . PHE A 1 362 ? 5.123 3.930 -20.560 1.00 97.50 362 PHE A C 1
ATOM 2746 O O . PHE A 1 362 ? 4.455 4.016 -21.595 1.00 97.50 362 PHE A O 1
ATOM 2753 N N . PRO A 1 363 ? 4.521 3.763 -19.369 1.00 96.44 363 PRO A N 1
ATOM 2754 C CA . PRO A 1 363 ? 3.073 3.575 -19.233 1.00 96.44 363 PRO A CA 1
ATOM 2755 C C . PRO A 1 363 ? 2.230 4.744 -19.768 1.00 96.44 363 PRO A C 1
ATOM 2757 O O . PRO A 1 363 ? 1.069 4.551 -20.115 1.00 96.44 363 PRO A O 1
ATOM 2760 N N . TRP A 1 364 ? 2.812 5.943 -19.845 1.00 95.00 364 TRP A N 1
ATOM 2761 C CA . TRP A 1 364 ? 2.149 7.185 -20.257 1.00 95.00 364 TRP A CA 1
ATOM 2762 C C . TRP A 1 364 ? 2.592 7.717 -21.628 1.00 95.00 364 TRP A C 1
ATOM 2764 O O . TRP A 1 364 ? 2.030 8.702 -22.101 1.00 95.00 364 TRP A O 1
ATOM 2774 N N . GLY A 1 365 ? 3.583 7.104 -22.277 1.00 95.38 365 GLY A N 1
ATOM 2775 C CA . GLY A 1 365 ? 4.077 7.565 -23.574 1.00 95.38 365 GLY A CA 1
ATOM 2776 C C . GLY A 1 365 ? 5.496 7.105 -23.891 1.00 95.38 365 GLY A C 1
ATOM 2777 O O . GLY A 1 365 ? 6.040 6.209 -23.248 1.00 95.38 365 GLY A O 1
ATOM 2778 N N . ASP A 1 366 ? 6.094 7.713 -24.914 1.00 95.62 366 ASP A N 1
ATOM 2779 C CA . ASP A 1 366 ? 7.441 7.373 -25.397 1.00 95.62 366 ASP A CA 1
ATOM 2780 C C . ASP A 1 366 ? 8.556 8.260 -24.821 1.00 95.62 366 ASP A C 1
ATOM 2782 O O . ASP A 1 366 ? 9.737 8.023 -25.084 1.00 95.62 366 ASP A O 1
ATOM 2786 N N . GLU A 1 367 ? 8.190 9.264 -24.029 1.00 94.06 367 GLU A N 1
ATOM 2787 C CA . GLU A 1 367 ? 9.091 10.194 -23.351 1.00 94.06 367 GLU A CA 1
ATOM 2788 C C . GLU A 1 367 ? 8.820 10.183 -21.842 1.00 94.06 367 GLU A C 1
ATOM 2790 O O . GLU A 1 367 ? 7.765 9.738 -21.387 1.00 94.06 367 GLU A O 1
ATOM 2795 N N . ILE A 1 368 ? 9.791 10.667 -21.068 1.00 95.94 368 ILE A N 1
ATOM 2796 C CA . ILE A 1 368 ? 9.715 10.737 -19.608 1.00 95.94 368 ILE A CA 1
ATOM 2797 C C . ILE A 1 368 ? 10.180 12.101 -19.112 1.00 95.94 368 ILE A C 1
ATOM 2799 O O . ILE A 1 368 ? 11.298 12.528 -19.409 1.00 95.94 368 ILE A O 1
ATOM 2803 N N . ALA A 1 369 ? 9.332 12.770 -18.341 1.00 95.19 369 ALA A N 1
ATOM 2804 C CA . ALA A 1 369 ? 9.623 14.032 -17.688 1.00 95.19 369 ALA A CA 1
ATOM 2805 C C . ALA A 1 369 ? 9.874 13.845 -16.176 1.00 95.19 369 ALA A C 1
ATOM 2807 O O . ALA A 1 369 ? 9.392 12.885 -15.567 1.00 95.19 369 ALA A O 1
ATOM 2808 N N . PRO A 1 370 ? 10.544 14.814 -15.521 1.00 94.81 370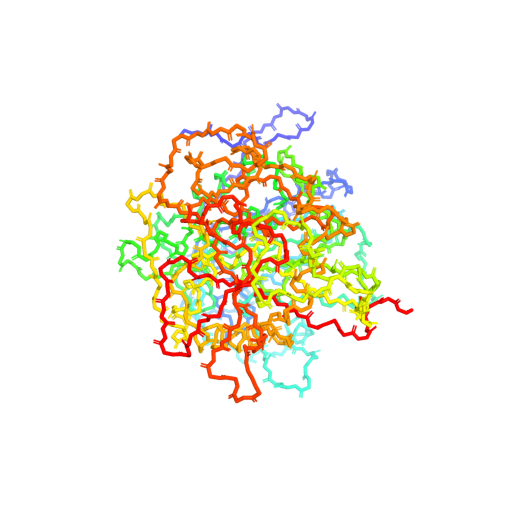 PRO A N 1
ATOM 2809 C CA . PRO A 1 370 ? 10.739 14.822 -14.069 1.00 94.81 370 PRO A CA 1
ATOM 2810 C C . PRO A 1 370 ? 9.453 14.746 -13.228 1.00 94.81 370 PRO A C 1
ATOM 2812 O O . PRO A 1 370 ? 9.526 14.472 -12.033 1.00 94.81 370 PRO A O 1
ATOM 2815 N N . SER A 1 371 ? 8.289 15.031 -13.820 1.00 94.81 371 SER A N 1
ATOM 2816 C CA . SER A 1 371 ? 6.966 14.957 -13.187 1.00 94.81 371 SER A CA 1
ATOM 2817 C C . SER A 1 371 ? 6.328 13.569 -13.209 1.00 94.81 371 SER A C 1
ATOM 2819 O O . SER A 1 371 ? 5.263 13.403 -12.615 1.00 94.81 371 SER A O 1
ATOM 2821 N N . ASP A 1 372 ? 6.936 12.601 -13.897 1.00 96.25 372 ASP A N 1
ATOM 2822 C CA . ASP A 1 372 ? 6.286 11.323 -14.198 1.00 96.25 372 ASP A CA 1
ATOM 2823 C C . ASP A 1 372 ? 6.773 10.182 -13.294 1.00 96.25 372 ASP A C 1
ATOM 2825 O O . ASP A 1 372 ? 6.015 9.259 -13.007 1.00 96.25 372 ASP A O 1
ATOM 2829 N N . ALA A 1 373 ? 8.021 10.252 -12.816 1.00 97.12 373 ALA A N 1
ATOM 2830 C CA . ALA A 1 373 ? 8.620 9.263 -11.922 1.00 97.12 373 ALA A CA 1
ATOM 2831 C C . ALA A 1 373 ? 9.803 9.831 -11.117 1.00 97.12 373 ALA A C 1
ATOM 2833 O O . ALA A 1 373 ? 10.386 10.864 -11.463 1.00 97.12 373 ALA A O 1
ATOM 2834 N N . ASN A 1 374 ? 10.223 9.094 -10.083 1.00 97.50 374 ASN A N 1
ATOM 2835 C CA . ASN A 1 374 ? 11.451 9.367 -9.329 1.00 97.50 374 ASN A CA 1
ATOM 2836 C C . ASN A 1 374 ? 12.645 8.575 -9.894 1.00 97.50 374 ASN A C 1
ATOM 2838 O O . ASN A 1 374 ? 12.620 7.345 -9.872 1.00 97.50 374 ASN A O 1
ATOM 2842 N N . TYR A 1 375 ? 13.684 9.264 -10.371 1.00 97.50 375 TYR A N 1
ATOM 2843 C CA . TYR A 1 375 ? 14.867 8.678 -11.022 1.00 97.50 375 TYR A CA 1
ATOM 2844 C C . TYR A 1 375 ? 16.054 9.657 -11.034 1.00 97.50 375 TYR A C 1
ATOM 2846 O O . TYR A 1 375 ? 15.942 10.780 -10.531 1.00 97.50 375 TYR A O 1
ATOM 2854 N N . ASP A 1 376 ? 17.183 9.270 -11.635 1.00 96.75 376 ASP A N 1
ATOM 2855 C CA . ASP A 1 376 ? 18.260 10.210 -11.955 1.00 96.75 376 ASP A CA 1
ATOM 2856 C C . ASP A 1 376 ? 17.845 11.119 -13.122 1.00 96.75 376 ASP A C 1
ATOM 2858 O O . ASP A 1 376 ? 18.037 10.824 -14.306 1.00 96.75 376 ASP A O 1
ATOM 2862 N N . GLN A 1 377 ? 17.263 12.258 -12.756 1.00 95.00 377 GLN A N 1
ATOM 2863 C CA . GLN A 1 377 ? 16.725 13.260 -13.671 1.00 95.00 377 GLN A CA 1
ATOM 2864 C C . GLN A 1 377 ? 17.804 14.108 -14.368 1.00 95.00 377 GLN A C 1
ATOM 2866 O O . GLN A 1 377 ? 17.457 15.010 -15.134 1.00 95.00 377 GLN A O 1
ATOM 2871 N N . THR A 1 378 ? 19.097 13.847 -14.137 1.00 95.81 378 THR A N 1
ATOM 2872 C CA . THR A 1 378 ? 20.186 14.593 -14.797 1.00 95.81 378 THR A CA 1
ATOM 2873 C C . THR A 1 378 ? 20.445 14.125 -16.227 1.00 95.81 378 THR A C 1
ATOM 2875 O O . THR A 1 378 ? 20.986 14.882 -17.035 1.00 95.81 378 THR A O 1
ATOM 2878 N N . ALA A 1 379 ? 20.025 12.904 -16.559 1.00 93.88 379 ALA A N 1
ATOM 2879 C CA . ALA A 1 379 ? 20.084 12.355 -17.904 1.00 93.88 379 ALA A CA 1
ATOM 2880 C C . ALA A 1 379 ? 18.761 12.573 -18.658 1.00 93.88 379 ALA A C 1
ATOM 2882 O O . ALA A 1 379 ? 17.686 12.654 -18.067 1.00 93.88 379 ALA A O 1
ATOM 2883 N N . SER A 1 380 ? 18.849 12.640 -19.987 1.00 93.25 380 SER A N 1
ATOM 2884 C CA . SER A 1 380 ? 17.704 12.809 -20.888 1.00 93.25 380 SER A CA 1
ATOM 2885 C C . SER A 1 380 ? 17.450 11.531 -21.686 1.00 93.25 380 SER A C 1
ATOM 2887 O O . SER A 1 380 ? 18.392 10.839 -22.081 1.00 93.25 380 SER A O 1
ATOM 2889 N N . TYR A 1 381 ? 16.181 11.235 -21.967 1.00 94.00 381 TYR A N 1
ATOM 2890 C CA . TYR A 1 381 ? 15.780 10.174 -22.887 1.00 94.00 381 TYR A CA 1
ATOM 2891 C C . TYR A 1 381 ? 14.945 10.778 -24.010 1.00 94.00 381 TYR A C 1
ATOM 2893 O O . TYR A 1 381 ? 13.943 11.438 -23.759 1.00 94.00 381 TYR A O 1
ATOM 2901 N N . ARG A 1 382 ? 15.382 10.586 -25.261 1.00 92.62 382 ARG A N 1
ATOM 2902 C CA . ARG A 1 382 ? 14.765 11.201 -26.454 1.00 92.62 382 ARG A CA 1
ATOM 2903 C C . ARG A 1 382 ? 14.629 12.734 -26.380 1.00 92.62 382 ARG A C 1
ATOM 2905 O O . ARG A 1 382 ? 13.736 13.303 -26.989 1.00 92.62 382 ARG A O 1
ATOM 2912 N N . GLY A 1 383 ? 15.542 13.412 -25.681 1.00 90.44 383 GLY A N 1
ATOM 2913 C CA . GLY A 1 383 ? 15.511 14.872 -25.548 1.00 90.44 383 GLY A CA 1
ATOM 2914 C C . GLY A 1 383 ? 14.530 15.378 -24.490 1.00 90.44 383 GLY A C 1
ATOM 2915 O O . GLY A 1 383 ? 14.265 16.578 -24.441 1.00 90.44 383 GLY A O 1
ATOM 2916 N N . SER A 1 384 ? 14.016 14.490 -23.634 1.00 91.44 384 SER A N 1
ATOM 2917 C CA . SER A 1 384 ? 13.157 14.867 -22.521 1.00 91.44 384 SER A CA 1
ATOM 2918 C C . SER A 1 384 ? 13.838 15.819 -21.532 1.00 91.44 384 SER A C 1
ATOM 2920 O O . SER A 1 384 ? 15.071 15.883 -21.440 1.00 91.44 384 SER A O 1
ATOM 2922 N N . ALA A 1 385 ? 13.016 16.569 -20.795 1.00 92.25 385 ALA A N 1
ATOM 2923 C CA . ALA A 1 385 ? 13.474 17.546 -19.815 1.00 92.25 385 ALA A CA 1
ATOM 2924 C C . ALA A 1 385 ? 14.284 16.898 -18.677 1.00 92.25 385 ALA A C 1
ATOM 2926 O O . ALA A 1 385 ? 13.994 15.788 -18.237 1.00 92.25 385 ALA A O 1
ATOM 2927 N N . THR A 1 386 ? 15.265 17.639 -18.162 1.00 94.75 386 THR A N 1
ATOM 2928 C CA . THR A 1 386 ? 16.125 17.229 -17.042 1.00 94.75 386 THR A CA 1
ATOM 2929 C C . THR A 1 386 ? 15.850 18.063 -15.792 1.00 94.75 386 THR A C 1
ATOM 2931 O O . THR A 1 386 ? 15.374 19.196 -15.879 1.00 94.75 386 THR A O 1
ATOM 2934 N N . SER A 1 387 ? 16.210 17.538 -14.626 1.00 94.25 387 SER A N 1
ATOM 2935 C CA . SER A 1 387 ? 16.080 18.193 -13.320 1.00 94.25 387 SER A CA 1
ATOM 2936 C C . SER A 1 387 ? 17.203 17.717 -12.381 1.00 94.25 387 SER A C 1
ATOM 2938 O O . SER A 1 387 ? 17.793 16.663 -12.628 1.00 94.25 387 SER A O 1
ATOM 2940 N N . PRO A 1 388 ? 17.565 18.471 -11.325 1.00 94.75 388 PRO A N 1
ATOM 2941 C CA . PRO A 1 388 ? 18.548 18.010 -10.352 1.00 94.75 388 PRO A CA 1
ATOM 2942 C C . PRO A 1 388 ? 18.179 16.656 -9.733 1.00 94.75 388 PRO A C 1
ATOM 2944 O O . PRO A 1 388 ? 17.037 16.422 -9.338 1.00 94.75 388 PRO A O 1
ATOM 2947 N N . TYR A 1 389 ? 19.177 15.787 -9.602 1.00 91.81 389 TYR A N 1
ATOM 2948 C CA . TYR A 1 389 ? 19.023 14.475 -8.987 1.00 91.81 389 TYR A CA 1
ATOM 2949 C C . TYR A 1 389 ? 18.828 14.583 -7.466 1.00 91.81 389 TYR A C 1
ATOM 2951 O O . TYR A 1 389 ? 19.621 15.226 -6.776 1.00 91.81 389 TYR A O 1
ATOM 2959 N N . ARG A 1 390 ? 17.779 13.939 -6.932 1.00 90.19 390 ARG A N 1
ATOM 2960 C CA . ARG A 1 390 ? 17.471 13.943 -5.488 1.00 90.19 390 ARG A CA 1
ATOM 2961 C C . ARG A 1 390 ? 18.322 12.978 -4.669 1.00 90.19 390 ARG A C 1
ATOM 2963 O O . ARG A 1 390 ? 18.717 13.333 -3.565 1.00 90.19 390 ARG A O 1
ATOM 2970 N N . GLY A 1 391 ? 18.590 11.776 -5.178 1.00 93.12 391 GLY A N 1
ATOM 2971 C CA . GLY A 1 391 ? 19.430 10.790 -4.488 1.00 93.12 391 GLY A CA 1
ATOM 2972 C C . GLY A 1 391 ? 18.738 9.853 -3.495 1.00 93.12 391 GLY A C 1
ATOM 2973 O O . GLY A 1 391 ? 19.442 9.090 -2.839 1.00 93.12 391 GLY A O 1
ATOM 2974 N N . TYR A 1 392 ? 17.409 9.888 -3.360 1.00 94.44 392 TYR A N 1
ATOM 2975 C CA . TYR A 1 392 ? 16.664 9.081 -2.381 1.00 94.44 392 TYR A CA 1
ATOM 2976 C C . TYR A 1 392 ? 15.231 8.766 -2.863 1.00 94.44 392 TYR A C 1
ATOM 2978 O O . TYR A 1 392 ? 14.721 9.450 -3.761 1.00 94.44 392 TYR A O 1
ATOM 2986 N N . PRO A 1 393 ? 14.561 7.735 -2.307 1.00 96.06 393 PRO A N 1
ATOM 2987 C CA . PRO A 1 393 ? 13.199 7.386 -2.696 1.00 96.06 393 PRO A CA 1
ATOM 2988 C C . PRO A 1 393 ? 12.177 8.437 -2.238 1.00 96.06 393 PRO A C 1
ATOM 2990 O O . PRO A 1 393 ? 12.354 9.128 -1.234 1.00 96.06 393 PRO A O 1
ATOM 2993 N N . GLU A 1 394 ? 11.057 8.517 -2.946 1.00 94.81 394 GLU A N 1
ATOM 2994 C CA . GLU A 1 394 ? 9.933 9.387 -2.608 1.00 94.81 394 GLU A CA 1
ATOM 2995 C C . GLU A 1 394 ? 8.726 8.579 -2.130 1.00 94.81 394 GLU A C 1
ATOM 2997 O O . GLU A 1 394 ? 8.693 7.347 -2.202 1.00 94.81 394 GLU A O 1
ATOM 3002 N N . ALA A 1 395 ? 7.733 9.283 -1.578 1.00 91.00 395 ALA A N 1
ATOM 3003 C CA . ALA A 1 395 ? 6.510 8.646 -1.113 1.00 91.00 395 ALA A CA 1
ATOM 3004 C C . ALA A 1 395 ? 5.871 7.861 -2.263 1.00 91.00 395 ALA A C 1
ATOM 3006 O O . ALA A 1 395 ? 5.803 8.359 -3.385 1.00 91.00 395 ALA A O 1
ATOM 3007 N N . VAL A 1 396 ? 5.327 6.679 -1.978 1.00 92.44 396 VAL A N 1
ATOM 3008 C CA . VAL A 1 396 ? 4.714 5.812 -3.001 1.00 92.44 396 VAL A CA 1
ATOM 3009 C C . VAL A 1 396 ? 3.531 6.454 -3.748 1.00 92.44 396 VAL A C 1
ATOM 3011 O O . VAL A 1 396 ? 3.069 5.931 -4.752 1.00 92.44 396 VAL A O 1
ATOM 3014 N N . THR A 1 397 ? 3.046 7.610 -3.284 1.00 86.75 397 THR A N 1
ATOM 3015 C CA . THR A 1 397 ? 1.976 8.409 -3.902 1.00 86.75 397 THR A CA 1
ATOM 3016 C C . THR A 1 397 ? 2.475 9.674 -4.617 1.00 86.75 397 THR A C 1
ATOM 3018 O O . THR A 1 397 ? 1.659 10.538 -4.923 1.00 86.75 397 THR A O 1
ATOM 3021 N N . ALA A 1 398 ? 3.789 9.868 -4.776 1.00 90.19 398 ALA A N 1
ATOM 3022 C CA . ALA A 1 398 ? 4.360 11.137 -5.242 1.00 90.19 398 ALA A CA 1
ATOM 3023 C C . ALA A 1 398 ? 4.086 11.436 -6.727 1.00 90.19 398 ALA A C 1
ATOM 3025 O O . ALA A 1 398 ? 3.985 12.604 -7.094 1.00 90.19 398 ALA A O 1
ATOM 3026 N N . TYR A 1 399 ? 3.913 10.396 -7.548 1.00 94.25 399 TYR A N 1
ATOM 3027 C CA . TYR A 1 399 ? 3.718 10.498 -8.998 1.00 94.25 399 TYR A CA 1
ATOM 3028 C C . TYR A 1 399 ? 2.372 9.895 -9.423 1.00 94.25 399 TYR A C 1
ATOM 3030 O O . TYR A 1 399 ? 1.798 9.100 -8.670 1.00 94.25 399 TYR A O 1
ATOM 3038 N N . PRO A 1 400 ? 1.828 10.270 -10.596 1.00 93.38 400 PRO A N 1
ATOM 3039 C CA . PRO A 1 400 ? 0.560 9.732 -11.084 1.00 93.38 400 PRO A CA 1
ATOM 3040 C C . PRO A 1 400 ? 0.585 8.203 -11.273 1.00 93.38 400 PRO A C 1
ATOM 3042 O O . PRO A 1 400 ? 1.626 7.639 -11.614 1.00 93.38 400 PRO A O 1
ATOM 3045 N N . PRO A 1 401 ? -0.553 7.509 -11.092 1.00 94.75 401 PRO A N 1
ATOM 3046 C CA . PRO A 1 401 ? -0.644 6.091 -11.412 1.00 94.75 401 PRO A CA 1
ATOM 3047 C C . PRO A 1 401 ? -0.744 5.840 -12.922 1.00 94.75 401 PRO A C 1
ATOM 3049 O O . PRO A 1 401 ? -1.142 6.717 -13.688 1.00 94.75 401 PRO A O 1
ATOM 3052 N N . ASN A 1 402 ? -0.480 4.601 -13.343 1.00 96.00 402 ASN A N 1
ATOM 3053 C CA . ASN A 1 402 ? -0.806 4.139 -14.695 1.00 96.00 402 ASN A CA 1
ATOM 3054 C C . ASN A 1 402 ? -2.319 3.876 -14.872 1.00 96.00 402 ASN A C 1
ATOM 3056 O O . ASN A 1 402 ? -3.109 4.034 -13.940 1.00 96.00 402 ASN A O 1
ATOM 3060 N N . ALA A 1 403 ? -2.743 3.424 -16.059 1.00 94.75 403 ALA A N 1
ATOM 3061 C CA . ALA A 1 403 ? -4.162 3.218 -16.378 1.00 94.75 403 ALA A CA 1
ATOM 3062 C C . ALA A 1 403 ? -4.865 2.124 -15.542 1.00 94.75 403 ALA A C 1
ATOM 3064 O O . ALA A 1 403 ? -6.091 2.114 -15.457 1.00 94.75 403 ALA A O 1
ATOM 3065 N N . PHE A 1 404 ? -4.122 1.228 -14.882 1.00 94.44 404 PHE A N 1
ATOM 3066 C CA . PHE A 1 404 ? -4.687 0.289 -13.906 1.00 94.44 404 PHE A CA 1
ATOM 3067 C C . PHE A 1 404 ? -4.815 0.901 -12.507 1.00 94.44 404 PHE A C 1
ATOM 3069 O O . PHE A 1 404 ? -5.439 0.310 -11.629 1.00 94.44 404 PHE A O 1
ATOM 3076 N N . GLY A 1 405 ? -4.318 2.115 -12.279 1.00 93.06 405 GLY A N 1
ATOM 3077 C CA . GLY A 1 405 ? -4.310 2.761 -10.969 1.00 93.06 405 GLY A CA 1
ATOM 3078 C C . GLY A 1 405 ? -3.138 2.322 -10.088 1.00 93.06 405 GLY A C 1
ATOM 3079 O O . GLY A 1 405 ? -3.244 2.441 -8.868 1.00 93.06 405 GLY A O 1
ATOM 3080 N N . LEU A 1 406 ? -2.063 1.786 -10.680 1.00 96.31 406 LEU A N 1
ATOM 3081 C CA . LEU A 1 406 ? -0.850 1.364 -9.978 1.00 96.31 406 LEU A CA 1
ATOM 3082 C C . LEU A 1 406 ? 0.193 2.478 -10.011 1.00 96.31 406 LEU A C 1
ATOM 3084 O O . LEU A 1 406 ? 0.434 3.081 -11.056 1.00 96.31 406 LEU A O 1
ATOM 3088 N N . TYR A 1 407 ? 0.810 2.739 -8.866 1.00 96.56 407 TYR A N 1
ATOM 3089 C CA . TYR A 1 407 ? 1.758 3.833 -8.675 1.00 96.56 407 TYR A CA 1
ATOM 3090 C C . TYR A 1 407 ? 3.189 3.324 -8.710 1.00 96.56 407 TYR A C 1
ATOM 3092 O O . TYR A 1 407 ? 3.444 2.194 -8.290 1.00 96.56 407 TYR A O 1
ATOM 3100 N N . GLN A 1 408 ? 4.111 4.188 -9.141 1.00 96.88 408 GLN A N 1
ATOM 3101 C CA . GLN A 1 408 ? 5.555 3.932 -9.102 1.00 96.88 408 GLN A CA 1
ATOM 3102 C C . GLN A 1 408 ? 5.950 2.605 -9.772 1.00 96.88 408 GLN A C 1
ATOM 3104 O O . GLN A 1 408 ? 6.908 1.966 -9.371 1.00 96.88 408 GLN A O 1
ATOM 3109 N N . MET A 1 409 ? 5.219 2.174 -10.810 1.00 98.00 409 MET A N 1
ATOM 3110 C CA . MET A 1 409 ? 5.630 1.017 -11.624 1.00 98.00 409 MET A CA 1
ATOM 3111 C C . MET A 1 409 ? 6.921 1.303 -12.407 1.00 98.00 409 MET A C 1
ATOM 3113 O O . MET A 1 409 ? 7.509 0.400 -12.986 1.00 98.00 409 MET A O 1
ATOM 3117 N N . VAL A 1 410 ? 7.326 2.569 -12.491 1.00 97.50 410 VAL A N 1
ATOM 3118 C CA . VAL A 1 410 ? 8.532 3.033 -13.163 1.00 97.50 410 VAL A CA 1
ATOM 3119 C C . VAL A 1 410 ? 9.241 4.014 -12.230 1.00 97.50 410 VAL A C 1
ATOM 3121 O O . VAL A 1 410 ? 8.636 4.997 -11.804 1.00 97.50 410 VAL A O 1
ATOM 3124 N N . GLY A 1 411 ? 10.515 3.758 -11.932 1.00 97.75 411 GLY A N 1
ATOM 3125 C CA . GLY A 1 411 ? 11.320 4.535 -10.991 1.00 97.75 411 GLY A CA 1
ATOM 3126 C C . GLY A 1 411 ? 11.083 4.162 -9.526 1.00 97.75 411 GLY A C 1
ATOM 3127 O O . GLY A 1 411 ? 10.542 3.114 -9.211 1.00 97.75 411 GLY A O 1
ATOM 3128 N N . ASN A 1 412 ? 11.509 5.048 -8.628 1.00 97.88 412 ASN A N 1
ATOM 3129 C CA . ASN A 1 412 ? 11.459 4.905 -7.172 1.00 97.88 412 ASN A CA 1
ATOM 3130 C C . ASN A 1 412 ? 12.284 3.726 -6.625 1.00 97.88 412 ASN A C 1
ATOM 3132 O O . ASN A 1 412 ? 13.392 3.977 -6.163 1.00 97.88 412 ASN A O 1
ATOM 3136 N N . ALA A 1 413 ? 11.862 2.468 -6.716 1.00 98.00 413 ALA A N 1
ATOM 3137 C CA . ALA A 1 413 ? 12.678 1.315 -6.334 1.00 98.00 413 ALA A CA 1
ATOM 3138 C C . ALA A 1 413 ? 12.580 0.166 -7.344 1.00 98.00 413 ALA A C 1
ATOM 3140 O O . ALA A 1 413 ? 11.527 -0.123 -7.900 1.00 98.00 413 ALA A O 1
ATOM 3141 N N . TRP A 1 414 ? 13.686 -0.563 -7.515 1.00 98.12 414 TRP A N 1
ATOM 3142 C CA . TRP A 1 414 ? 13.685 -1.793 -8.305 1.00 98.12 414 TRP A CA 1
ATOM 3143 C C . TRP A 1 414 ? 12.800 -2.843 -7.636 1.00 98.12 414 TRP A C 1
ATOM 3145 O O . TRP A 1 414 ? 12.990 -3.124 -6.458 1.00 98.12 414 TRP A O 1
ATOM 3155 N N . GLU A 1 415 ? 11.908 -3.505 -8.364 1.00 98.38 415 GLU A N 1
ATOM 3156 C CA . GLU A 1 415 ? 10.967 -4.456 -7.762 1.00 98.38 415 GLU A CA 1
ATOM 3157 C C . GLU A 1 415 ? 11.328 -5.910 -8.093 1.00 98.38 415 GLU A C 1
ATOM 3159 O O . GLU A 1 415 ? 11.463 -6.281 -9.262 1.00 98.38 415 GLU A O 1
ATOM 3164 N N . TRP A 1 416 ? 11.476 -6.756 -7.065 1.00 97.81 416 TRP A N 1
ATOM 3165 C CA . TRP A 1 416 ? 11.734 -8.190 -7.242 1.00 97.81 416 TRP A CA 1
ATOM 3166 C C . TRP A 1 416 ? 10.602 -8.918 -7.968 1.00 97.81 416 TRP A C 1
ATOM 3168 O O . TRP A 1 416 ? 9.430 -8.780 -7.623 1.00 97.81 416 TRP A O 1
ATOM 3178 N N . THR A 1 417 ? 10.985 -9.788 -8.906 1.00 98.12 417 THR A N 1
ATOM 3179 C CA . THR A 1 417 ? 10.089 -10.741 -9.571 1.00 98.12 417 THR A CA 1
ATOM 3180 C C . THR A 1 417 ? 10.607 -12.169 -9.417 1.00 98.12 417 THR A C 1
ATOM 3182 O O . THR A 1 417 ? 11.766 -12.405 -9.067 1.00 98.12 417 THR A O 1
ATOM 3185 N N . THR A 1 418 ? 9.770 -13.158 -9.723 1.00 96.69 418 THR A N 1
ATOM 3186 C CA . THR A 1 418 ? 10.202 -14.561 -9.796 1.00 96.69 418 THR A CA 1
ATOM 3187 C C . THR A 1 418 ? 10.973 -14.892 -11.080 1.00 96.69 418 THR A C 1
ATOM 3189 O O . THR A 1 418 ? 11.470 -16.014 -11.200 1.00 96.69 418 THR A O 1
ATOM 3192 N N . GLY A 1 419 ? 11.132 -13.939 -12.011 1.00 95.31 419 GLY A N 1
ATOM 3193 C CA . GLY A 1 419 ? 11.885 -14.120 -13.254 1.00 95.31 419 GLY A CA 1
ATOM 3194 C C . GLY A 1 419 ? 13.340 -14.525 -13.010 1.00 95.31 419 GLY A C 1
ATOM 3195 O O . GLY A 1 419 ? 13.974 -14.080 -12.052 1.00 95.31 419 GLY A O 1
ATOM 3196 N N . CYS A 1 420 ? 13.874 -15.376 -13.884 1.00 93.31 420 CYS A N 1
ATOM 3197 C CA . CYS A 1 420 ? 15.249 -15.872 -13.831 1.00 93.31 420 CYS A CA 1
ATOM 3198 C C . CYS A 1 420 ? 16.033 -15.378 -15.051 1.00 93.31 420 CYS A C 1
ATOM 3200 O O . CYS A 1 420 ? 15.499 -15.305 -16.158 1.00 93.31 420 CYS A O 1
ATOM 3202 N N . SER A 1 421 ? 17.312 -15.074 -14.851 1.00 90.50 421 SER A N 1
ATOM 3203 C CA . SER A 1 421 ? 18.233 -14.731 -15.948 1.00 90.50 421 SER A CA 1
ATOM 3204 C C . SER A 1 421 ? 18.730 -15.955 -16.729 1.00 90.50 421 SER A C 1
ATOM 3206 O O . SER A 1 421 ? 19.063 -15.838 -17.904 1.00 90.50 421 SER A O 1
ATOM 3208 N N . ASP A 1 422 ? 18.759 -17.129 -16.093 1.00 87.12 422 ASP A N 1
ATOM 3209 C CA . ASP A 1 422 ? 19.190 -18.397 -16.676 1.00 87.12 422 ASP A CA 1
ATOM 3210 C C . ASP A 1 422 ? 18.359 -19.583 -16.151 1.00 87.12 422 ASP A C 1
ATOM 3212 O O . ASP A 1 422 ? 17.569 -19.455 -15.213 1.00 87.12 422 ASP A O 1
ATOM 3216 N N . ALA A 1 423 ? 18.543 -20.762 -16.756 1.00 86.94 423 ALA A N 1
ATOM 3217 C CA . ALA A 1 423 ? 17.832 -21.984 -16.367 1.00 86.94 423 ALA A CA 1
ATOM 3218 C C . ALA A 1 423 ? 18.181 -22.468 -14.945 1.00 86.94 423 ALA A C 1
ATOM 3220 O O . ALA A 1 423 ? 17.373 -23.132 -14.304 1.00 86.94 423 ALA A O 1
ATOM 3221 N N . ALA A 1 424 ? 19.378 -22.133 -14.448 1.00 88.69 424 ALA A N 1
ATOM 3222 C CA . ALA A 1 424 ? 19.811 -22.461 -13.089 1.00 88.69 424 ALA A CA 1
ATOM 3223 C C . ALA A 1 424 ? 19.255 -21.485 -12.034 1.00 88.69 424 ALA A C 1
ATOM 3225 O O . ALA A 1 424 ? 19.408 -21.722 -10.837 1.00 88.69 424 ALA A O 1
ATOM 3226 N N . CYS A 1 425 ? 18.642 -20.388 -12.478 1.00 90.25 425 CYS A N 1
ATOM 3227 C CA . CYS A 1 425 ? 18.095 -19.303 -11.685 1.00 90.25 425 CYS A CA 1
ATOM 3228 C C . CYS A 1 425 ? 19.045 -18.760 -10.602 1.00 90.25 425 CYS A C 1
ATOM 3230 O O . CYS A 1 425 ? 18.637 -18.463 -9.477 1.00 90.25 425 CYS A O 1
ATOM 3232 N N . LYS A 1 426 ? 20.333 -18.608 -10.941 1.00 89.31 426 LYS A N 1
ATOM 3233 C CA . LYS A 1 426 ? 21.343 -18.066 -10.006 1.00 89.31 426 LYS A CA 1
ATOM 3234 C C . LYS A 1 426 ? 21.161 -16.572 -9.741 1.00 89.31 426 LYS A C 1
ATOM 3236 O O . LYS A 1 426 ? 21.552 -16.069 -8.683 1.00 89.31 426 LYS A O 1
ATOM 3241 N N . ALA A 1 427 ? 20.590 -15.869 -10.712 1.00 93.06 427 ALA A N 1
ATOM 3242 C CA . ALA A 1 427 ? 20.195 -14.479 -10.592 1.00 93.06 427 ALA A CA 1
ATOM 3243 C C . ALA A 1 427 ? 18.730 -14.308 -10.992 1.00 93.06 427 ALA A C 1
ATOM 3245 O O . ALA A 1 427 ? 18.274 -14.855 -12.006 1.00 93.06 427 ALA A O 1
ATOM 3246 N N . ARG A 1 428 ? 18.023 -13.537 -10.169 1.00 95.12 428 ARG A N 1
ATOM 3247 C CA . ARG A 1 428 ? 16.610 -13.198 -10.322 1.00 95.12 428 ARG A CA 1
ATOM 3248 C C . ARG A 1 428 ? 16.482 -11.822 -10.953 1.00 95.12 428 ARG A C 1
ATOM 3250 O O . ARG A 1 428 ? 17.388 -10.998 -10.834 1.00 95.12 428 ARG A O 1
ATOM 3257 N N . ILE A 1 429 ? 15.364 -11.593 -11.620 1.00 96.88 429 ILE A N 1
ATOM 3258 C CA . ILE A 1 429 ? 15.108 -10.343 -12.319 1.00 96.88 429 ILE A CA 1
ATOM 3259 C C . ILE A 1 429 ? 14.370 -9.368 -11.403 1.00 96.88 429 ILE A C 1
ATOM 3261 O O . ILE A 1 429 ? 13.338 -9.712 -10.817 1.00 96.88 429 ILE A O 1
ATOM 3265 N N . VAL A 1 430 ? 14.882 -8.143 -11.329 1.00 97.62 430 VAL A N 1
ATOM 3266 C CA . VAL A 1 430 ? 14.141 -6.972 -10.858 1.00 97.62 430 VAL A CA 1
ATOM 3267 C C . VAL A 1 430 ? 13.702 -6.115 -12.047 1.00 97.62 430 VAL A C 1
ATOM 3269 O O . VAL A 1 430 ? 14.327 -6.145 -13.113 1.00 97.62 430 VAL A O 1
ATOM 3272 N N . ARG A 1 431 ? 12.612 -5.366 -11.877 1.00 98.44 431 ARG A N 1
ATOM 3273 C CA . ARG A 1 431 ? 12.004 -4.531 -12.925 1.00 98.44 431 ARG A CA 1
ATOM 3274 C C . ARG A 1 431 ? 11.725 -3.110 -12.412 1.00 98.44 431 ARG A C 1
ATOM 3276 O O . ARG A 1 431 ? 11.744 -2.883 -11.205 1.00 98.44 431 ARG A O 1
ATOM 3283 N N . GLY A 1 432 ? 11.492 -2.175 -13.334 1.00 97.69 432 GLY A N 1
ATOM 3284 C CA . GLY A 1 432 ? 10.973 -0.827 -13.049 1.00 97.69 432 GLY A CA 1
ATOM 3285 C C . GLY A 1 432 ? 11.993 0.300 -12.941 1.00 97.69 432 GLY A C 1
ATOM 3286 O O . GLY A 1 432 ? 11.637 1.447 -13.200 1.00 97.69 432 GLY A O 1
ATOM 3287 N N . GLY A 1 433 ? 13.257 0.002 -12.647 1.00 97.94 433 GLY A N 1
ATOM 3288 C CA . GLY A 1 433 ? 14.227 1.042 -12.318 1.00 97.94 433 GLY A CA 1
ATOM 3289 C C . GLY A 1 433 ? 14.071 1.544 -10.887 1.00 97.94 433 GLY A C 1
ATOM 3290 O O . GLY A 1 433 ? 13.258 1.046 -10.124 1.00 97.94 433 GLY A O 1
ATOM 3291 N N . SER A 1 434 ? 14.872 2.528 -10.505 1.00 97.94 434 SER A N 1
ATOM 3292 C CA . SER A 1 434 ? 14.875 3.100 -9.158 1.00 97.94 434 SER A CA 1
ATOM 3293 C C . SER A 1 434 ? 15.163 4.595 -9.186 1.00 97.94 434 SER A C 1
ATOM 3295 O O . SER A 1 434 ? 15.508 5.152 -10.230 1.00 97.94 434 SER A O 1
ATOM 3297 N N . PHE A 1 435 ? 15.127 5.232 -8.014 1.00 96.75 435 PHE A N 1
ATOM 3298 C CA . PHE A 1 435 ? 15.580 6.608 -7.838 1.00 96.75 435 PHE A CA 1
ATOM 3299 C C . PHE A 1 435 ? 17.028 6.819 -8.317 1.00 96.75 435 PHE A C 1
ATOM 3301 O O . PHE A 1 435 ? 17.366 7.933 -8.678 1.00 96.75 435 PHE A O 1
ATOM 3308 N N . GLN A 1 436 ? 17.866 5.776 -8.380 1.00 96.38 436 GLN A N 1
ATOM 3309 C CA . GLN A 1 436 ? 19.260 5.855 -8.851 1.00 96.38 436 GLN A CA 1
ATOM 3310 C C . GLN A 1 436 ? 19.434 5.574 -10.348 1.00 96.38 436 GLN A C 1
ATOM 3312 O O . GLN A 1 436 ? 20.555 5.609 -10.848 1.00 96.38 436 GLN A O 1
ATOM 3317 N N . SER A 1 437 ? 18.357 5.213 -11.043 1.00 97.25 437 SER A N 1
ATOM 3318 C CA . SER A 1 437 ? 18.414 4.763 -12.432 1.00 97.25 437 SER A CA 1
ATOM 3319 C C . SER A 1 437 ? 18.294 5.938 -13.394 1.00 97.25 437 SER A C 1
ATOM 3321 O O . SER A 1 437 ? 17.551 6.885 -13.147 1.00 97.25 437 SER A O 1
ATOM 3323 N N . THR A 1 438 ? 18.987 5.867 -14.523 1.00 96.31 438 THR A N 1
ATOM 3324 C CA . THR A 1 438 ? 18.822 6.816 -15.630 1.00 96.31 438 THR A CA 1
ATOM 3325 C C . THR A 1 438 ? 17.482 6.573 -16.347 1.00 96.31 438 THR A C 1
ATOM 3327 O O . THR A 1 438 ? 16.929 5.472 -16.270 1.00 96.31 438 THR A O 1
ATOM 3330 N N . PRO A 1 439 ? 16.927 7.541 -17.102 1.00 96.56 439 PRO A N 1
ATOM 3331 C CA . PRO A 1 439 ? 15.620 7.367 -17.744 1.00 96.56 439 PRO A CA 1
ATOM 3332 C C . PRO A 1 439 ? 15.576 6.224 -18.775 1.00 96.56 439 PRO A C 1
ATOM 3334 O O . PRO A 1 439 ? 14.519 5.647 -19.009 1.00 96.56 439 PRO A O 1
ATOM 3337 N N . ALA A 1 440 ? 16.709 5.840 -19.373 1.00 95.50 440 ALA A N 1
ATOM 3338 C CA . ALA A 1 440 ? 16.767 4.684 -20.272 1.00 95.50 440 ALA A CA 1
ATOM 3339 C C . ALA A 1 440 ? 16.578 3.342 -19.537 1.00 95.50 440 ALA A C 1
ATOM 3341 O O . ALA A 1 440 ? 16.144 2.364 -20.145 1.00 95.50 440 ALA A O 1
ATOM 3342 N N . GLU A 1 441 ? 16.883 3.288 -18.240 1.00 96.50 441 GLU A N 1
ATOM 3343 C CA . GLU A 1 441 ? 16.700 2.106 -17.391 1.00 96.50 441 GLU A CA 1
ATOM 3344 C C . GLU A 1 441 ? 15.273 2.013 -16.820 1.00 96.50 441 GLU A C 1
ATOM 3346 O O . GLU A 1 441 ? 14.887 0.979 -16.277 1.00 96.50 441 GLU A O 1
ATOM 3351 N N . LEU A 1 442 ? 14.471 3.067 -16.981 1.00 97.31 442 LEU A N 1
ATOM 3352 C CA . LEU A 1 442 ? 13.083 3.140 -16.527 1.00 97.31 442 LEU A CA 1
ATOM 3353 C C . LEU A 1 442 ? 12.065 2.558 -17.522 1.00 97.31 442 LEU A C 1
ATOM 3355 O O . LEU A 1 442 ? 10.870 2.487 -17.233 1.00 97.31 442 LEU A O 1
ATOM 3359 N N . ARG A 1 443 ? 12.504 2.165 -18.722 1.00 97.50 443 ARG A N 1
ATOM 3360 C CA . ARG A 1 443 ? 11.610 1.628 -19.758 1.00 97.50 443 ARG A CA 1
ATOM 3361 C C . ARG A 1 443 ? 10.886 0.395 -19.235 1.00 97.50 443 ARG A C 1
ATOM 3363 O O . ARG A 1 443 ? 11.490 -0.461 -18.587 1.00 97.50 443 ARG A O 1
ATOM 3370 N N . THR A 1 444 ? 9.608 0.241 -19.576 1.00 97.12 444 THR A N 1
ATOM 3371 C CA . THR A 1 444 ? 8.793 -0.847 -19.022 1.00 97.12 444 THR A CA 1
ATOM 3372 C C . THR A 1 444 ? 9.340 -2.232 -19.380 1.00 97.12 444 THR A C 1
ATOM 3374 O O . THR A 1 444 ? 9.209 -3.157 -18.585 1.00 97.12 444 THR A O 1
ATOM 3377 N N . ALA A 1 445 ? 10.039 -2.384 -20.509 1.00 97.19 445 ALA A N 1
ATOM 3378 C CA . ALA A 1 445 ? 10.701 -3.629 -20.914 1.00 97.19 445 ALA A CA 1
ATOM 3379 C C . ALA A 1 445 ? 12.045 -3.913 -20.206 1.00 97.19 445 ALA A C 1
ATOM 3381 O O . ALA A 1 445 ? 12.534 -5.035 -20.298 1.00 97.19 445 ALA A O 1
ATOM 3382 N N . ASN A 1 446 ? 12.648 -2.940 -19.509 1.00 97.25 446 ASN A N 1
ATOM 3383 C CA . ASN A 1 446 ? 14.027 -3.036 -19.021 1.00 97.25 446 ASN A CA 1
ATOM 3384 C C . ASN A 1 446 ? 14.207 -4.000 -17.837 1.00 97.25 446 ASN A C 1
ATOM 3386 O O . ASN A 1 446 ? 13.546 -3.884 -16.804 1.00 97.25 446 ASN A O 1
ATOM 3390 N N . ARG A 1 447 ? 15.164 -4.917 -17.941 1.00 96.75 447 ARG A N 1
ATOM 3391 C CA . ARG A 1 447 ? 15.385 -5.993 -16.969 1.00 96.75 447 ARG A CA 1
ATOM 3392 C C . ARG A 1 447 ? 16.730 -5.801 -16.287 1.00 96.75 447 ARG A C 1
ATOM 3394 O O . ARG A 1 447 ? 17.692 -5.377 -16.916 1.00 96.75 447 ARG A O 1
ATOM 3401 N N . LEU A 1 448 ? 16.816 -6.154 -15.008 1.00 95.44 448 LEU A N 1
ATOM 3402 C CA . LEU A 1 448 ? 18.095 -6.212 -14.308 1.00 95.44 448 LEU A CA 1
ATOM 3403 C C . LEU A 1 448 ? 18.210 -7.521 -13.528 1.00 95.44 448 LEU A C 1
ATOM 3405 O O . LEU A 1 448 ? 17.390 -7.827 -12.665 1.00 95.44 448 LEU A O 1
ATOM 3409 N N . ALA A 1 449 ? 19.255 -8.295 -13.816 1.00 95.25 449 ALA A N 1
ATOM 3410 C CA . ALA A 1 449 ? 19.554 -9.530 -13.104 1.00 95.25 449 ALA A CA 1
ATOM 3411 C C . ALA A 1 449 ? 20.409 -9.264 -11.856 1.00 95.25 449 ALA A C 1
ATOM 3413 O O . ALA A 1 449 ? 21.511 -8.719 -11.938 1.00 95.25 449 ALA A O 1
ATOM 3414 N N . ILE A 1 450 ? 19.938 -9.720 -10.695 1.00 93.19 450 ILE A N 1
ATOM 3415 C CA . ILE A 1 450 ? 20.663 -9.642 -9.424 1.00 93.19 450 ILE A CA 1
ATOM 3416 C C . ILE A 1 450 ? 20.906 -11.061 -8.901 1.00 93.19 450 ILE A C 1
ATOM 3418 O O . ILE A 1 450 ? 19.980 -11.857 -8.740 1.00 93.19 450 ILE A O 1
ATOM 3422 N N . GLY A 1 451 ? 22.174 -11.394 -8.642 1.00 87.44 451 GLY A N 1
ATOM 3423 C CA . GLY A 1 451 ? 22.562 -12.686 -8.062 1.00 87.44 451 GLY A CA 1
ATOM 3424 C C . GLY A 1 451 ? 22.019 -12.870 -6.644 1.00 87.44 451 GLY A C 1
ATOM 3425 O O . GLY A 1 451 ? 22.025 -11.915 -5.874 1.00 87.44 451 GLY A O 1
ATOM 3426 N N . GLY A 1 452 ? 21.613 -14.091 -6.278 1.00 69.38 452 GLY A N 1
ATOM 3427 C CA . GLY A 1 452 ? 20.851 -14.373 -5.045 1.00 69.38 452 GLY A CA 1
ATOM 3428 C C . GLY A 1 452 ? 21.464 -13.898 -3.714 1.00 69.38 452 GLY A C 1
ATOM 3429 O O . GLY A 1 452 ? 20.731 -13.667 -2.762 1.00 69.38 452 GLY A O 1
ATOM 3430 N N . GLY A 1 453 ? 22.783 -13.687 -3.640 1.00 67.81 453 GLY A N 1
ATOM 3431 C CA . GLY A 1 453 ? 23.454 -13.136 -2.450 1.00 67.81 453 GLY A CA 1
ATOM 3432 C C . GLY A 1 453 ? 23.704 -11.622 -2.477 1.00 67.81 453 GLY A C 1
ATOM 3433 O O . GLY A 1 453 ? 24.209 -11.071 -1.500 1.00 67.81 453 GLY A O 1
ATOM 3434 N N . ARG A 1 454 ? 23.413 -10.939 -3.592 1.00 75.81 454 ARG A N 1
ATOM 3435 C CA . ARG A 1 454 ? 23.643 -9.497 -3.745 1.00 75.81 454 ARG A CA 1
ATOM 3436 C C . ARG A 1 454 ? 22.398 -8.726 -3.333 1.00 75.81 454 ARG A C 1
ATOM 3438 O O . ARG A 1 454 ? 21.282 -9.072 -3.703 1.00 75.81 454 ARG A O 1
ATOM 3445 N N . LYS A 1 455 ? 22.621 -7.650 -2.589 1.00 73.56 455 LYS A N 1
ATOM 3446 C CA . LYS A 1 455 ? 21.598 -6.681 -2.206 1.00 73.56 455 LYS A CA 1
ATOM 3447 C C . LYS A 1 455 ? 21.939 -5.359 -2.870 1.00 73.56 455 LYS A C 1
ATOM 3449 O O . LYS A 1 455 ? 23.119 -5.039 -3.014 1.00 73.56 455 LYS A O 1
ATOM 3454 N N . ARG A 1 456 ? 20.914 -4.623 -3.281 1.00 89.88 456 ARG A N 1
ATOM 3455 C CA . ARG A 1 456 ? 21.059 -3.232 -3.699 1.00 89.88 456 ARG A CA 1
ATOM 3456 C C . ARG A 1 456 ? 20.223 -2.354 -2.791 1.00 89.88 456 ARG A C 1
ATOM 3458 O O . ARG A 1 456 ? 19.079 -2.703 -2.501 1.00 89.88 456 ARG A O 1
ATOM 3465 N N . ASP A 1 457 ? 20.762 -1.213 -2.396 1.00 91.44 457 ASP A N 1
ATOM 3466 C CA . ASP A 1 457 ? 20.094 -0.303 -1.460 1.00 91.44 457 ASP A CA 1
ATOM 3467 C C . ASP A 1 457 ? 18.841 0.358 -2.057 1.00 91.44 457 ASP A C 1
ATOM 3469 O O . ASP A 1 457 ? 18.025 0.911 -1.325 1.00 91.44 457 ASP A O 1
ATOM 3473 N N . ASP A 1 458 ? 18.648 0.233 -3.371 1.00 95.19 458 ASP A N 1
ATOM 3474 C CA . ASP A 1 458 ? 17.510 0.720 -4.149 1.00 95.19 458 ASP A CA 1
ATOM 3475 C C . ASP A 1 458 ? 16.556 -0.401 -4.617 1.00 95.19 458 ASP A C 1
ATOM 3477 O O . ASP A 1 458 ? 15.652 -0.145 -5.408 1.00 95.19 458 ASP A O 1
ATOM 3481 N N . SER A 1 459 ? 16.745 -1.640 -4.140 1.00 95.88 459 SER A N 1
ATOM 3482 C CA . SER A 1 459 ? 15.838 -2.766 -4.425 1.00 95.88 459 SER A CA 1
ATOM 3483 C C . SER A 1 459 ? 14.737 -2.894 -3.375 1.00 95.88 459 SER A C 1
ATOM 3485 O O . SER A 1 459 ? 15.019 -3.046 -2.185 1.00 95.88 459 SER A O 1
ATOM 3487 N N . GLY A 1 460 ? 13.491 -2.816 -3.827 1.00 97.06 460 GLY A N 1
ATOM 3488 C CA . GLY A 1 460 ? 12.258 -2.945 -3.067 1.00 97.06 460 GLY A CA 1
ATOM 3489 C C . GLY A 1 460 ? 11.408 -4.140 -3.507 1.00 97.06 460 GLY A C 1
ATOM 3490 O O . GLY A 1 460 ? 11.910 -5.145 -4.017 1.00 97.06 460 GLY A O 1
ATOM 3491 N N . LEU A 1 461 ? 10.101 -4.063 -3.261 1.00 97.50 461 LEU A N 1
ATOM 3492 C CA . LEU A 1 461 ? 9.175 -5.166 -3.502 1.00 97.50 461 LEU A CA 1
ATOM 3493 C C . LEU A 1 461 ? 7.769 -4.658 -3.813 1.00 97.50 461 LEU A C 1
ATOM 3495 O O . LEU A 1 461 ? 7.272 -3.754 -3.150 1.00 97.50 461 LEU A O 1
ATOM 3499 N N . ARG A 1 462 ? 7.094 -5.344 -4.730 1.00 97.81 462 ARG A N 1
ATOM 3500 C CA . ARG A 1 462 ? 5.638 -5.348 -4.879 1.00 97.81 462 ARG A CA 1
ATOM 3501 C C . ARG A 1 462 ? 5.136 -6.772 -4.697 1.00 97.81 462 ARG A C 1
ATOM 3503 O O . ARG A 1 462 ? 5.864 -7.722 -4.983 1.00 97.81 462 ARG A O 1
ATOM 3510 N N . VAL A 1 463 ? 3.914 -6.934 -4.205 1.00 98.44 463 VAL A N 1
ATOM 3511 C CA . VAL A 1 463 ? 3.334 -8.261 -3.949 1.00 98.44 463 VAL A CA 1
ATOM 3512 C C . VAL A 1 463 ? 2.108 -8.491 -4.813 1.00 98.44 463 VAL A C 1
ATOM 3514 O O . VAL A 1 463 ? 1.402 -7.550 -5.171 1.00 98.44 463 VAL A O 1
ATOM 3517 N N . VAL A 1 464 ? 1.844 -9.753 -5.129 1.00 98.19 464 VAL A N 1
ATOM 3518 C CA . VAL A 1 464 ? 0.611 -10.178 -5.791 1.00 98.19 464 VAL A CA 1
ATOM 3519 C C . VAL A 1 464 ? -0.095 -11.233 -4.956 1.00 98.19 464 VAL A C 1
ATOM 3521 O O . VAL A 1 464 ? 0.523 -11.926 -4.144 1.00 98.19 464 VAL A O 1
ATOM 3524 N N . ARG A 1 465 ? -1.401 -11.342 -5.166 1.00 93.81 465 ARG A N 1
ATOM 3525 C CA . ARG A 1 465 ? -2.277 -12.309 -4.522 1.00 93.81 465 ARG A CA 1
ATOM 3526 C C . ARG A 1 465 ? -3.164 -12.942 -5.579 1.00 93.81 465 ARG A C 1
ATOM 3528 O O . ARG A 1 465 ? -3.810 -12.238 -6.362 1.00 93.81 465 ARG A O 1
ATOM 3535 N N . ASP A 1 466 ? -3.214 -14.264 -5.578 1.00 90.44 466 ASP A N 1
ATOM 3536 C CA . ASP A 1 466 ? -4.144 -14.986 -6.437 1.00 90.44 466 ASP A CA 1
ATOM 3537 C C . ASP A 1 466 ? -5.580 -14.771 -5.933 1.00 90.44 466 ASP A C 1
ATOM 3539 O O . ASP A 1 466 ? -5.827 -14.688 -4.727 1.00 90.44 466 ASP A O 1
ATOM 3543 N N . LEU A 1 467 ? -6.528 -14.607 -6.857 1.00 85.44 467 LEU A N 1
ATOM 3544 C CA . LEU A 1 467 ? -7.946 -14.457 -6.524 1.00 85.44 467 LEU A CA 1
ATOM 3545 C C . LEU A 1 467 ? -8.596 -15.837 -6.400 1.00 85.44 467 LEU A C 1
ATOM 3547 O O . LEU A 1 467 ? -8.373 -16.706 -7.249 1.00 85.44 467 LEU A O 1
ATOM 3551 N N . ASN A 1 468 ? -9.426 -16.031 -5.376 1.00 79.44 468 ASN A N 1
ATOM 3552 C CA . ASN A 1 468 ? -10.254 -17.228 -5.279 1.00 79.44 468 ASN A CA 1
ATOM 3553 C C . ASN A 1 468 ? -11.388 -17.188 -6.313 1.00 79.44 468 ASN A C 1
ATOM 3555 O O . ASN A 1 468 ? -11.771 -16.127 -6.802 1.00 79.44 468 ASN A O 1
ATOM 3559 N N . ALA A 1 469 ? -11.946 -18.352 -6.655 1.00 73.06 469 ALA A N 1
ATOM 3560 C CA . ALA A 1 469 ? -12.976 -18.457 -7.692 1.00 73.06 469 ALA A CA 1
ATOM 3561 C C . ALA A 1 469 ? -14.229 -17.606 -7.399 1.00 73.06 469 ALA A C 1
ATOM 3563 O O . ALA A 1 469 ? -14.837 -17.078 -8.326 1.00 73.06 469 ALA A O 1
ATOM 3564 N N . ASP A 1 470 ? -14.584 -17.440 -6.124 1.00 70.56 470 ASP A N 1
ATOM 3565 C CA . ASP A 1 470 ? -15.698 -16.613 -5.650 1.00 70.56 470 ASP A CA 1
ATOM 3566 C C . ASP A 1 470 ? -15.419 -15.101 -5.716 1.00 70.56 470 ASP A C 1
ATOM 3568 O O . ASP A 1 470 ? -16.354 -14.303 -5.702 1.00 70.56 470 ASP A O 1
ATOM 3572 N N . GLU A 1 471 ? -14.155 -14.693 -5.844 1.00 69.69 471 GLU A N 1
ATOM 3573 C CA . GLU A 1 471 ? -13.740 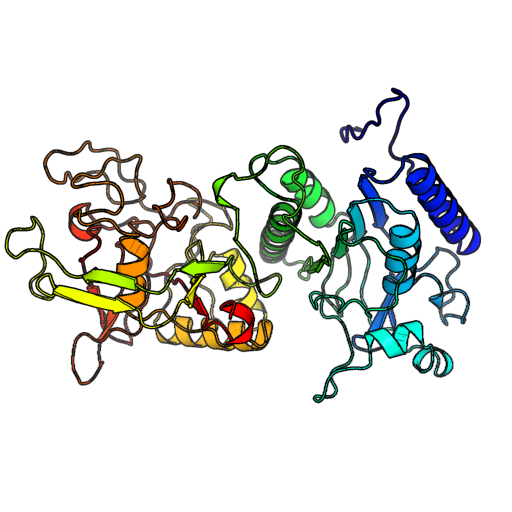-13.288 -5.970 1.00 69.69 471 GLU A CA 1
ATOM 3574 C C . GLU A 1 471 ? -13.630 -12.827 -7.430 1.00 69.69 471 GLU A C 1
ATOM 3576 O O . GLU A 1 471 ? -13.598 -11.629 -7.703 1.00 69.69 471 GLU A O 1
ATOM 3581 N N . VAL A 1 472 ? -13.576 -13.767 -8.377 1.00 65.69 472 VAL A N 1
ATOM 3582 C CA . VAL A 1 472 ? -13.424 -13.480 -9.814 1.00 65.69 472 VAL A CA 1
ATOM 3583 C C . VAL A 1 472 ? -14.759 -13.107 -10.479 1.00 65.69 472 VAL A C 1
ATOM 3585 O O . VAL A 1 472 ? -14.754 -12.634 -11.611 1.00 65.69 472 VAL A O 1
ATOM 3588 N N . GLY A 1 473 ? -15.889 -13.244 -9.773 1.00 51.06 473 GLY A N 1
ATOM 3589 C CA . GLY A 1 473 ? -17.223 -12.963 -10.307 1.00 51.06 473 GLY A CA 1
ATOM 3590 C C . GLY A 1 473 ? -17.582 -13.911 -11.454 1.00 51.06 473 GLY A C 1
ATOM 3591 O O . GLY A 1 473 ? -17.397 -13.570 -12.621 1.00 51.06 473 GLY A O 1
ATOM 3592 N N . GLN A 1 474 ? -18.089 -15.101 -11.115 1.00 35.50 474 GLN A N 1
ATOM 3593 C CA . GLN A 1 474 ? -18.864 -15.934 -12.043 1.00 35.50 474 GLN A CA 1
ATOM 3594 C C . GLN A 1 474 ? -20.355 -15.713 -11.834 1.00 35.50 474 GLN A C 1
ATOM 3596 O O . GLN A 1 474 ? -20.772 -15.658 -10.652 1.00 35.50 474 GLN A O 1
#